Protein AF-A0A8H3C073-F1 (afdb_monomer_lite)

InterPro domains:
  IPR008929 Chondroitin AC/alginate lyase [G3DSA:1.50.10.100] (205-563)
  IPR008929 Chondroitin AC/alginate lyase [SSF48230] (210-529)
  IPR012970 Polysaccharide lyase 8, N-terminal alpha-helical [PF08124] (336-533)
  IPR038970 Polysaccharide lyase 8 [PTHR38481] (210-536)

Sequence (573 aa):
MKPRPQSNSRLSIRKEKAQGLLYRVQLSSLFGLRGGITEDFIIVNDMILELAKRLDTGGVTISCIAHVHRDRKKGMLELNNLFLEAVDVIGPRFRLGMYLILTGAVEKNRIAVLLGIHLVGRALLACDISISTGFSLRSTTTKQRIYTHIVHNEPDIAIHNLTHFLIASLRGCCHLSSFPHAIYVMVWLFKTIITLQLLASIFSGVARASDLDTIYARQIEFIVSTTPVSSTKIKNYVNTLKSDGSWSAIDYSAGCTARRSSWPAGGHWTRLLEMAVAYRGGVARYKHNADLRLAIQKAMGYWFANDYSVIGDGSCMDREFLKSNHCPCGTPGLWGPNWYSNVIQVPSRAGKACVLLRSELTSKELAMCTLMTARAYAPFYRDPQPGYLSGANVMDIAVIGILAGLLENNRVGNVSRIADAYERVHEQALVQSGDRVDGIKPDGSFQQHGGIIYNGNYGKDFSNSFMELELQALGTQFQADKKVQDSFAKFFEGGKWMTYTNVMSKVVHWDLTIIGRFISYPVADGRASANLRMDLSHVLKLGNAWSQKDLIEFGSKLTGSGDNSANSGGLIG

Foldseek 3Di:
DDDDDDDDDDDDDDDDDDDDDDDPDPPDPDDPPPDDPDPVNVVVVVVVVVVVVVVPPDPWDWDWDWDWDQDPVPRKIWIWIWIWTWDPDDDDPKTWTWIWTWIWIDDDFDIWTKTWIWIWIDDPDDDTDTDIDIDTDDDPDGDPVVVCPVVPDDDPPDDDDDDPPPPPPPPPDDDDDDDPDPVVVVVVVVVVVVVVVVVVVVVVPPPDDALLVLLLVLLLVVLLVPQDEDPVLLVVLLVQQDPQQDGPVFDQDADPPADQPPGRNLVLLSSLSNLLSVCCPSPPVNPVNPSSVVSSVSNLNNQLVQAADAPVVRQQQACLVPPVRHDDPVRTGRGHNHNCVQQFRNLLSLLSSCSSCLVPDDPVSLVSNLCSLVSSLCLVVDVVRDPQCAQLSLLRNLSSQSSSQCSPPVNPGHPVSNLVSLVSLLVQLAADCDQQGAHAHPQLFGADDRGQGALLASVLSRLQSSLSSQVSSQPHPSHHDPNSVQSNLSNLNNQLVQWWAPQVVLAIAGHLSRNPPCVPDDLVVVHRGVGSNHQLVSLCVSCVSSVPPSSVLSSPQQRSVPDNGGNTSPDDD

Radius of gyration: 30.13 Å; chains: 1; bounding box: 103×85×66 Å

Structure (mmCIF, N/CA/C/O backbone):
data_AF-A0A8H3C073-F1
#
_entry.id   AF-A0A8H3C073-F1
#
loop_
_atom_site.group_PDB
_atom_site.id
_atom_site.type_symbol
_atom_site.label_atom_id
_atom_site.label_alt_id
_atom_site.label_comp_id
_atom_site.label_asym_id
_atom_site.label_entity_id
_atom_site.label_seq_id
_atom_site.pdbx_PDB_ins_code
_atom_site.Cartn_x
_atom_site.Cartn_y
_atom_site.Cartn_z
_atom_site.occupancy
_atom_site.B_iso_or_equiv
_atom_site.auth_seq_id
_atom_site.auth_comp_id
_atom_site.auth_asym_id
_atom_site.auth_atom_id
_atom_site.pdbx_PDB_model_num
ATOM 1 N N . MET A 1 1 ? 52.432 -29.089 -1.081 1.00 36.75 1 MET A N 1
ATOM 2 C CA . MET A 1 1 ? 51.239 -29.866 -1.495 1.00 36.75 1 MET A CA 1
ATOM 3 C C . MET A 1 1 ? 50.387 -28.989 -2.406 1.00 36.75 1 MET A C 1
ATOM 5 O O . MET A 1 1 ? 50.129 -27.851 -2.044 1.00 36.75 1 MET A O 1
ATOM 9 N N . LYS A 1 2 ? 50.059 -29.464 -3.617 1.00 26.92 2 LYS A N 1
ATOM 10 C CA . LYS A 1 2 ? 49.334 -28.712 -4.665 1.00 26.92 2 LYS A CA 1
ATOM 11 C C . LYS A 1 2 ? 47.854 -28.467 -4.290 1.00 26.92 2 LYS A C 1
ATOM 13 O O . LYS A 1 2 ? 47.253 -29.378 -3.721 1.00 26.92 2 LYS A O 1
ATOM 18 N N . PRO A 1 3 ? 47.244 -27.325 -4.665 1.00 27.97 3 PRO A N 1
ATOM 19 C CA . PRO A 1 3 ? 45.810 -27.086 -4.496 1.00 27.97 3 PRO A CA 1
ATOM 20 C C . PRO A 1 3 ? 44.999 -27.775 -5.612 1.00 27.97 3 PRO A C 1
ATOM 22 O O . PRO A 1 3 ? 45.422 -27.789 -6.769 1.00 27.97 3 PRO A O 1
ATOM 25 N N . ARG A 1 4 ? 43.841 -28.363 -5.275 1.00 25.84 4 ARG A N 1
ATOM 26 C CA . ARG A 1 4 ? 42.867 -28.901 -6.250 1.00 25.84 4 ARG A CA 1
ATOM 27 C C . ARG A 1 4 ? 41.761 -27.873 -6.560 1.00 25.84 4 ARG A C 1
ATOM 29 O O . ARG A 1 4 ? 41.480 -27.036 -5.705 1.00 25.84 4 ARG A O 1
ATOM 36 N N . PRO A 1 5 ? 41.149 -27.920 -7.761 1.00 26.92 5 PRO A N 1
ATOM 37 C CA . PRO A 1 5 ? 40.422 -26.804 -8.365 1.00 26.92 5 PRO A CA 1
ATOM 38 C C . PRO A 1 5 ? 38.906 -26.806 -8.098 1.00 26.92 5 PRO A C 1
ATOM 40 O O . PRO A 1 5 ? 38.300 -27.844 -7.841 1.00 26.92 5 PRO A O 1
ATOM 43 N N . GLN A 1 6 ? 38.308 -25.615 -8.220 1.00 32.12 6 GLN A N 1
ATOM 44 C CA . GLN A 1 6 ? 36.864 -25.360 -8.278 1.00 32.12 6 GLN A CA 1
ATOM 45 C C . GLN A 1 6 ? 36.226 -26.049 -9.497 1.00 32.12 6 GLN A C 1
ATOM 47 O O . GLN A 1 6 ? 36.787 -25.998 -10.592 1.00 32.12 6 GLN A O 1
ATOM 52 N N . SER A 1 7 ? 35.031 -26.629 -9.334 1.00 25.08 7 SER A N 1
ATOM 53 C CA . SER A 1 7 ? 34.208 -27.092 -10.460 1.00 25.08 7 SER A CA 1
ATOM 54 C C . SER A 1 7 ? 32.917 -26.274 -10.565 1.00 25.08 7 SER A C 1
ATOM 56 O O . SER A 1 7 ? 32.071 -26.286 -9.676 1.00 25.08 7 SER A O 1
ATOM 58 N N . ASN A 1 8 ? 32.793 -25.545 -11.676 1.00 2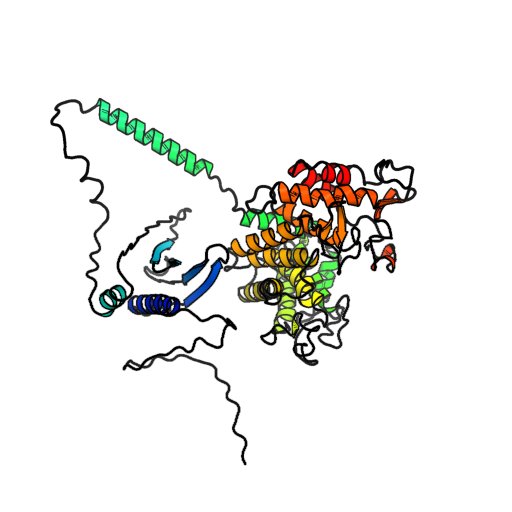9.97 8 ASN A N 1
ATOM 59 C CA . ASN A 1 8 ? 31.524 -25.093 -12.237 1.00 29.97 8 ASN A CA 1
ATOM 60 C C . ASN A 1 8 ? 30.843 -26.302 -12.894 1.00 29.97 8 ASN A C 1
ATOM 62 O O . ASN A 1 8 ? 31.492 -27.007 -13.664 1.00 29.97 8 ASN A O 1
ATOM 66 N N . SER A 1 9 ? 29.542 -26.513 -12.682 1.00 23.44 9 SER A N 1
ATOM 67 C CA . SER A 1 9 ? 28.764 -27.424 -13.534 1.00 23.44 9 SER A CA 1
ATOM 68 C C . SER A 1 9 ? 27.414 -26.814 -13.928 1.00 23.44 9 SER A C 1
ATOM 70 O O . SER A 1 9 ? 26.517 -26.621 -13.115 1.00 23.44 9 SER A O 1
ATOM 72 N N . ARG A 1 10 ? 27.296 -26.490 -15.225 1.00 23.42 10 ARG A N 1
ATOM 73 C CA . ARG A 1 10 ? 26.031 -26.400 -15.971 1.00 23.42 10 ARG A CA 1
ATOM 74 C C . ARG A 1 10 ? 25.632 -27.825 -16.349 1.00 23.42 10 ARG A C 1
ATOM 76 O O . ARG A 1 10 ? 26.468 -28.535 -16.904 1.00 23.42 10 ARG A O 1
ATOM 83 N N . LEU A 1 11 ? 24.379 -28.221 -16.132 1.00 21.56 11 LEU A N 1
ATOM 84 C CA . LEU A 1 11 ? 23.860 -29.482 -16.666 1.00 21.56 11 LEU A CA 1
ATOM 85 C C . LEU A 1 11 ? 23.141 -29.228 -18.001 1.00 21.56 11 LEU A C 1
ATOM 87 O O . LEU A 1 11 ? 22.115 -28.553 -18.039 1.00 21.56 11 LEU A O 1
ATOM 91 N N . SER A 1 12 ? 23.685 -29.774 -19.091 1.00 23.34 12 SER A N 1
ATOM 92 C CA . SER A 1 12 ? 22.969 -30.011 -20.350 1.00 23.34 12 SER A CA 1
ATOM 93 C C . SER A 1 12 ? 22.674 -31.504 -20.461 1.00 23.34 12 SER A C 1
ATOM 95 O O . SER A 1 12 ? 23.591 -32.306 -20.292 1.00 23.34 12 SER A O 1
ATOM 97 N N . ILE A 1 13 ? 21.440 -31.886 -20.778 1.00 25.52 13 ILE A N 1
ATOM 98 C CA . ILE A 1 13 ? 21.055 -33.292 -20.945 1.00 25.52 13 ILE A CA 1
ATOM 99 C C . ILE A 1 13 ? 21.100 -33.635 -22.441 1.00 25.52 13 ILE A C 1
ATOM 101 O O . ILE A 1 13 ? 20.330 -33.087 -23.228 1.00 25.52 13 ILE A O 1
ATOM 105 N N . ARG A 1 14 ? 22.003 -34.541 -22.841 1.00 23.38 14 ARG A N 1
ATOM 106 C CA . ARG A 1 14 ? 21.944 -35.273 -24.120 1.00 23.38 14 ARG A CA 1
ATOM 107 C C . ARG A 1 14 ? 21.526 -36.720 -23.845 1.00 23.38 14 ARG A C 1
ATOM 109 O O . ARG A 1 14 ? 21.972 -37.311 -22.867 1.00 23.38 14 ARG A O 1
ATOM 116 N N . LYS A 1 15 ? 20.665 -37.258 -24.717 1.00 29.38 15 LYS A N 1
ATOM 117 C CA . LYS A 1 15 ? 20.182 -38.648 -24.727 1.00 29.38 15 LYS A CA 1
ATOM 118 C C . LYS A 1 15 ? 21.332 -39.618 -25.003 1.00 29.38 15 LYS A C 1
ATOM 120 O O . LYS A 1 15 ? 21.873 -39.568 -26.102 1.00 29.38 15 LYS A O 1
ATOM 125 N N . GLU A 1 16 ? 21.586 -40.562 -24.103 1.00 24.39 16 GLU A N 1
ATOM 126 C CA . GLU A 1 16 ? 22.209 -41.843 -24.455 1.00 24.39 16 GLU A CA 1
ATOM 127 C C . GLU A 1 16 ? 21.502 -43.020 -23.770 1.00 24.39 16 GLU A C 1
ATOM 129 O O . GLU A 1 16 ? 20.835 -42.873 -22.748 1.00 24.39 16 GLU A O 1
ATOM 134 N N . LYS A 1 17 ? 21.558 -44.158 -24.468 1.00 24.81 17 LYS A N 1
ATOM 135 C CA . LYS A 1 17 ? 20.685 -45.332 -24.381 1.00 24.81 17 LYS A CA 1
ATOM 136 C C . LYS A 1 17 ? 20.830 -46.133 -23.083 1.00 24.81 17 LYS A C 1
ATOM 138 O O . LYS A 1 17 ? 21.886 -46.194 -22.468 1.00 24.81 17 LYS A O 1
ATOM 143 N N . ALA A 1 18 ? 19.731 -46.808 -22.757 1.00 29.05 18 ALA A N 1
ATOM 144 C CA . ALA A 1 18 ? 19.534 -47.722 -21.645 1.00 29.05 18 ALA A CA 1
ATOM 145 C C . ALA A 1 18 ? 20.591 -48.833 -21.518 1.00 29.05 18 ALA A C 1
ATOM 147 O O . ALA A 1 18 ? 20.860 -49.543 -22.482 1.00 29.05 18 ALA A O 1
ATOM 148 N N . GLN A 1 19 ? 21.051 -49.060 -20.286 1.00 23.19 19 GLN A N 1
ATOM 149 C CA . GLN A 1 19 ? 21.132 -50.378 -19.645 1.00 23.19 19 GLN A CA 1
ATOM 150 C C . GLN A 1 19 ? 21.239 -50.171 -18.126 1.00 23.19 19 GLN A C 1
ATOM 152 O O . GLN A 1 19 ? 21.852 -49.214 -17.661 1.00 23.19 19 GLN A O 1
ATOM 157 N N . GLY A 1 20 ? 20.516 -51.000 -17.372 1.00 30.06 20 GLY A N 1
ATOM 158 C CA . GLY A 1 20 ? 20.110 -50.732 -15.996 1.00 30.06 20 GLY A CA 1
ATOM 159 C C . GLY A 1 20 ? 21.243 -50.451 -15.009 1.00 30.06 20 GLY A C 1
ATOM 160 O O . GLY A 1 20 ? 22.189 -51.220 -14.905 1.00 30.06 20 GLY A O 1
ATOM 161 N N . LEU A 1 21 ? 21.072 -49.389 -14.221 1.00 22.09 21 LEU A N 1
ATOM 162 C CA . LEU A 1 21 ? 21.617 -49.253 -12.873 1.00 22.09 21 LEU A CA 1
ATOM 163 C C . LEU A 1 21 ? 20.784 -48.205 -12.109 1.00 22.09 21 LEU A C 1
ATOM 165 O O . LEU A 1 21 ? 20.350 -47.206 -12.678 1.00 22.09 21 LEU A O 1
ATOM 169 N N . LEU A 1 22 ? 20.530 -48.474 -10.828 1.00 24.31 22 LEU A N 1
ATOM 170 C CA . LEU A 1 22 ? 19.722 -47.677 -9.901 1.00 24.31 22 LEU A CA 1
ATOM 171 C C . LEU A 1 22 ? 20.035 -46.166 -9.938 1.00 24.31 22 LEU A C 1
ATOM 173 O O . LEU A 1 22 ? 21.140 -45.751 -9.593 1.00 24.31 22 LEU A O 1
ATOM 177 N N . TYR A 1 23 ? 19.021 -45.333 -10.188 1.00 24.75 23 TYR A N 1
ATOM 178 C CA . TYR A 1 23 ? 19.071 -43.898 -9.893 1.00 24.75 23 TYR A CA 1
ATOM 179 C C . TYR A 1 23 ? 18.565 -43.644 -8.469 1.00 24.75 23 TYR A C 1
ATOM 181 O O . TYR A 1 23 ? 17.380 -43.421 -8.239 1.00 24.75 23 TYR A O 1
ATOM 189 N N . ARG A 1 24 ? 19.473 -43.664 -7.488 1.00 23.00 24 ARG A N 1
ATOM 190 C CA . ARG A 1 24 ? 19.221 -43.080 -6.162 1.00 23.00 24 ARG A CA 1
ATOM 191 C C . ARG A 1 24 ? 19.281 -41.555 -6.308 1.00 23.00 24 ARG A C 1
ATOM 193 O O . ARG A 1 24 ? 20.367 -40.984 -6.358 1.00 23.00 24 ARG A O 1
ATOM 200 N N . VAL A 1 25 ? 18.133 -40.883 -6.398 1.00 27.72 25 VAL A N 1
ATOM 201 C CA . VAL A 1 25 ? 18.083 -39.416 -6.299 1.00 27.72 25 VAL A CA 1
ATOM 202 C C . VAL A 1 25 ? 18.245 -39.035 -4.828 1.00 27.72 25 VAL A C 1
ATOM 204 O O . VAL A 1 25 ? 17.397 -39.326 -3.988 1.00 27.72 25 VAL A O 1
ATOM 207 N N . GLN A 1 26 ? 19.370 -38.402 -4.508 1.00 22.77 26 GLN A N 1
ATOM 208 C CA . GLN A 1 26 ? 19.708 -37.923 -3.172 1.00 22.77 26 GLN A CA 1
ATOM 209 C C . GLN A 1 26 ? 18.938 -36.621 -2.872 1.00 22.77 26 GLN A C 1
ATOM 211 O O . GLN A 1 26 ? 19.456 -35.516 -3.007 1.00 22.77 26 GLN A O 1
ATOM 216 N N . LEU A 1 27 ? 17.667 -36.746 -2.483 1.00 26.20 27 LEU A N 1
ATOM 217 C CA . LEU A 1 27 ? 16.848 -35.653 -1.943 1.00 26.20 27 LEU A CA 1
ATOM 218 C C . LEU A 1 27 ? 17.208 -35.415 -0.470 1.00 26.20 27 LEU A C 1
ATOM 220 O O . LEU A 1 27 ? 16.490 -35.827 0.435 1.00 26.20 27 LEU A O 1
ATOM 224 N N . SER A 1 28 ? 18.346 -34.771 -0.207 1.00 23.55 28 SER A N 1
ATOM 225 C CA . SER A 1 28 ? 18.685 -34.352 1.163 1.00 23.55 28 SER A CA 1
ATOM 226 C C . SER A 1 28 ? 19.349 -32.978 1.275 1.00 23.55 28 SER A C 1
ATOM 228 O O . SER A 1 28 ? 19.872 -32.657 2.338 1.00 23.55 28 SER A O 1
ATOM 230 N N . SER A 1 29 ? 19.338 -32.140 0.232 1.00 24.66 29 SER A N 1
ATOM 231 C CA . SER A 1 29 ? 20.033 -30.840 0.307 1.00 24.66 29 SER A CA 1
ATOM 232 C C . SER A 1 29 ? 19.363 -29.635 -0.360 1.00 24.66 29 SER A C 1
ATOM 234 O O . SER A 1 29 ? 19.940 -28.555 -0.288 1.00 24.66 29 SER A O 1
ATOM 236 N N . LEU A 1 30 ? 18.156 -29.741 -0.938 1.00 25.28 30 LEU A N 1
ATOM 237 C CA . LEU A 1 30 ? 17.519 -28.583 -1.602 1.00 25.28 30 LEU A CA 1
ATOM 238 C C . LEU A 1 30 ? 16.389 -27.886 -0.839 1.00 25.28 30 LEU A C 1
ATOM 240 O O . LEU A 1 30 ? 16.027 -26.769 -1.187 1.00 25.28 30 LEU A O 1
ATOM 244 N N . PHE A 1 31 ? 15.882 -28.474 0.237 1.00 27.02 31 PHE A N 1
ATOM 245 C CA . PHE A 1 31 ? 14.963 -27.803 1.150 1.00 27.02 31 PHE A CA 1
ATOM 246 C C . PHE A 1 31 ? 15.328 -28.277 2.546 1.00 27.02 31 PHE A C 1
ATOM 248 O O . PHE A 1 31 ? 15.317 -29.479 2.792 1.00 27.02 31 PHE A O 1
ATOM 255 N N . GLY A 1 32 ? 15.714 -27.364 3.436 1.00 25.48 32 GLY A N 1
ATOM 256 C CA . GLY A 1 32 ? 16.123 -27.651 4.815 1.00 25.48 32 GLY A CA 1
ATOM 257 C C . GLY A 1 32 ? 14.990 -28.179 5.703 1.00 25.48 32 GLY A C 1
ATOM 258 O O . GLY A 1 32 ? 14.752 -27.651 6.783 1.00 25.48 32 GLY A O 1
ATOM 259 N N . LEU A 1 33 ? 14.283 -29.217 5.262 1.00 27.59 33 LEU A N 1
ATOM 260 C CA . LEU A 1 33 ? 13.286 -29.954 6.016 1.00 27.59 33 LEU A CA 1
ATOM 261 C C . LEU A 1 33 ? 14.022 -30.902 6.971 1.00 27.59 33 LEU A C 1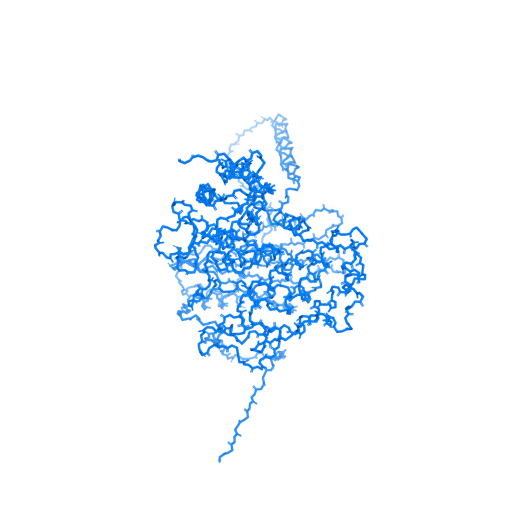
ATOM 263 O O . LEU A 1 33 ? 14.334 -32.042 6.634 1.00 27.59 33 LEU A O 1
ATOM 267 N N . ARG A 1 34 ? 14.314 -30.439 8.191 1.00 26.09 34 ARG A N 1
ATOM 268 C CA . ARG A 1 34 ? 14.602 -31.353 9.306 1.00 26.09 34 ARG A CA 1
ATOM 269 C C . ARG A 1 34 ? 13.287 -31.975 9.769 1.00 26.09 34 ARG A C 1
ATOM 271 O O . ARG A 1 34 ? 12.620 -31.485 10.671 1.00 26.09 34 ARG A O 1
ATOM 278 N N . GLY A 1 35 ? 12.918 -33.053 9.096 1.00 31.22 35 GLY A N 1
ATOM 279 C CA . GLY A 1 35 ? 11.789 -33.917 9.408 1.00 31.22 35 GLY A CA 1
ATOM 280 C C . GLY A 1 35 ? 11.724 -34.961 8.309 1.00 31.22 35 GLY A C 1
ATOM 281 O O . GLY A 1 35 ? 11.461 -34.603 7.166 1.00 31.22 35 GLY A O 1
ATOM 282 N N . GLY A 1 36 ? 12.076 -36.206 8.635 1.00 31.70 36 GLY A N 1
ATOM 283 C CA . GLY A 1 36 ? 12.274 -37.278 7.663 1.00 31.70 36 GLY A CA 1
ATOM 284 C C . GLY A 1 36 ? 11.156 -37.351 6.626 1.00 31.70 36 GLY A C 1
ATOM 285 O O . GLY A 1 36 ? 9.974 -37.368 6.966 1.00 31.70 36 GLY A O 1
ATOM 286 N N . ILE A 1 37 ? 11.555 -37.390 5.358 1.00 36.28 37 ILE A N 1
ATOM 287 C CA . ILE A 1 37 ? 10.683 -37.764 4.251 1.00 36.28 37 ILE A CA 1
ATOM 288 C C . ILE A 1 37 ? 10.272 -39.217 4.524 1.00 36.28 37 ILE A C 1
ATOM 290 O O . ILE A 1 37 ? 11.129 -40.097 4.568 1.00 36.28 37 ILE A O 1
ATOM 294 N N . THR A 1 38 ? 8.996 -39.464 4.812 1.00 45.62 38 THR A N 1
ATOM 295 C CA . THR A 1 38 ? 8.500 -40.816 5.105 1.00 45.62 38 THR A CA 1
ATOM 296 C C . THR A 1 38 ? 8.598 -41.696 3.853 1.00 45.62 38 THR A C 1
ATOM 298 O O . THR A 1 38 ? 8.455 -41.202 2.736 1.00 45.62 38 THR A O 1
ATOM 301 N N . GLU A 1 39 ? 8.826 -43.005 4.016 1.00 39.31 39 GLU A N 1
ATOM 302 C CA . GLU A 1 39 ? 8.940 -43.973 2.902 1.00 39.31 39 GLU A CA 1
ATOM 303 C C . GLU A 1 39 ? 7.744 -43.918 1.930 1.00 39.31 39 GLU A C 1
ATOM 305 O O . GLU A 1 39 ? 7.900 -44.114 0.727 1.00 39.31 39 GLU A O 1
ATOM 310 N N . ASP A 1 40 ? 6.565 -43.543 2.430 1.00 36.66 40 ASP A N 1
ATOM 311 C CA . ASP A 1 40 ? 5.338 -43.380 1.645 1.00 36.66 40 ASP A CA 1
ATOM 312 C C . ASP A 1 40 ? 5.417 -42.243 0.610 1.00 36.66 40 ASP A C 1
ATOM 314 O O . ASP A 1 40 ? 4.803 -42.330 -0.452 1.00 36.66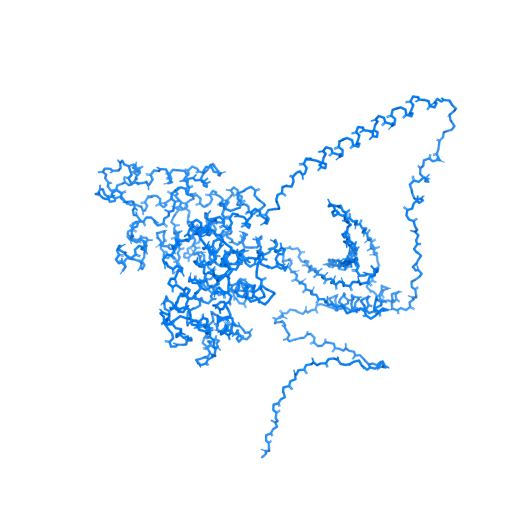 40 ASP A O 1
ATOM 318 N N . PHE A 1 41 ? 6.211 -41.199 0.874 1.00 43.19 41 PHE A N 1
ATOM 319 C CA . PHE A 1 41 ? 6.441 -40.093 -0.062 1.00 43.19 41 PHE A CA 1
ATOM 320 C C . PHE A 1 41 ? 7.330 -40.512 -1.240 1.00 43.19 41 PHE A C 1
ATOM 322 O O . PHE A 1 41 ? 7.080 -40.110 -2.377 1.00 43.19 41 PHE A O 1
ATOM 329 N N . ILE A 1 42 ? 8.341 -41.349 -0.981 1.00 43.78 42 ILE A N 1
ATOM 330 C CA . ILE A 1 42 ? 9.221 -41.900 -2.022 1.00 43.78 42 ILE A CA 1
ATOM 331 C C . ILE A 1 42 ? 8.397 -42.778 -2.972 1.00 43.78 42 ILE A C 1
ATOM 333 O O . ILE A 1 42 ? 8.488 -42.621 -4.185 1.00 43.78 42 ILE A O 1
ATOM 337 N N . ILE A 1 43 ? 7.506 -43.613 -2.423 1.00 41.25 43 ILE A N 1
ATOM 338 C CA . ILE A 1 43 ? 6.650 -44.520 -3.201 1.00 41.25 43 ILE A CA 1
ATOM 339 C C . ILE A 1 43 ? 5.695 -43.753 -4.129 1.00 41.25 43 ILE A C 1
ATOM 341 O O . ILE A 1 43 ? 5.594 -44.089 -5.307 1.00 41.25 43 ILE A O 1
ATOM 345 N N . VAL A 1 44 ? 5.011 -42.711 -3.639 1.00 41.75 44 VAL A N 1
ATOM 346 C CA . VAL A 1 44 ? 4.068 -41.926 -4.464 1.00 41.75 44 VAL A CA 1
ATOM 347 C C . VAL A 1 44 ? 4.796 -41.171 -5.580 1.00 41.75 44 VAL A C 1
ATOM 349 O O . VAL A 1 44 ? 4.323 -41.149 -6.715 1.00 41.75 44 VAL A O 1
ATOM 352 N N . ASN A 1 45 ? 5.960 -40.587 -5.288 1.00 47.06 45 ASN A N 1
ATOM 353 C CA . ASN A 1 45 ? 6.748 -39.874 -6.290 1.00 47.06 45 ASN A CA 1
ATOM 354 C C . ASN A 1 45 ? 7.313 -40.824 -7.365 1.00 47.06 45 ASN A C 1
ATOM 356 O O . ASN A 1 45 ? 7.239 -40.511 -8.552 1.00 47.06 45 ASN A O 1
ATOM 360 N N . ASP A 1 46 ? 7.795 -42.009 -6.975 1.00 47.84 46 ASP A N 1
ATOM 361 C CA . ASP A 1 46 ? 8.274 -43.032 -7.912 1.00 47.84 46 ASP A CA 1
ATOM 362 C C . ASP A 1 46 ? 7.141 -43.575 -8.801 1.00 47.84 46 ASP A C 1
ATOM 364 O O . ASP A 1 46 ? 7.332 -43.730 -10.007 1.00 47.84 46 ASP A O 1
ATOM 368 N N . MET A 1 47 ? 5.936 -43.788 -8.252 1.00 43.53 47 MET A N 1
ATOM 369 C CA . MET A 1 47 ? 4.755 -44.197 -9.030 1.00 43.53 47 MET A CA 1
ATOM 370 C C . MET A 1 47 ? 4.363 -43.157 -10.090 1.00 43.53 47 MET A C 1
ATOM 372 O O . MET A 1 47 ? 4.030 -43.519 -11.218 1.00 43.53 47 MET A O 1
ATOM 376 N N . ILE A 1 48 ? 4.412 -41.868 -9.744 1.00 44.12 48 ILE A N 1
ATOM 377 C CA . ILE A 1 48 ? 4.075 -40.766 -10.657 1.00 44.12 48 ILE A CA 1
ATOM 378 C C . ILE A 1 48 ? 5.132 -40.626 -11.762 1.00 44.12 48 ILE A C 1
ATOM 380 O O . ILE A 1 48 ? 4.781 -40.434 -12.927 1.00 44.12 48 ILE A O 1
ATOM 384 N N . LEU A 1 49 ? 6.417 -40.762 -11.423 1.00 47.12 49 LEU A N 1
ATOM 385 C CA . LEU A 1 49 ? 7.513 -40.731 -12.395 1.00 47.12 49 LEU A CA 1
ATOM 386 C C . LEU A 1 49 ? 7.470 -41.929 -13.353 1.00 47.12 49 LEU A C 1
ATOM 388 O O . LEU A 1 49 ? 7.757 -41.770 -14.538 1.00 47.12 49 LEU A O 1
ATOM 392 N N . GLU A 1 50 ? 7.091 -43.111 -12.872 1.00 45.19 50 GLU A N 1
ATOM 393 C CA . GLU A 1 50 ? 6.952 -44.307 -13.706 1.00 45.19 50 GLU A CA 1
ATOM 394 C C . GLU A 1 50 ? 5.730 -44.225 -14.636 1.00 45.19 50 GLU A C 1
ATOM 396 O O . GLU A 1 50 ? 5.821 -44.586 -15.810 1.00 45.19 50 GLU A O 1
ATOM 401 N N . LEU A 1 51 ? 4.611 -43.662 -14.164 1.00 41.62 51 LEU A N 1
ATOM 402 C CA . LEU A 1 51 ? 3.444 -43.372 -15.001 1.00 41.62 51 LEU A CA 1
ATOM 403 C C . LEU A 1 51 ? 3.783 -42.352 -16.103 1.00 41.62 51 LEU A C 1
ATOM 405 O O . LEU A 1 51 ? 3.428 -42.561 -17.260 1.00 41.62 51 LEU A O 1
ATOM 409 N N . ALA A 1 52 ? 4.532 -41.294 -15.769 1.00 43.16 52 ALA A N 1
ATOM 410 C CA . ALA A 1 52 ? 5.002 -40.299 -16.735 1.00 43.16 52 ALA A CA 1
ATOM 411 C C . ALA A 1 52 ? 5.957 -40.897 -17.785 1.00 43.16 52 ALA A C 1
ATOM 413 O O . ALA A 1 52 ? 5.853 -40.559 -18.960 1.00 43.16 52 ALA A O 1
ATOM 414 N N . LYS A 1 53 ? 6.842 -41.828 -17.396 1.00 45.06 53 LYS A N 1
ATOM 415 C CA . LYS A 1 53 ? 7.705 -42.565 -18.340 1.00 45.06 53 LYS A CA 1
ATOM 416 C C . LYS A 1 53 ? 6.915 -43.469 -19.284 1.00 45.06 53 LYS A C 1
ATOM 418 O O . LYS A 1 53 ? 7.271 -43.570 -20.451 1.00 45.06 53 LYS A O 1
ATOM 423 N N . ARG A 1 54 ? 5.862 -44.134 -18.797 1.00 42.19 54 ARG A N 1
ATOM 424 C CA . ARG A 1 54 ? 5.017 -45.019 -19.621 1.00 42.19 54 ARG A CA 1
ATOM 425 C C . ARG A 1 54 ? 4.114 -44.254 -20.593 1.00 42.19 54 ARG A C 1
ATOM 427 O O . ARG A 1 54 ? 3.748 -44.809 -21.620 1.00 42.19 54 ARG A O 1
ATOM 434 N N . LEU A 1 55 ? 3.789 -42.996 -20.288 1.00 40.19 55 LEU A N 1
ATOM 435 C CA . LEU A 1 55 ? 3.077 -42.085 -21.190 1.00 40.19 55 LEU A CA 1
ATOM 436 C C . LEU A 1 55 ? 3.997 -41.454 -22.262 1.00 40.19 55 LEU A C 1
ATOM 438 O O . LEU A 1 55 ? 3.503 -40.972 -23.277 1.00 40.19 55 LEU A O 1
ATOM 442 N N . ASP A 1 56 ? 5.326 -41.495 -22.091 1.00 38.09 56 ASP A N 1
ATOM 443 C CA . ASP A 1 56 ? 6.319 -40.983 -23.054 1.00 38.09 56 ASP A CA 1
ATOM 444 C C . ASP A 1 56 ? 6.628 -41.988 -24.185 1.00 38.09 56 ASP A C 1
ATOM 446 O O . ASP A 1 56 ? 7.764 -42.412 -24.399 1.00 38.09 56 ASP A O 1
ATOM 450 N N . THR A 1 57 ? 5.606 -42.384 -24.948 1.00 39.22 57 THR A N 1
ATOM 451 C CA . THR A 1 57 ? 5.766 -43.217 -26.159 1.00 39.22 57 THR A CA 1
ATOM 452 C C . THR A 1 57 ? 5.713 -42.405 -27.459 1.00 39.22 57 THR A C 1
ATOM 454 O O . THR A 1 57 ? 5.353 -42.936 -28.507 1.00 39.22 57 THR A O 1
ATOM 457 N N . GLY A 1 58 ? 6.081 -41.118 -27.425 1.00 40.81 58 GLY A N 1
ATOM 458 C CA . GLY A 1 58 ? 5.925 -40.232 -28.590 1.00 40.81 58 GLY A CA 1
ATOM 459 C C . GLY A 1 58 ? 6.865 -39.030 -28.702 1.00 40.81 58 GLY A C 1
ATOM 460 O O . GLY A 1 58 ? 6.738 -38.275 -29.660 1.00 40.81 58 GLY A O 1
ATOM 461 N N . GLY A 1 59 ? 7.821 -38.833 -27.785 1.00 32.75 59 GLY A N 1
ATOM 462 C CA . GLY A 1 59 ? 8.739 -37.687 -27.853 1.00 32.75 59 GLY A CA 1
ATOM 463 C C . GLY A 1 59 ? 8.155 -36.380 -27.304 1.00 32.75 59 GLY A C 1
ATOM 464 O O . GLY A 1 59 ? 8.517 -35.301 -27.775 1.00 32.75 59 GLY A O 1
ATOM 465 N N . VAL A 1 60 ? 7.282 -36.469 -26.297 1.00 34.88 60 VAL A N 1
ATOM 466 C CA . VAL A 1 60 ? 6.694 -35.312 -25.607 1.00 34.88 60 VAL A CA 1
ATOM 467 C C . VAL A 1 60 ? 7.608 -34.900 -24.449 1.00 34.88 60 VAL A C 1
ATOM 469 O O . VAL A 1 60 ? 8.045 -35.725 -23.655 1.00 34.88 60 VAL A O 1
ATOM 472 N N . THR A 1 61 ? 7.923 -33.606 -24.331 1.00 33.97 61 THR A N 1
ATOM 473 C CA . THR A 1 61 ? 8.704 -33.092 -23.191 1.00 33.97 61 THR A CA 1
ATOM 474 C C . THR A 1 61 ? 7.756 -32.735 -22.049 1.00 33.97 61 THR A C 1
ATOM 476 O O . THR A 1 61 ? 6.994 -31.780 -22.166 1.00 33.97 61 THR A O 1
ATOM 479 N N . ILE A 1 62 ? 7.809 -33.477 -20.943 1.00 34.94 62 ILE A N 1
ATOM 480 C CA . ILE A 1 62 ? 6.978 -33.235 -19.756 1.00 34.94 62 ILE A CA 1
ATOM 481 C C . ILE A 1 62 ? 7.748 -32.355 -18.758 1.00 34.94 62 ILE A C 1
ATOM 483 O O . ILE A 1 62 ? 8.840 -32.717 -18.322 1.00 34.94 62 ILE A O 1
ATOM 487 N N . SER A 1 63 ? 7.178 -31.214 -18.352 1.00 32.72 63 SER A N 1
ATOM 488 C CA . SER A 1 63 ? 7.667 -30.415 -17.215 1.00 32.72 63 SER A CA 1
ATOM 489 C C . SER A 1 63 ? 6.718 -30.550 -16.023 1.00 32.72 63 SER A C 1
ATOM 491 O O . SER A 1 63 ? 5.518 -30.332 -16.185 1.00 32.72 63 SER A O 1
ATOM 493 N N . CYS A 1 64 ? 7.244 -30.866 -14.836 1.00 33.06 64 CYS A N 1
ATOM 494 C CA . CYS A 1 64 ? 6.462 -31.007 -13.604 1.00 33.06 64 CYS A CA 1
ATOM 495 C C . CYS A 1 64 ? 6.816 -29.896 -12.603 1.00 33.06 64 CYS A C 1
ATOM 497 O O . CYS A 1 64 ? 7.995 -29.627 -12.363 1.00 33.06 64 CYS A O 1
ATOM 499 N N . ILE A 1 65 ? 5.796 -29.273 -12.006 1.00 31.28 65 ILE A N 1
ATOM 500 C CA . ILE A 1 65 ? 5.918 -28.420 -10.818 1.00 31.28 65 ILE A CA 1
ATOM 501 C C . ILE A 1 65 ? 5.094 -29.086 -9.716 1.00 31.28 65 ILE A C 1
ATOM 503 O O . ILE A 1 65 ? 3.885 -29.266 -9.871 1.00 31.28 65 ILE A O 1
ATOM 507 N N . ALA A 1 66 ? 5.755 -29.453 -8.620 1.00 33.78 66 ALA A N 1
ATOM 508 C CA . ALA A 1 66 ? 5.119 -30.030 -7.442 1.00 33.78 66 ALA A CA 1
ATOM 509 C C . ALA A 1 66 ? 5.030 -28.974 -6.334 1.00 33.78 66 ALA A C 1
ATOM 511 O O . ALA A 1 66 ? 6.052 -28.429 -5.910 1.00 33.78 66 ALA A O 1
ATOM 512 N N . HIS A 1 67 ? 3.821 -28.709 -5.840 1.00 34.44 67 HIS A N 1
ATOM 513 C CA . HIS A 1 67 ? 3.610 -27.948 -4.610 1.00 34.44 67 HIS A CA 1
ATOM 514 C C . HIS A 1 67 ? 3.199 -28.904 -3.488 1.00 34.44 67 HIS A C 1
ATOM 516 O O . HIS A 1 67 ? 2.250 -29.674 -3.635 1.00 34.44 67 HIS A O 1
ATOM 522 N N . VAL A 1 68 ? 3.919 -28.843 -2.364 1.00 35.62 68 VAL A N 1
ATOM 523 C CA . VAL A 1 68 ? 3.628 -29.632 -1.160 1.00 35.62 68 VAL A CA 1
ATOM 524 C C . VAL A 1 68 ? 3.033 -28.708 -0.107 1.00 35.62 68 VAL A C 1
ATOM 526 O O . VAL A 1 68 ? 3.693 -27.762 0.327 1.00 35.62 68 VAL A O 1
ATOM 529 N N . HIS A 1 69 ? 1.806 -28.995 0.324 1.00 35.75 69 HIS A N 1
ATOM 530 C CA . HIS A 1 69 ? 1.175 -28.316 1.451 1.00 35.75 69 HIS A CA 1
ATOM 531 C C . HIS A 1 69 ? 1.007 -29.298 2.615 1.00 35.75 69 HIS A C 1
ATOM 533 O O . HIS A 1 69 ? 0.536 -30.422 2.438 1.00 35.75 69 HIS A O 1
ATOM 539 N N . ARG A 1 70 ? 1.422 -28.891 3.820 1.00 37.47 70 ARG A N 1
ATOM 540 C CA . ARG A 1 70 ? 1.222 -29.672 5.046 1.00 37.47 70 ARG A CA 1
ATOM 541 C C . ARG A 1 70 ? 0.149 -28.998 5.887 1.00 37.47 70 ARG A C 1
ATOM 543 O O . ARG A 1 70 ? 0.435 -28.003 6.551 1.00 37.47 70 ARG A O 1
ATOM 550 N N . ASP A 1 71 ? -1.039 -29.589 5.925 1.00 39.38 71 ASP A N 1
ATOM 551 C CA . ASP A 1 71 ? -2.088 -29.169 6.851 1.00 39.38 71 ASP A CA 1
ATOM 552 C C . ASP A 1 71 ? -1.752 -29.708 8.255 1.00 39.38 71 ASP A C 1
ATOM 554 O O . ASP A 1 71 ? -1.895 -30.899 8.557 1.00 39.38 71 ASP A O 1
ATOM 558 N N . ARG A 1 72 ? -1.264 -28.821 9.133 1.00 34.06 72 ARG A N 1
ATOM 559 C CA . ARG A 1 72 ? -0.905 -29.167 10.520 1.00 34.06 72 ARG A CA 1
ATOM 560 C C . ARG A 1 72 ? -2.120 -29.512 11.390 1.00 34.06 72 ARG A C 1
ATOM 562 O O . ARG A 1 72 ? -1.929 -30.195 12.392 1.00 34.06 72 ARG A O 1
ATOM 569 N N . LYS A 1 73 ? -3.335 -29.078 11.033 1.00 33.97 73 LYS A N 1
ATOM 570 C CA . LYS A 1 73 ? -4.565 -29.366 11.792 1.00 33.97 73 LYS A CA 1
ATOM 571 C C . LYS A 1 73 ? -5.142 -30.739 11.440 1.00 33.97 73 LYS A C 1
ATOM 573 O O . LYS A 1 73 ? -5.723 -31.378 12.312 1.00 33.97 73 LYS A O 1
ATOM 578 N N . LYS A 1 74 ? -4.954 -31.214 10.203 1.00 36.06 74 LYS A N 1
ATOM 579 C CA . LYS A 1 74 ? -5.503 -32.502 9.723 1.00 36.06 74 LYS A CA 1
ATOM 580 C C . LYS A 1 74 ? -4.498 -33.653 9.666 1.00 36.06 74 LYS A C 1
ATOM 582 O O . LYS A 1 74 ? -4.893 -34.794 9.459 1.00 36.06 74 LYS A O 1
ATOM 587 N N . GLY A 1 75 ? -3.200 -33.385 9.833 1.00 30.36 75 GLY A N 1
ATOM 588 C CA . GLY A 1 75 ? -2.164 -34.418 9.711 1.00 30.36 75 GLY A CA 1
ATOM 589 C C . GLY A 1 75 ? -2.013 -34.970 8.286 1.00 30.36 75 GLY A C 1
ATOM 590 O O . GLY A 1 75 ? -1.436 -36.041 8.111 1.00 30.36 75 GLY A O 1
ATOM 591 N N . MET A 1 76 ? -2.517 -34.241 7.286 1.00 30.72 76 MET A N 1
ATOM 592 C CA . MET A 1 76 ? -2.482 -34.594 5.868 1.00 30.72 76 MET A CA 1
ATOM 593 C C . MET A 1 76 ? -1.349 -33.863 5.140 1.00 30.72 76 MET A C 1
ATOM 595 O O . MET A 1 76 ? -1.036 -32.702 5.423 1.00 30.72 76 MET A O 1
ATOM 599 N N . LEU A 1 77 ? -0.756 -34.556 4.169 1.00 33.16 77 LEU A N 1
ATOM 600 C CA . LEU A 1 77 ? 0.112 -33.977 3.148 1.00 33.16 77 LEU A CA 1
ATOM 601 C C . LEU A 1 77 ? -0.682 -33.936 1.842 1.00 33.16 77 LEU A C 1
ATOM 603 O O . LEU A 1 77 ? -1.117 -34.984 1.365 1.00 33.16 77 LEU A O 1
ATOM 607 N N . GLU A 1 78 ? -0.876 -32.742 1.290 1.00 36.34 78 GLU A N 1
ATOM 608 C CA . GLU A 1 78 ? -1.483 -32.552 -0.027 1.00 36.34 78 GLU A CA 1
ATOM 609 C C . GLU A 1 78 ? -0.383 -32.358 -1.071 1.00 36.34 78 GLU A C 1
ATOM 611 O O . GLU A 1 78 ? 0.505 -31.508 -0.926 1.00 36.34 78 GLU A O 1
ATOM 616 N N . LEU A 1 79 ? -0.447 -33.178 -2.121 1.00 36.44 79 LEU A N 1
ATOM 617 C CA . LEU A 1 79 ? 0.418 -33.108 -3.293 1.00 36.44 79 LEU A CA 1
ATOM 618 C C . LEU A 1 79 ? -0.409 -32.586 -4.468 1.00 36.44 79 LEU A C 1
ATOM 620 O O . LEU A 1 79 ? -1.323 -33.269 -4.931 1.00 36.44 79 LEU A O 1
ATOM 624 N N . ASN A 1 80 ? -0.066 -31.391 -4.946 1.00 37.78 80 ASN A N 1
ATOM 625 C CA . ASN A 1 80 ? -0.606 -30.828 -6.178 1.00 37.78 80 ASN A CA 1
ATOM 626 C C . ASN A 1 80 ? 0.490 -30.867 -7.244 1.00 37.78 80 ASN A C 1
ATOM 628 O O . ASN A 1 80 ? 1.425 -30.062 -7.204 1.00 37.78 80 ASN A O 1
ATOM 632 N N . ASN A 1 81 ? 0.369 -31.803 -8.186 1.00 39.88 81 ASN A N 1
ATOM 633 C CA . ASN A 1 81 ? 1.220 -31.856 -9.372 1.00 39.88 81 ASN A CA 1
ATOM 634 C C . ASN A 1 81 ? 0.433 -31.343 -10.578 1.00 39.88 81 ASN A C 1
ATOM 636 O O . ASN A 1 81 ? -0.623 -31.887 -10.908 1.00 39.88 81 ASN A O 1
ATOM 640 N N . LEU A 1 82 ? 0.960 -30.308 -11.237 1.00 34.06 82 LEU A N 1
ATOM 641 C CA . LEU A 1 82 ? 0.432 -29.803 -12.502 1.00 34.06 82 LEU A CA 1
ATOM 642 C C . LEU A 1 82 ? 1.322 -30.322 -13.640 1.00 34.06 82 LEU A C 1
ATOM 644 O O . LEU A 1 82 ? 2.495 -29.951 -13.726 1.00 34.06 82 LEU A O 1
ATOM 648 N N . PHE A 1 83 ? 0.778 -31.180 -14.502 1.00 35.28 83 PHE A N 1
ATOM 649 C CA . PHE A 1 83 ? 1.445 -31.607 -15.734 1.00 35.28 83 PHE A CA 1
ATOM 650 C C . PHE A 1 83 ? 0.974 -30.712 -16.881 1.00 35.28 83 PHE A C 1
ATOM 652 O O . PHE A 1 83 ? -0.200 -30.752 -17.241 1.00 35.28 83 PHE A O 1
ATOM 659 N N . LEU A 1 84 ? 1.871 -29.890 -17.436 1.00 30.75 84 LEU A N 1
ATOM 660 C CA . LEU A 1 84 ? 1.613 -29.121 -18.658 1.00 30.75 84 LEU A CA 1
ATOM 661 C C . LEU A 1 84 ? 1.950 -30.006 -19.867 1.00 30.75 84 LEU A C 1
ATOM 663 O O . LEU A 1 84 ? 3.126 -30.293 -20.087 1.00 30.75 84 LEU A O 1
ATOM 667 N N . GLU A 1 85 ? 0.953 -30.421 -20.650 1.00 33.59 85 GLU A N 1
ATOM 668 C CA . GLU A 1 85 ? 1.181 -31.050 -21.954 1.00 33.59 85 GLU A CA 1
ATOM 669 C C . GLU A 1 85 ? 0.943 -30.027 -23.075 1.00 33.59 85 GLU A C 1
ATOM 671 O O . GLU A 1 85 ? -0.063 -29.315 -23.092 1.00 33.59 85 GLU A O 1
ATOM 676 N N . ALA A 1 86 ? 1.871 -29.946 -24.029 1.00 28.55 86 ALA A N 1
ATOM 677 C CA . ALA A 1 86 ? 1.637 -29.305 -25.317 1.00 28.55 86 ALA A CA 1
ATOM 678 C C . ALA A 1 86 ? 1.565 -30.415 -26.369 1.00 28.55 86 ALA A C 1
ATOM 680 O O . ALA A 1 86 ? 2.588 -31.017 -26.690 1.00 28.55 86 ALA A O 1
ATOM 681 N N . VAL A 1 87 ? 0.366 -30.695 -26.881 1.00 32.94 87 VAL A N 1
ATOM 682 C CA . VAL A 1 87 ? 0.148 -31.698 -27.927 1.00 32.94 87 VAL A CA 1
ATOM 683 C C . VAL A 1 87 ? -0.259 -30.985 -29.218 1.00 32.94 87 VAL A C 1
ATOM 685 O O . VAL A 1 87 ? -1.341 -30.407 -29.306 1.00 32.94 87 VAL A O 1
ATOM 688 N N . ASP A 1 88 ? 0.602 -31.037 -30.238 1.00 29.88 88 ASP A N 1
ATOM 689 C CA . ASP A 1 88 ? 0.234 -30.708 -31.621 1.00 29.88 88 ASP A CA 1
ATOM 690 C C . ASP A 1 88 ? -0.366 -31.962 -32.270 1.00 29.88 88 ASP A C 1
ATOM 692 O O . ASP A 1 88 ? 0.319 -32.753 -32.917 1.00 29.88 88 ASP A O 1
ATOM 696 N N . VAL A 1 89 ? -1.670 -32.162 -32.089 1.00 34.09 89 VAL A N 1
ATOM 697 C CA . VAL A 1 89 ? -2.437 -33.155 -32.846 1.00 34.09 89 VAL A CA 1
ATOM 698 C C . VAL A 1 89 ? -3.537 -32.392 -33.583 1.00 34.09 89 VAL A C 1
ATOM 700 O O . VAL A 1 89 ? -4.440 -31.841 -32.963 1.00 34.09 89 VAL A O 1
ATOM 703 N N . ILE A 1 90 ? -3.433 -32.384 -34.921 1.00 28.31 90 ILE A N 1
ATOM 704 C CA . ILE A 1 90 ? -4.330 -31.780 -35.936 1.00 28.31 90 ILE A CA 1
ATOM 705 C C . ILE A 1 90 ? -3.895 -30.392 -36.465 1.00 28.31 90 ILE A C 1
ATOM 707 O O . ILE A 1 90 ? -4.598 -29.396 -36.326 1.00 28.31 90 ILE A O 1
ATOM 711 N N . GLY A 1 91 ? -2.781 -30.363 -37.207 1.00 31.03 91 GLY A N 1
ATOM 712 C CA . GLY A 1 91 ? -2.486 -29.346 -38.232 1.00 31.03 91 GLY A CA 1
ATOM 713 C C . GLY A 1 91 ? -2.374 -27.878 -37.766 1.00 31.03 91 GLY A C 1
ATOM 714 O O . GLY A 1 91 ? -2.641 -27.532 -36.622 1.00 31.03 91 GLY A O 1
ATOM 715 N N . PRO A 1 92 ? -1.997 -26.945 -38.658 1.00 30.77 92 PRO A N 1
ATOM 716 C CA . PRO A 1 92 ? -1.586 -25.585 -38.277 1.00 30.77 92 PRO A CA 1
ATOM 717 C C . PRO A 1 92 ? -2.720 -24.657 -37.783 1.00 30.77 92 PRO A C 1
ATOM 719 O O . PRO A 1 92 ? -2.515 -23.449 -37.683 1.00 30.77 92 PRO A O 1
ATOM 722 N N . ARG A 1 93 ? -3.926 -25.175 -37.496 1.00 31.86 93 ARG A N 1
ATOM 723 C CA . ARG A 1 93 ? -5.103 -24.373 -37.104 1.00 31.86 93 ARG A CA 1
ATOM 724 C C . ARG A 1 93 ? -5.801 -24.807 -35.808 1.00 31.86 93 ARG A C 1
ATOM 726 O O . ARG A 1 93 ? -6.745 -24.128 -35.414 1.00 31.86 93 ARG A O 1
ATOM 733 N N . PHE A 1 94 ? -5.326 -25.837 -35.106 1.00 31.28 94 PHE A N 1
ATOM 734 C CA . PHE A 1 94 ? -5.876 -26.253 -33.810 1.00 31.28 94 PHE A CA 1
ATOM 735 C C . PHE A 1 94 ? -4.747 -26.480 -32.797 1.00 31.28 94 PHE A C 1
ATOM 737 O O . PHE A 1 94 ? -3.733 -27.081 -33.126 1.00 31.28 94 PHE A O 1
ATOM 744 N N . ARG A 1 95 ? -4.910 -25.986 -31.563 1.00 32.53 95 ARG A N 1
ATOM 745 C CA . ARG A 1 95 ? -4.074 -26.367 -30.413 1.00 32.53 95 ARG A CA 1
ATOM 746 C C . ARG A 1 95 ? -4.976 -27.025 -29.383 1.00 32.53 95 ARG A C 1
ATOM 748 O O . ARG A 1 95 ? -5.952 -26.401 -28.965 1.00 32.53 95 ARG A O 1
ATOM 755 N N . LEU A 1 96 ? -4.648 -28.254 -29.000 1.00 31.41 96 LEU A N 1
ATOM 756 C CA . LEU A 1 96 ? -5.330 -28.996 -27.948 1.00 31.41 96 LEU A CA 1
ATOM 757 C C . LEU A 1 96 ? -4.411 -28.997 -26.720 1.00 31.41 96 LEU A C 1
ATOM 759 O O . LEU A 1 96 ? -3.299 -29.517 -26.772 1.00 31.41 96 LEU A O 1
ATOM 763 N N . GLY A 1 97 ? -4.838 -28.354 -25.636 1.00 32.78 97 GLY A N 1
ATOM 764 C CA . GLY A 1 97 ? -4.140 -28.449 -24.353 1.00 32.78 97 GLY A CA 1
ATOM 765 C C . GLY A 1 97 ? -4.723 -29.603 -23.552 1.00 32.78 97 GLY A C 1
ATOM 766 O O . GLY A 1 97 ? -5.934 -29.601 -23.321 1.00 32.78 97 GLY A O 1
ATOM 767 N N . MET A 1 98 ? -3.883 -30.557 -23.143 1.00 31.47 98 MET A N 1
ATOM 768 C CA . MET A 1 98 ? -4.254 -31.602 -22.193 1.00 31.47 98 MET A CA 1
ATOM 769 C C . MET A 1 98 ? -3.524 -31.337 -20.872 1.00 31.47 98 MET A C 1
ATOM 771 O O . MET A 1 98 ? -2.315 -31.111 -20.854 1.00 31.47 98 MET A O 1
ATOM 775 N N . TYR A 1 99 ? -4.258 -31.299 -19.761 1.00 36.00 99 TYR A N 1
ATOM 776 C CA . TYR A 1 99 ? -3.662 -31.183 -18.427 1.00 36.00 99 TYR A CA 1
ATOM 777 C C . TYR A 1 99 ? -4.076 -32.383 -17.589 1.00 36.00 99 TYR A C 1
ATOM 779 O O . TYR A 1 99 ? -5.268 -32.688 -17.485 1.00 36.00 99 TYR A O 1
ATOM 787 N N . LEU A 1 100 ? -3.081 -33.040 -16.991 1.00 32.97 100 LEU A N 1
ATOM 788 C CA . LEU A 1 100 ? -3.279 -34.110 -16.023 1.00 32.97 100 LEU A CA 1
ATOM 789 C C . LEU A 1 100 ? -3.171 -33.513 -14.619 1.00 32.97 100 LEU A C 1
ATOM 791 O O . LEU A 1 100 ? -2.112 -33.013 -14.230 1.00 32.97 100 LEU A O 1
ATOM 795 N N . ILE A 1 101 ? -4.265 -33.563 -13.863 1.00 35.66 101 ILE A N 1
ATOM 796 C CA . ILE A 1 101 ? -4.259 -33.214 -12.440 1.00 35.66 101 ILE A CA 1
ATOM 797 C C . ILE A 1 101 ? -4.182 -34.519 -11.657 1.00 35.66 101 ILE A C 1
ATOM 799 O O . ILE A 1 101 ? -5.080 -35.357 -11.750 1.00 35.66 101 ILE A O 1
ATOM 803 N N . LEU A 1 102 ? -3.099 -34.674 -10.897 1.00 35.41 102 LEU A N 1
ATOM 804 C CA . LEU A 1 102 ? -2.915 -35.751 -9.933 1.00 35.41 102 LEU A CA 1
ATOM 805 C C . LEU A 1 102 ? -3.030 -35.150 -8.533 1.00 35.41 102 LEU A C 1
ATOM 807 O O . LEU A 1 102 ? -2.117 -34.453 -8.089 1.00 35.41 102 LEU A O 1
ATOM 811 N N . THR A 1 103 ? -4.143 -35.412 -7.849 1.00 36.31 103 THR A N 1
ATOM 812 C CA . THR A 1 103 ? -4.296 -35.087 -6.425 1.00 36.31 103 THR A CA 1
ATOM 813 C C . THR A 1 103 ? -4.127 -36.350 -5.594 1.00 36.31 103 THR A C 1
ATOM 815 O O . THR A 1 103 ? -4.780 -37.368 -5.837 1.00 36.31 103 THR A O 1
ATOM 818 N N . GLY A 1 104 ? -3.205 -36.288 -4.633 1.00 37.16 104 GLY A N 1
ATOM 819 C CA . GLY A 1 104 ? -2.924 -37.362 -3.686 1.00 37.16 104 GLY A CA 1
ATOM 820 C C . GLY A 1 104 ? -3.235 -36.928 -2.258 1.00 37.16 104 GLY A C 1
ATOM 821 O O . GLY A 1 104 ? -2.732 -35.896 -1.820 1.00 37.16 104 GLY A O 1
ATOM 822 N N . ALA A 1 105 ? -4.016 -37.724 -1.525 1.00 33.78 105 ALA A N 1
ATOM 823 C CA . ALA A 1 105 ? -4.174 -37.586 -0.075 1.00 33.78 105 ALA A CA 1
ATOM 824 C C . ALA A 1 105 ? -3.631 -38.841 0.622 1.00 33.78 105 ALA A C 1
ATOM 826 O O . ALA A 1 105 ? -3.983 -39.964 0.246 1.00 33.78 105 ALA A O 1
ATOM 827 N N . VAL A 1 106 ? -2.771 -38.644 1.628 1.00 34.44 106 VAL A N 1
ATOM 828 C CA . VAL A 1 106 ? -2.210 -39.722 2.454 1.00 34.44 106 VAL A CA 1
ATOM 829 C C . VAL A 1 106 ? -2.737 -39.590 3.879 1.00 34.44 106 VAL A C 1
ATOM 831 O O . VAL A 1 106 ? -2.440 -38.617 4.569 1.00 34.44 106 VAL A O 1
ATOM 834 N N . GLU A 1 107 ? -3.480 -40.599 4.333 1.00 34.75 107 GLU A N 1
ATOM 835 C CA . GLU A 1 107 ? -3.937 -40.719 5.720 1.00 34.75 107 GLU A CA 1
ATOM 836 C C . GLU A 1 107 ? -3.701 -42.153 6.213 1.00 34.75 107 GLU A C 1
ATOM 838 O O . GLU A 1 107 ? -4.225 -43.099 5.628 1.00 34.75 107 GLU A O 1
ATOM 843 N N . LYS A 1 108 ? -2.881 -42.321 7.266 1.00 33.75 108 LYS A N 1
ATOM 844 C CA . LYS A 1 108 ? -2.694 -43.558 8.064 1.00 33.75 108 LYS A CA 1
ATOM 845 C C . LYS A 1 108 ? -2.950 -44.883 7.298 1.00 33.75 108 LYS A C 1
ATOM 847 O O . LYS A 1 108 ? -3.812 -45.666 7.691 1.00 33.75 108 LYS A O 1
ATOM 852 N N . ASN A 1 109 ? -2.168 -45.148 6.242 1.00 32.88 109 ASN A N 1
ATOM 853 C CA . ASN A 1 109 ? -2.208 -46.337 5.356 1.00 32.88 109 ASN A CA 1
ATOM 854 C C . ASN A 1 109 ? -3.231 -46.353 4.199 1.00 32.88 109 ASN A C 1
ATOM 856 O O . ASN A 1 109 ? -3.476 -47.417 3.629 1.00 32.88 109 ASN A O 1
ATOM 860 N N . ARG A 1 110 ? -3.797 -45.212 3.796 1.00 32.81 110 ARG A N 1
ATOM 861 C CA . ARG A 1 110 ? -4.632 -45.088 2.589 1.00 32.81 110 ARG A CA 1
ATOM 862 C C . ARG A 1 110 ? -4.054 -44.045 1.637 1.00 32.81 110 ARG A C 1
ATOM 864 O O . ARG A 1 110 ? -3.678 -42.959 2.071 1.00 32.81 110 ARG A O 1
ATOM 871 N N . ILE A 1 111 ? -4.001 -44.396 0.352 1.00 34.88 111 ILE A N 1
ATOM 872 C CA . ILE A 1 111 ? -3.605 -43.513 -0.749 1.00 34.88 111 ILE A CA 1
ATOM 873 C C . ILE A 1 111 ? -4.821 -43.380 -1.664 1.00 34.88 111 ILE A C 1
ATOM 875 O O . ILE A 1 111 ? -5.318 -44.383 -2.177 1.00 34.88 111 ILE A O 1
ATOM 879 N N . ALA A 1 112 ? -5.303 -42.157 -1.858 1.00 33.25 112 ALA A N 1
ATOM 880 C CA . ALA A 1 112 ? -6.277 -41.837 -2.896 1.00 33.25 112 ALA A CA 1
ATOM 881 C C . ALA A 1 112 ? -5.572 -41.014 -3.974 1.00 33.25 112 ALA A C 1
ATOM 883 O O . ALA A 1 112 ? -4.965 -39.999 -3.645 1.00 33.25 112 ALA A O 1
ATOM 884 N N . VAL A 1 113 ? -5.646 -41.458 -5.231 1.00 33.91 113 VAL A N 1
ATOM 885 C CA . VAL A 1 113 ? -5.141 -40.722 -6.398 1.00 33.91 113 VAL A CA 1
ATOM 886 C C . VAL A 1 113 ? -6.331 -40.408 -7.292 1.00 33.91 113 VAL A C 1
ATOM 888 O O . VAL A 1 113 ? -7.003 -41.329 -7.762 1.00 33.91 113 VAL A O 1
ATOM 891 N N . LEU A 1 114 ? -6.616 -39.124 -7.501 1.00 32.94 114 LEU A N 1
ATOM 892 C CA . LEU A 1 114 ? -7.598 -38.689 -8.491 1.00 32.94 114 LEU A CA 1
ATOM 893 C C . LEU A 1 114 ? -6.871 -38.391 -9.804 1.00 32.94 114 LEU A C 1
ATOM 895 O O . LEU A 1 114 ? -5.887 -37.653 -9.801 1.00 32.94 114 LEU A O 1
ATOM 899 N N . LEU A 1 115 ? -7.361 -38.957 -10.909 1.00 33.59 115 LEU A N 1
ATOM 900 C CA . LEU A 1 115 ? -6.875 -38.667 -12.256 1.00 33.59 115 LEU A CA 1
ATOM 901 C C . LEU A 1 115 ? -7.954 -37.870 -12.999 1.00 33.59 115 LEU A C 1
ATOM 903 O O . LEU A 1 115 ? -9.053 -38.385 -13.222 1.00 33.59 115 LEU A O 1
ATOM 907 N N . GLY A 1 116 ? -7.654 -36.623 -13.359 1.00 32.88 116 GLY A N 1
ATOM 908 C CA . GLY A 1 116 ? -8.512 -35.793 -14.208 1.00 32.88 116 GLY A CA 1
ATOM 909 C C . GLY A 1 116 ? -7.811 -35.442 -15.517 1.00 32.88 116 GLY A C 1
ATOM 910 O O . GLY A 1 116 ? -6.668 -34.990 -15.485 1.00 32.88 116 GLY A O 1
ATOM 911 N N . ILE A 1 117 ? -8.496 -35.642 -16.647 1.00 32.59 117 ILE A N 1
ATOM 912 C CA . ILE A 1 117 ? -8.057 -35.203 -17.980 1.00 32.59 117 ILE A CA 1
ATOM 913 C C . ILE A 1 117 ? -8.924 -34.007 -18.381 1.00 32.59 117 ILE A C 1
ATOM 915 O O . ILE A 1 117 ? -10.145 -34.141 -18.470 1.00 32.59 117 ILE A O 1
ATOM 919 N N . HIS A 1 118 ? -8.304 -32.852 -18.628 1.00 33.94 118 HIS A N 1
ATOM 920 C CA . HIS A 1 118 ? -8.982 -31.674 -19.179 1.00 33.94 118 HIS A CA 1
ATOM 921 C C . HIS A 1 118 ? -8.555 -31.428 -20.625 1.00 33.94 118 HIS A C 1
ATOM 923 O O . HIS A 1 118 ? -7.365 -31.292 -20.894 1.00 33.94 118 HIS A O 1
ATOM 929 N N . LEU A 1 119 ? -9.533 -31.328 -21.529 1.00 31.16 119 LEU A N 1
ATOM 930 C CA . LEU A 1 119 ? -9.356 -30.972 -22.940 1.00 31.16 119 LEU A CA 1
ATOM 931 C C . LEU A 1 119 ? -9.844 -29.538 -23.171 1.00 31.16 119 LEU A C 1
ATOM 933 O O . LEU A 1 119 ? -10.998 -29.235 -22.876 1.00 31.16 119 LEU A O 1
ATOM 937 N N . VAL A 1 120 ? -8.992 -28.669 -23.722 1.00 34.69 120 VAL A N 1
ATOM 938 C CA . VAL A 1 120 ? -9.378 -27.308 -24.143 1.00 34.69 120 VAL A CA 1
ATOM 939 C C . VAL A 1 120 ? -9.132 -27.149 -25.642 1.00 34.69 120 VAL A C 1
ATOM 941 O O . VAL A 1 120 ? -8.007 -27.346 -26.105 1.00 34.69 120 VAL A O 1
ATOM 944 N N . GLY A 1 121 ? -10.168 -26.770 -26.397 1.00 32.09 121 GLY A N 1
ATOM 945 C CA . GLY A 1 121 ? -10.086 -26.483 -27.832 1.00 32.09 121 GLY A CA 1
ATOM 946 C C . GLY A 1 121 ? -10.841 -25.205 -28.211 1.00 32.09 121 GLY A C 1
ATOM 947 O O . GLY A 1 121 ? -11.941 -24.965 -27.724 1.00 32.09 121 GLY A O 1
ATOM 948 N N . ARG A 1 122 ? -10.261 -24.387 -29.102 1.00 29.62 122 ARG A N 1
ATOM 949 C CA . ARG A 1 122 ? -10.932 -23.227 -29.719 1.00 29.62 122 ARG A CA 1
ATOM 950 C C . ARG A 1 122 ? -11.641 -23.653 -31.005 1.00 29.62 122 ARG A C 1
ATOM 952 O O . ARG A 1 122 ? -10.972 -24.027 -31.965 1.00 29.62 122 ARG A O 1
ATOM 959 N N . ALA A 1 123 ? -12.963 -23.515 -31.058 1.00 29.30 123 ALA A N 1
ATOM 960 C CA . ALA A 1 123 ? -13.724 -23.528 -32.307 1.00 29.30 123 ALA A CA 1
ATOM 961 C C . ALA A 1 123 ? -14.128 -22.095 -32.701 1.00 29.30 123 ALA A C 1
ATOM 963 O O . ALA A 1 123 ? -14.293 -21.225 -31.847 1.00 29.30 123 ALA A O 1
ATOM 964 N N . LEU A 1 124 ? -14.268 -21.845 -34.006 1.00 27.73 124 LEU A N 1
ATOM 965 C CA . LEU A 1 124 ? -14.800 -20.610 -34.596 1.00 27.73 124 LEU A CA 1
ATOM 966 C C . LEU A 1 124 ? -16.294 -20.464 -34.257 1.00 27.73 124 LEU A C 1
ATOM 968 O O . LEU A 1 124 ? -17.147 -20.747 -35.084 1.00 27.73 124 LEU A O 1
ATOM 972 N N . LEU A 1 125 ? -16.580 -20.105 -33.007 1.00 25.08 125 LEU A N 1
ATOM 973 C CA . LEU A 1 125 ? -17.797 -19.520 -32.430 1.00 25.08 125 LEU A CA 1
ATOM 974 C C . LEU A 1 125 ? -17.544 -19.516 -30.915 1.00 25.08 125 LEU A C 1
ATOM 976 O O . LEU A 1 125 ? -17.193 -20.541 -30.341 1.00 25.08 125 LEU A O 1
ATOM 980 N N . ALA A 1 126 ? -17.611 -18.345 -30.288 1.00 28.53 126 ALA A N 1
ATOM 981 C CA . ALA A 1 126 ? -17.132 -18.116 -28.928 1.00 28.53 126 ALA A CA 1
ATOM 982 C C . ALA A 1 126 ? -17.916 -18.916 -27.866 1.00 28.53 126 ALA A C 1
ATOM 984 O O . ALA A 1 126 ? -18.896 -18.410 -27.334 1.00 28.53 126 ALA A O 1
ATOM 985 N N . CYS A 1 127 ? -17.471 -20.134 -27.545 1.00 23.77 127 CYS A N 1
ATOM 986 C CA . CYS A 1 127 ? -17.779 -20.880 -26.319 1.00 23.77 127 CYS A CA 1
ATOM 987 C C . CYS A 1 127 ? -16.619 -21.839 -26.001 1.00 23.77 127 CYS A C 1
ATOM 989 O O . CYS A 1 127 ? -16.244 -22.653 -26.844 1.00 23.77 127 CYS A O 1
ATOM 991 N N . ASP A 1 128 ? -16.075 -21.762 -24.783 1.00 26.30 128 ASP A N 1
ATOM 992 C CA . ASP A 1 128 ? -15.189 -22.793 -24.236 1.00 26.30 128 ASP A CA 1
ATOM 993 C C . ASP A 1 128 ? -16.046 -23.993 -23.801 1.00 26.30 128 ASP A C 1
ATOM 995 O O . ASP A 1 128 ? -16.965 -23.852 -22.993 1.00 26.30 128 ASP A O 1
ATOM 999 N N . ILE A 1 129 ? -15.762 -25.183 -24.336 1.00 26.73 129 ILE A N 1
ATOM 1000 C CA . ILE A 1 129 ? -16.388 -26.439 -23.902 1.00 26.73 129 ILE A CA 1
ATOM 1001 C C . ILE A 1 129 ? -15.407 -27.142 -22.961 1.00 26.73 129 ILE A C 1
ATOM 1003 O O . ILE A 1 129 ? -14.310 -27.507 -23.376 1.00 26.73 129 ILE A O 1
ATOM 1007 N N . SER A 1 130 ? -15.806 -27.345 -21.703 1.00 26.83 130 SER A N 1
ATOM 1008 C CA . SER A 1 130 ? -15.069 -28.151 -20.723 1.00 26.83 130 SER A CA 1
ATOM 1009 C C . SER A 1 130 ? -15.770 -29.496 -20.545 1.00 26.83 130 SER A C 1
ATOM 1011 O O . SER A 1 130 ? -16.943 -29.542 -20.176 1.00 26.83 130 SER A O 1
ATOM 1013 N N . ILE A 1 131 ? -15.058 -30.592 -20.809 1.00 26.31 131 ILE A N 1
ATOM 1014 C CA . ILE A 1 131 ? -15.497 -31.955 -20.488 1.00 26.31 131 ILE A CA 1
ATOM 1015 C C . ILE A 1 131 ? -14.570 -32.471 -19.387 1.00 26.31 131 ILE A C 1
ATOM 1017 O O . ILE A 1 131 ? -13.351 -32.460 -19.545 1.00 26.31 131 ILE A O 1
ATOM 1021 N N . SER A 1 132 ? -15.154 -32.896 -18.267 1.00 26.50 132 SER A N 1
ATOM 1022 C CA . SER A 1 132 ? -14.464 -33.543 -17.149 1.00 26.50 132 SER A CA 1
ATOM 1023 C C . SER A 1 132 ? -14.930 -34.994 -17.064 1.00 26.50 132 SER A C 1
ATOM 1025 O O . SER A 1 132 ? -16.126 -35.260 -16.946 1.00 26.50 132 SER A O 1
ATOM 1027 N N . THR A 1 133 ? -13.989 -35.934 -17.113 1.00 27.55 133 THR A N 1
ATOM 1028 C CA . THR A 1 133 ? -14.214 -37.339 -16.750 1.00 27.55 133 THR A CA 1
ATOM 1029 C C . THR A 1 133 ? -13.249 -37.700 -15.630 1.00 27.55 133 THR A C 1
ATOM 1031 O O . THR A 1 133 ? -12.036 -37.632 -15.822 1.00 27.55 133 THR A O 1
ATOM 1034 N N . GLY A 1 134 ? -13.777 -38.064 -14.460 1.00 25.89 134 GLY A N 1
ATOM 1035 C CA . GLY A 1 134 ? -12.986 -38.527 -13.320 1.00 25.89 134 GLY A CA 1
ATOM 1036 C C . GLY A 1 134 ? -13.063 -40.044 -13.165 1.00 25.89 134 GLY A C 1
ATOM 1037 O O . GLY A 1 134 ? -14.153 -40.613 -13.211 1.00 25.89 134 GLY A O 1
ATOM 1038 N N . PHE A 1 135 ? -11.922 -40.691 -12.926 1.00 27.94 135 PHE A N 1
ATOM 1039 C CA . PHE A 1 135 ? -11.863 -42.078 -12.459 1.00 27.94 135 PHE A CA 1
ATOM 1040 C C . PHE A 1 135 ? -11.450 -42.110 -10.982 1.00 27.94 135 PHE A C 1
ATOM 1042 O O . PHE A 1 135 ? -10.523 -41.413 -10.572 1.00 27.94 135 PHE A O 1
ATOM 1049 N N . SER A 1 136 ? -12.131 -42.933 -10.178 1.00 27.39 136 SER A N 1
ATOM 1050 C CA . SER A 1 136 ? -11.767 -43.209 -8.784 1.00 27.39 136 SER A CA 1
ATOM 1051 C C . SER A 1 136 ? -11.277 -44.649 -8.668 1.00 27.39 136 SER A C 1
ATOM 1053 O O . SER A 1 136 ? -12.058 -45.588 -8.805 1.00 27.39 136 SER A O 1
ATOM 1055 N N . LEU A 1 137 ? -9.984 -44.833 -8.399 1.00 28.38 137 LEU A N 1
ATOM 1056 C CA . LEU A 1 137 ? -9.436 -46.123 -7.983 1.00 28.38 137 LEU A CA 1
ATOM 1057 C C . LEU A 1 137 ? -9.484 -46.195 -6.451 1.00 28.38 137 LEU A C 1
ATOM 1059 O O . LEU A 1 137 ? -8.639 -45.627 -5.762 1.00 28.38 137 LEU A O 1
ATOM 1063 N N . ARG A 1 138 ? -10.482 -46.895 -5.900 1.00 26.72 138 ARG A N 1
ATOM 1064 C CA . ARG A 1 138 ? -10.464 -47.345 -4.498 1.00 26.72 138 ARG A CA 1
ATOM 1065 C C . ARG A 1 138 ? -9.824 -48.730 -4.440 1.00 26.72 138 ARG A C 1
ATOM 1067 O O . ARG A 1 138 ? -10.398 -49.679 -4.958 1.00 26.72 138 ARG A O 1
ATOM 1074 N N . SER A 1 139 ? -8.680 -48.860 -3.770 1.00 31.47 139 SER A N 1
ATOM 1075 C CA . SER A 1 139 ? -8.105 -50.165 -3.412 1.00 31.47 139 SER A CA 1
ATOM 1076 C C . SER A 1 139 ? -8.122 -50.351 -1.896 1.00 31.47 139 SER A C 1
ATOM 1078 O O . SER A 1 139 ? -7.714 -49.465 -1.148 1.00 31.47 139 SER A O 1
ATOM 1080 N N . THR A 1 140 ? -8.607 -51.505 -1.435 1.00 26.70 140 THR A N 1
ATOM 1081 C CA . THR A 1 140 ? -8.711 -51.897 -0.018 1.00 26.70 140 THR A CA 1
ATOM 1082 C C . THR A 1 140 ? -7.606 -52.870 0.422 1.00 26.70 140 THR A C 1
ATOM 1084 O O . THR A 1 140 ? -7.796 -53.611 1.382 1.00 26.70 140 THR A O 1
ATOM 1087 N N . THR A 1 141 ? -6.430 -52.884 -0.226 1.00 32.50 141 THR A N 1
ATOM 1088 C CA . THR A 1 141 ? -5.359 -53.861 0.093 1.00 32.50 141 THR A CA 1
ATOM 1089 C C . THR A 1 141 ? -3.972 -53.261 0.361 1.00 32.50 141 THR A C 1
ATOM 1091 O O . THR A 1 141 ? -3.607 -52.220 -0.174 1.00 32.50 141 THR A O 1
ATOM 1094 N N . THR A 1 142 ? -3.216 -53.944 1.231 1.00 36.31 142 THR A N 1
ATOM 1095 C CA . THR A 1 142 ? -1.967 -53.534 1.904 1.00 36.31 142 THR A CA 1
ATOM 1096 C C . THR A 1 142 ? -0.788 -53.235 0.956 1.00 36.31 142 THR A C 1
ATOM 1098 O O . THR A 1 142 ? -0.643 -53.885 -0.082 1.00 36.31 142 THR A O 1
ATOM 1101 N N . LYS A 1 143 ? 0.090 -52.297 1.375 1.00 31.39 143 LYS A N 1
ATOM 1102 C CA . LYS A 1 143 ? 1.217 -51.639 0.657 1.00 31.39 143 LYS A CA 1
ATOM 1103 C C . LYS A 1 143 ? 2.016 -52.483 -0.355 1.00 31.39 143 LYS A C 1
ATOM 1105 O O . LYS A 1 143 ? 2.499 -51.940 -1.341 1.00 31.39 143 LYS A O 1
ATOM 1110 N N . GLN A 1 144 ? 2.160 -53.788 -0.143 1.00 29.06 144 GLN A N 1
ATOM 1111 C CA . GLN A 1 144 ? 3.079 -54.638 -0.906 1.00 29.06 144 GLN A CA 1
ATOM 1112 C C . GLN A 1 144 ? 2.479 -55.227 -2.199 1.00 29.06 144 GLN A C 1
ATOM 1114 O O . GLN A 1 144 ? 3.234 -55.548 -3.108 1.00 29.06 144 GLN A O 1
ATOM 1119 N N . ARG A 1 145 ? 1.142 -55.328 -2.331 1.00 29.91 145 ARG A N 1
ATOM 1120 C CA . ARG A 1 145 ? 0.485 -55.920 -3.523 1.00 29.91 145 ARG A CA 1
ATOM 1121 C C . ARG A 1 145 ? 0.271 -54.945 -4.689 1.00 29.91 145 ARG A C 1
ATOM 1123 O O . ARG A 1 145 ? 0.243 -55.380 -5.834 1.00 29.91 145 ARG A O 1
ATOM 1130 N N . ILE A 1 146 ? 0.148 -53.641 -4.423 1.00 35.16 146 ILE A N 1
ATOM 1131 C CA . ILE A 1 146 ? -0.051 -52.617 -5.472 1.00 35.16 146 ILE A CA 1
ATOM 1132 C C . ILE A 1 146 ? 1.225 -52.447 -6.312 1.00 35.16 146 ILE A C 1
ATOM 1134 O O . ILE A 1 146 ? 1.150 -52.330 -7.533 1.00 35.16 146 ILE A O 1
ATOM 1138 N N . TYR A 1 147 ? 2.395 -52.515 -5.668 1.00 30.50 147 TYR A N 1
ATOM 1139 C CA . TYR A 1 147 ? 3.691 -52.393 -6.337 1.00 30.50 147 TYR A CA 1
ATOM 1140 C C . TYR A 1 147 ? 3.931 -53.547 -7.324 1.00 30.50 147 TYR A C 1
ATOM 1142 O O . TYR A 1 147 ? 4.348 -53.320 -8.453 1.00 30.50 147 TYR A O 1
ATOM 1150 N N . THR A 1 148 ? 3.585 -54.785 -6.958 1.00 29.23 148 THR A N 1
ATOM 1151 C CA . THR A 1 148 ? 3.799 -55.954 -7.828 1.00 29.23 148 THR A CA 1
ATOM 1152 C C . THR A 1 148 ? 2.852 -55.981 -9.031 1.00 29.23 148 THR A C 1
ATOM 1154 O O . THR A 1 148 ? 3.258 -56.407 -10.108 1.00 29.23 148 THR A O 1
ATOM 1157 N N . HIS A 1 149 ? 1.612 -55.497 -8.887 1.00 32.81 149 HIS A N 1
ATOM 1158 C CA . HIS A 1 149 ? 0.609 -55.611 -9.952 1.00 32.81 149 HIS A CA 1
ATOM 1159 C C . HIS A 1 149 ? 0.828 -54.633 -11.118 1.00 32.81 149 HIS A C 1
ATOM 1161 O O . HIS A 1 149 ? 0.494 -54.972 -12.248 1.00 32.81 149 HIS A O 1
ATOM 1167 N N . ILE A 1 150 ? 1.410 -53.455 -10.858 1.00 35.03 150 ILE A N 1
ATOM 1168 C CA . ILE A 1 150 ? 1.685 -52.415 -11.871 1.00 35.03 150 ILE A CA 1
ATOM 1169 C C . ILE A 1 150 ? 3.088 -52.584 -12.488 1.00 35.03 150 ILE A C 1
ATOM 1171 O O . ILE A 1 150 ? 3.307 -52.274 -13.663 1.00 35.03 150 ILE A O 1
ATOM 1175 N N . VAL A 1 151 ? 4.049 -53.091 -11.705 1.00 32.84 151 VAL A N 1
ATOM 1176 C CA . VAL A 1 151 ? 5.445 -53.255 -12.143 1.00 32.84 151 VAL A CA 1
ATOM 1177 C C . VAL A 1 151 ? 5.649 -54.525 -12.980 1.00 32.84 151 VAL A C 1
ATOM 1179 O O . VAL A 1 151 ? 6.501 -54.502 -13.863 1.00 32.84 151 VAL A O 1
ATOM 1182 N N . HIS A 1 152 ? 4.865 -55.595 -12.773 1.00 32.66 152 HIS A N 1
ATOM 1183 C CA . HIS A 1 152 ? 5.130 -56.897 -13.411 1.00 32.66 152 HIS A CA 1
ATOM 1184 C C . HIS A 1 152 ? 4.061 -57.454 -14.365 1.00 32.66 152 HIS A C 1
ATOM 1186 O O . HIS A 1 152 ? 4.398 -58.373 -15.104 1.00 32.66 152 HIS A O 1
ATOM 1192 N N . ASN A 1 153 ? 2.837 -56.912 -14.424 1.00 29.30 153 ASN A N 1
ATOM 1193 C CA . ASN A 1 153 ? 1.803 -57.402 -15.350 1.00 29.30 153 ASN A CA 1
ATOM 1194 C C . ASN A 1 153 ? 1.329 -56.298 -16.309 1.00 29.30 153 ASN A C 1
ATOM 1196 O O . ASN A 1 153 ? 1.130 -55.154 -15.896 1.00 29.30 153 ASN A O 1
ATOM 1200 N N . GLU A 1 154 ? 1.140 -56.653 -17.584 1.00 24.73 154 GLU A N 1
ATOM 1201 C CA . GLU A 1 154 ? 0.495 -55.801 -18.589 1.00 24.73 154 GLU A CA 1
ATOM 1202 C C . GLU A 1 154 ? -0.946 -55.472 -18.157 1.00 24.73 154 GLU A C 1
ATOM 1204 O O . GLU A 1 154 ? -1.696 -56.382 -17.792 1.00 24.73 154 GLU A O 1
ATOM 1209 N N . PRO A 1 155 ? -1.368 -54.196 -18.163 1.00 30.33 155 PRO A N 1
ATOM 1210 C CA . PRO A 1 155 ? -2.772 -53.862 -18.017 1.00 30.33 155 PRO A CA 1
ATOM 1211 C C . PRO A 1 155 ? -3.462 -53.966 -19.384 1.00 30.33 155 PRO A C 1
ATOM 1213 O O . PRO A 1 155 ? -3.205 -53.154 -20.272 1.00 30.33 155 PRO A O 1
ATOM 1216 N N . ASP A 1 156 ? -4.381 -54.920 -19.531 1.00 23.69 156 ASP A N 1
ATOM 1217 C CA . ASP A 1 156 ? -5.405 -54.890 -20.579 1.00 23.69 156 ASP A CA 1
ATOM 1218 C C . ASP A 1 156 ? -6.285 -53.643 -20.379 1.00 23.69 156 ASP A C 1
ATOM 1220 O O . ASP A 1 156 ? -7.248 -53.636 -19.608 1.00 23.69 156 ASP A O 1
ATOM 1224 N N . ILE A 1 157 ? -5.937 -52.545 -21.049 1.00 28.14 157 ILE A N 1
ATOM 1225 C CA . ILE A 1 157 ? -6.751 -51.328 -21.085 1.00 28.14 157 ILE A CA 1
ATOM 1226 C C . ILE A 1 157 ? -7.764 -51.482 -22.224 1.00 28.14 157 ILE A C 1
ATOM 1228 O O . ILE A 1 157 ? -7.528 -51.076 -23.360 1.00 28.14 157 ILE A O 1
ATOM 1232 N N . ALA A 1 158 ? -8.916 -52.077 -21.918 1.00 22.27 158 ALA A N 1
ATOM 1233 C CA . ALA A 1 158 ? -10.068 -52.065 -22.812 1.00 22.27 158 ALA A CA 1
ATOM 1234 C C . ALA A 1 158 ? -10.747 -50.681 -22.776 1.00 22.27 158 ALA A C 1
ATOM 1236 O O . ALA A 1 158 ? -11.394 -50.308 -21.795 1.00 22.27 158 ALA A O 1
ATOM 1237 N N . ILE A 1 159 ? -10.616 -49.909 -23.858 1.00 24.91 159 ILE A N 1
ATOM 1238 C CA . ILE A 1 159 ? -11.369 -48.666 -24.076 1.00 24.91 159 ILE A CA 1
ATOM 1239 C C . ILE A 1 159 ? -12.789 -49.048 -24.519 1.00 24.91 159 ILE A C 1
ATOM 1241 O O . ILE A 1 159 ? -13.019 -49.363 -25.685 1.00 24.91 159 ILE A O 1
ATOM 1245 N N . HIS A 1 160 ? -13.757 -49.029 -23.600 1.00 23.14 160 HIS A N 1
ATOM 1246 C CA . HIS A 1 160 ? -15.171 -49.209 -23.942 1.00 23.14 160 HIS A CA 1
ATOM 1247 C C . HIS A 1 160 ? -15.894 -47.861 -24.090 1.00 23.14 160 HIS A C 1
ATOM 1249 O O . HIS A 1 160 ? -15.969 -47.064 -23.157 1.00 23.14 160 HIS A O 1
ATOM 1255 N N . ASN A 1 161 ? -16.457 -47.634 -25.284 1.00 25.30 161 ASN A N 1
ATOM 1256 C CA . ASN A 1 161 ? -17.272 -46.471 -25.640 1.00 25.30 161 ASN A CA 1
ATOM 1257 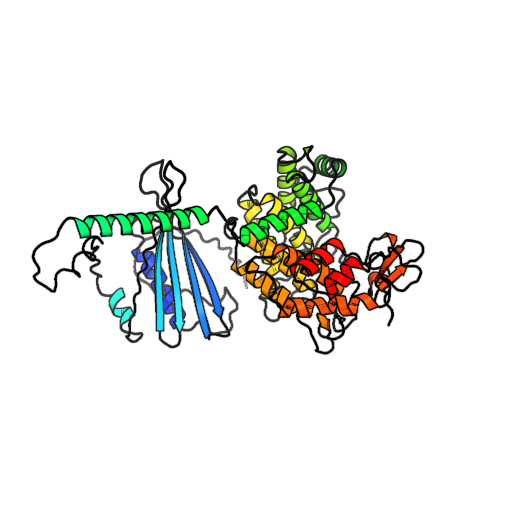C C . ASN A 1 161 ? -18.524 -46.333 -24.753 1.00 25.30 161 ASN A C 1
ATOM 1259 O O . ASN A 1 161 ? -19.332 -47.253 -24.607 1.00 25.30 161 ASN A O 1
ATOM 1263 N N . LEU A 1 162 ? -18.712 -45.131 -24.209 1.00 24.64 162 LEU A N 1
ATOM 1264 C CA . LEU A 1 162 ? -19.676 -44.785 -23.163 1.00 24.64 162 LEU A CA 1
ATOM 1265 C C . LEU A 1 162 ? -21.058 -44.389 -23.724 1.00 24.64 162 LEU A C 1
ATOM 1267 O O . LEU A 1 162 ? -21.595 -43.333 -23.403 1.00 24.64 162 LEU A O 1
ATOM 1271 N N . THR A 1 163 ? -21.648 -45.230 -24.579 1.00 23.97 163 THR A N 1
ATOM 1272 C CA . THR A 1 163 ? -23.004 -44.999 -25.136 1.00 23.97 163 THR A CA 1
ATOM 1273 C C . THR A 1 163 ? -24.012 -46.091 -24.758 1.00 23.97 163 THR A C 1
ATOM 1275 O O . THR A 1 163 ? -25.213 -45.900 -24.912 1.00 23.97 163 THR A O 1
ATOM 1278 N N . HIS A 1 164 ? -23.565 -47.216 -24.189 1.00 26.41 164 HIS A N 1
ATOM 1279 C CA . HIS A 1 164 ? -24.433 -48.376 -23.934 1.00 26.41 164 HIS A CA 1
ATOM 1280 C C . HIS A 1 164 ? -24.904 -48.561 -22.481 1.00 26.41 164 HIS A C 1
ATOM 1282 O O . HIS A 1 164 ? -25.758 -49.408 -22.229 1.00 26.41 164 HIS A O 1
ATOM 1288 N N . PHE A 1 165 ? -24.435 -47.755 -21.522 1.00 24.27 165 PHE A N 1
ATOM 1289 C CA . PHE A 1 165 ? -24.748 -47.979 -20.101 1.00 24.27 165 PHE A CA 1
ATOM 1290 C C . PHE A 1 165 ? -26.049 -47.318 -19.602 1.00 24.27 165 PHE A C 1
ATOM 1292 O O . PHE A 1 165 ? -26.474 -47.580 -18.482 1.00 24.27 165 PHE A O 1
ATOM 1299 N N . LEU A 1 166 ? -26.727 -46.508 -20.427 1.00 23.95 166 LEU A N 1
ATOM 1300 C CA . LEU A 1 166 ? -27.976 -45.826 -20.043 1.00 23.95 166 LEU A CA 1
ATOM 1301 C C . LEU A 1 166 ? -29.263 -46.449 -20.616 1.00 23.95 166 LEU A C 1
ATOM 1303 O O . LEU A 1 166 ? -30.349 -45.939 -20.357 1.00 23.95 166 LEU A O 1
ATOM 1307 N N . ILE A 1 167 ? -29.174 -47.560 -21.358 1.00 26.17 167 ILE A N 1
ATOM 1308 C CA . ILE A 1 167 ? -30.348 -48.231 -21.960 1.00 26.17 167 ILE A CA 1
ATOM 1309 C C . ILE A 1 167 ? -30.658 -49.594 -21.299 1.00 26.17 167 ILE A C 1
ATOM 1311 O O . ILE A 1 167 ? -31.729 -50.159 -21.514 1.00 26.17 167 ILE A O 1
ATOM 1315 N N . ALA A 1 168 ? -29.794 -50.107 -20.418 1.00 26.19 168 ALA A N 1
ATOM 1316 C CA . ALA A 1 168 ? -29.944 -51.456 -19.859 1.00 26.19 168 ALA A CA 1
ATOM 1317 C C . ALA A 1 168 ? -30.715 -51.554 -18.522 1.00 26.19 168 ALA A C 1
ATOM 1319 O O . ALA A 1 168 ? -30.985 -52.663 -18.072 1.00 26.19 168 ALA A O 1
ATOM 1320 N N . SER A 1 169 ? -31.142 -50.445 -17.909 1.00 27.14 169 SER A N 1
ATOM 1321 C CA . SER A 1 169 ? -31.746 -50.468 -16.557 1.00 27.14 169 SER A CA 1
ATOM 1322 C C . SER A 1 169 ? -33.265 -50.234 -16.516 1.00 27.14 169 SER A C 1
ATOM 1324 O O . SER A 1 169 ? -33.823 -50.036 -15.443 1.00 27.14 169 SER A O 1
ATOM 1326 N N . LEU A 1 170 ? -33.954 -50.254 -17.665 1.00 27.16 170 LEU A N 1
ATOM 1327 C CA . LEU A 1 170 ? -35.405 -49.995 -17.771 1.00 27.16 170 LEU A CA 1
ATOM 1328 C C . LEU A 1 170 ? -36.173 -51.055 -18.590 1.00 27.16 170 LEU A C 1
ATOM 1330 O O . LEU A 1 170 ? -37.232 -50.776 -19.145 1.00 27.16 170 LEU A O 1
ATOM 1334 N N . ARG A 1 171 ? -35.663 -52.291 -18.674 1.00 28.52 171 ARG A N 1
ATOM 1335 C CA . ARG A 1 171 ? -36.365 -53.428 -19.312 1.00 28.52 171 ARG A CA 1
ATOM 1336 C C . ARG A 1 171 ? -36.422 -54.664 -18.418 1.00 28.52 171 ARG A C 1
ATOM 1338 O O . ARG A 1 171 ? -36.121 -55.774 -18.840 1.00 28.52 171 ARG A O 1
ATOM 1345 N N . GLY A 1 172 ? -36.831 -54.464 -17.175 1.00 28.34 172 GLY A N 1
ATOM 1346 C CA . GLY A 1 172 ? -37.055 -55.551 -16.233 1.00 28.34 172 GLY A CA 1
ATOM 1347 C C . GLY A 1 172 ? -38.160 -55.187 -15.264 1.00 28.34 172 GLY A C 1
ATOM 1348 O O . GLY A 1 172 ? -37.857 -54.884 -14.122 1.00 28.34 172 GLY A O 1
ATOM 1349 N N . CYS A 1 173 ? -39.396 -55.105 -15.765 1.00 24.86 173 CYS A N 1
ATOM 1350 C CA . CYS A 1 173 ? -40.644 -55.447 -15.070 1.00 24.86 173 CYS A CA 1
ATOM 1351 C C . CYS A 1 173 ? -41.853 -54.863 -15.818 1.00 24.86 173 CYS A C 1
ATOM 1353 O O . CYS A 1 173 ? -41.836 -53.714 -16.247 1.00 24.86 173 CYS A O 1
ATOM 1355 N N . CYS A 1 174 ? -42.909 -55.673 -15.888 1.00 26.75 174 CYS A N 1
ATOM 1356 C CA . CYS A 1 174 ? -44.285 -55.344 -16.275 1.00 26.75 174 CYS A CA 1
ATOM 1357 C C . CYS A 1 174 ? -44.613 -55.297 -17.781 1.00 26.75 174 CYS A C 1
ATOM 1359 O O . CYS A 1 174 ? -44.435 -54.303 -18.480 1.00 26.75 174 CYS A O 1
ATOM 1361 N N . HIS A 1 175 ? -45.230 -56.394 -18.232 1.00 34.06 175 HIS A N 1
ATOM 1362 C CA . HIS A 1 175 ? -46.272 -56.393 -19.257 1.00 34.06 175 HIS A CA 1
ATOM 1363 C C . HIS A 1 175 ? -47.315 -55.309 -18.954 1.00 34.06 175 HIS A C 1
ATOM 1365 O O . HIS A 1 175 ? -48.000 -55.414 -17.943 1.00 34.06 175 HIS A O 1
ATOM 1371 N N . LEU A 1 176 ? -47.494 -54.330 -19.840 1.00 29.73 176 LEU A N 1
ATOM 1372 C CA . LEU A 1 176 ? -48.772 -53.634 -19.995 1.00 29.73 176 LEU A CA 1
ATOM 1373 C C . LEU A 1 176 ? -48.861 -53.005 -21.387 1.00 29.73 176 LEU A C 1
ATOM 1375 O O . LEU A 1 176 ? -48.057 -52.171 -21.796 1.00 29.73 176 LEU A O 1
ATOM 1379 N N . SER A 1 177 ? -49.849 -53.486 -22.127 1.00 31.66 177 SER A N 1
ATOM 1380 C CA . SER A 1 177 ? -50.313 -52.996 -23.413 1.00 31.66 177 SER A CA 1
ATOM 1381 C C . SER A 1 177 ? -50.991 -51.626 -23.288 1.00 31.66 177 SER A C 1
ATOM 1383 O O . SER A 1 177 ? -51.640 -51.340 -22.284 1.00 31.66 177 SER A O 1
ATOM 1385 N N . SER A 1 178 ? -50.919 -50.855 -24.383 1.00 41.84 178 SER A N 1
ATOM 1386 C CA . SER A 1 178 ? -51.731 -49.673 -24.751 1.00 41.84 178 SER A CA 1
ATOM 1387 C C . SER A 1 178 ? -51.575 -48.385 -23.923 1.00 41.84 178 SER A C 1
ATOM 1389 O O . SER A 1 178 ? -52.096 -48.311 -22.827 1.00 41.84 178 SER A O 1
ATOM 1391 N N . PHE A 1 179 ? -50.912 -47.362 -24.502 1.00 42.38 179 PHE A N 1
ATOM 1392 C CA . PHE A 1 179 ? -51.312 -45.929 -24.589 1.00 42.38 179 PHE A CA 1
ATOM 1393 C C . PHE A 1 179 ? -50.112 -45.058 -25.066 1.00 42.38 179 PHE A C 1
ATOM 1395 O O . PHE A 1 179 ? -49.353 -44.565 -24.232 1.00 42.38 179 PHE A O 1
ATOM 1402 N N . PRO A 1 180 ? -49.887 -44.832 -26.384 1.00 49.50 180 PRO A N 1
ATOM 1403 C CA . PRO A 1 180 ? -48.635 -44.209 -26.838 1.00 49.50 180 PRO A CA 1
ATOM 1404 C C . PRO A 1 180 ? -48.630 -42.672 -26.904 1.00 49.50 180 PRO A C 1
ATOM 1406 O O . PRO A 1 180 ? -47.557 -42.093 -26.923 1.00 49.50 180 PRO A O 1
ATOM 1409 N N . HIS A 1 181 ? -49.764 -41.965 -26.946 1.00 48.81 181 HIS A N 1
ATOM 1410 C CA . HIS A 1 181 ? -49.728 -40.531 -27.304 1.00 48.81 181 HIS A CA 1
ATOM 1411 C C . HIS A 1 181 ? -49.616 -39.570 -26.106 1.00 48.81 181 HIS A C 1
ATOM 1413 O O . HIS A 1 181 ? -48.841 -38.617 -26.156 1.00 48.81 181 HIS A O 1
ATOM 1419 N N . ALA A 1 182 ? -50.313 -39.830 -24.996 1.00 43.00 182 ALA A N 1
ATOM 1420 C CA . ALA A 1 182 ? -50.315 -38.923 -23.840 1.00 43.00 182 ALA A CA 1
ATOM 1421 C C . ALA A 1 182 ? -48.968 -38.897 -23.086 1.00 43.00 182 ALA A C 1
ATOM 1423 O O . ALA A 1 182 ? -48.525 -37.846 -22.625 1.00 43.00 182 ALA A O 1
ATOM 1424 N N . ILE A 1 183 ? -48.275 -40.039 -23.020 1.00 51.16 183 ILE A N 1
ATOM 1425 C CA . ILE A 1 183 ? -46.965 -40.160 -22.362 1.00 51.16 183 ILE A CA 1
ATOM 1426 C C . ILE A 1 183 ? -45.892 -39.402 -23.152 1.00 51.16 183 ILE A C 1
ATOM 1428 O O . ILE A 1 183 ? -45.060 -38.720 -22.559 1.00 51.16 183 ILE A O 1
ATOM 1432 N N . TYR A 1 184 ? -45.937 -39.448 -24.487 1.00 49.12 184 TYR A N 1
ATOM 1433 C CA . TYR A 1 184 ? -44.979 -38.731 -25.332 1.00 49.12 184 TYR A CA 1
ATOM 1434 C C . TYR A 1 184 ? -45.105 -37.211 -25.201 1.00 49.12 184 TYR A C 1
ATOM 1436 O O . TYR A 1 184 ? -44.086 -36.530 -25.109 1.00 49.12 184 TYR A O 1
ATOM 1444 N N . VAL A 1 185 ? -46.330 -36.681 -25.123 1.00 52.69 185 VAL A N 1
ATOM 1445 C CA . VAL A 1 185 ? -46.565 -35.241 -24.924 1.00 52.69 185 VAL A CA 1
ATOM 1446 C C . VAL A 1 185 ? -46.096 -34.794 -23.538 1.00 52.69 185 VAL A C 1
ATOM 1448 O O . VAL A 1 185 ? -45.427 -33.769 -23.426 1.00 52.69 185 VAL A O 1
ATOM 1451 N N . MET A 1 186 ? -46.355 -35.587 -22.494 1.00 48.56 186 MET A N 1
ATOM 1452 C CA . MET A 1 186 ? -45.890 -35.285 -21.135 1.00 48.56 186 MET A CA 1
ATOM 1453 C C . MET A 1 186 ? -44.362 -35.328 -21.025 1.00 48.56 186 MET A C 1
ATOM 1455 O O . MET A 1 186 ? -43.773 -34.409 -20.467 1.00 48.56 186 MET A O 1
ATOM 1459 N N . VAL A 1 187 ? -43.699 -36.331 -21.614 1.00 54.19 187 VAL A N 1
ATOM 1460 C CA . VAL A 1 187 ? -42.227 -36.423 -21.647 1.00 54.19 187 VAL A CA 1
ATOM 1461 C C . VAL A 1 187 ? -41.614 -35.285 -22.466 1.00 54.19 187 VAL A C 1
ATOM 1463 O O . VAL A 1 187 ? -40.571 -34.751 -22.086 1.00 54.19 187 VAL A O 1
ATOM 1466 N N . TRP A 1 188 ? -42.253 -34.886 -23.568 1.00 60.06 188 TRP A N 1
ATOM 1467 C CA . TRP A 1 188 ? -41.810 -33.755 -24.381 1.00 60.06 188 TRP A CA 1
ATOM 1468 C C . TRP A 1 188 ? -41.941 -32.431 -23.619 1.00 60.06 188 TRP A C 1
ATOM 1470 O O . TRP A 1 188 ? -40.962 -31.698 -23.529 1.00 60.06 188 TRP A O 1
ATOM 1480 N N . LEU A 1 189 ? -43.080 -32.162 -22.972 1.00 56.16 189 LEU A N 1
ATOM 1481 C CA . LEU A 1 189 ? -43.274 -30.969 -22.138 1.00 56.16 189 LEU A CA 1
ATOM 1482 C C . LEU A 1 189 ? -42.291 -30.927 -20.961 1.00 56.16 189 LEU A C 1
ATOM 1484 O O . LEU A 1 189 ? -41.690 -29.884 -20.710 1.00 56.16 189 LEU A O 1
ATOM 1488 N N . PHE A 1 190 ? -42.054 -32.060 -20.291 1.00 62.06 190 PHE A N 1
ATOM 1489 C CA . PHE A 1 190 ? -41.090 -32.147 -19.190 1.00 62.06 190 PHE A CA 1
ATOM 1490 C C . PHE A 1 190 ? -39.658 -31.867 -19.659 1.00 62.06 190 PHE A C 1
ATOM 1492 O O . PHE A 1 190 ? -38.934 -31.106 -19.019 1.00 62.06 190 PHE A O 1
ATOM 1499 N N . LYS A 1 191 ? -39.254 -32.421 -20.812 1.00 58.47 191 LYS A N 1
ATOM 1500 C CA . LYS A 1 191 ? -37.951 -32.127 -21.424 1.00 58.47 191 LYS A CA 1
ATOM 1501 C C . LYS A 1 191 ? -37.833 -30.658 -21.795 1.00 58.47 191 LYS A C 1
ATOM 1503 O O . LYS A 1 191 ? -36.809 -30.058 -21.494 1.00 58.47 191 LYS A O 1
ATOM 1508 N N . THR A 1 192 ? -38.856 -30.060 -22.396 1.00 65.50 192 THR A N 1
ATOM 1509 C CA . THR A 1 192 ? -38.820 -28.652 -22.814 1.00 65.50 192 THR A CA 1
ATOM 1510 C C . THR A 1 192 ? -38.755 -27.711 -21.612 1.00 65.50 192 THR A C 1
ATOM 1512 O O . THR A 1 192 ? -37.961 -26.776 -21.627 1.00 65.50 192 THR A O 1
ATOM 1515 N N . ILE A 1 193 ? -39.496 -27.994 -20.534 1.00 71.31 193 ILE A N 1
ATOM 1516 C CA . ILE A 1 193 ? -39.456 -27.215 -19.284 1.00 71.31 193 ILE A CA 1
ATOM 1517 C C . ILE A 1 193 ? -38.089 -27.338 -18.603 1.00 71.31 193 ILE A C 1
ATOM 1519 O O . ILE A 1 193 ? -37.505 -26.319 -18.247 1.00 71.31 193 ILE A O 1
ATOM 1523 N N . ILE A 1 194 ? -37.535 -28.550 -18.484 1.00 69.12 194 ILE A N 1
ATOM 1524 C CA . ILE A 1 194 ? -36.189 -28.760 -17.926 1.00 69.12 194 ILE A CA 1
ATOM 1525 C C . ILE A 1 194 ? -35.127 -28.073 -18.793 1.00 69.12 194 ILE A C 1
ATOM 1527 O O . ILE A 1 194 ? -34.215 -27.444 -18.266 1.00 69.12 194 ILE A O 1
ATOM 1531 N N . THR A 1 195 ? -35.258 -28.136 -20.119 1.00 69.00 195 THR A N 1
ATOM 1532 C CA . THR A 1 195 ? -34.319 -27.487 -21.048 1.00 69.00 195 THR A CA 1
ATOM 1533 C C . THR A 1 195 ? -34.410 -25.964 -20.947 1.00 69.00 195 THR A C 1
ATOM 1535 O O . THR A 1 195 ? -33.379 -25.303 -20.934 1.00 69.00 195 THR A O 1
ATOM 1538 N N . LEU A 1 196 ? -35.614 -25.399 -20.801 1.00 65.62 196 LEU A N 1
ATOM 1539 C CA . LEU A 1 196 ? -35.824 -23.965 -20.577 1.00 65.62 196 LEU A CA 1
ATOM 1540 C C . LEU A 1 196 ? -35.317 -23.512 -19.201 1.00 65.62 196 LEU A C 1
ATOM 1542 O O . LEU A 1 196 ? -34.729 -22.441 -19.107 1.00 65.62 196 LEU A O 1
ATOM 1546 N N . GLN A 1 197 ? -35.473 -24.325 -18.152 1.00 64.50 197 GLN A N 1
ATOM 1547 C CA . GLN A 1 197 ? -34.908 -24.050 -16.826 1.00 64.50 197 GLN A CA 1
ATOM 1548 C C . GLN A 1 197 ? -33.375 -24.133 -16.825 1.00 64.50 197 GLN A C 1
ATOM 1550 O O . GLN A 1 197 ? -32.715 -23.276 -16.237 1.00 64.50 197 GLN A O 1
ATOM 1555 N N . LEU A 1 198 ? -32.790 -25.106 -17.530 1.00 60.78 198 LEU A N 1
ATOM 1556 C CA . LEU A 1 198 ? -31.341 -25.210 -17.728 1.00 60.78 198 LEU A CA 1
ATOM 1557 C C . LEU A 1 198 ? -30.811 -24.033 -18.551 1.00 60.78 198 LEU A C 1
ATOM 1559 O O . LEU A 1 198 ? -29.834 -23.412 -18.147 1.00 60.78 198 LEU A O 1
ATOM 1563 N N . LEU A 1 199 ? -31.483 -23.654 -19.641 1.00 57.72 199 LEU A N 1
ATOM 1564 C CA . LEU A 1 199 ? -31.135 -22.474 -20.437 1.00 57.72 199 LEU A CA 1
ATOM 1565 C C . LEU A 1 199 ? -31.257 -21.180 -19.623 1.00 57.72 199 LEU A C 1
ATOM 1567 O O . LEU A 1 199 ? -30.357 -20.351 -19.688 1.00 57.72 199 LEU A O 1
ATOM 1571 N N . ALA A 1 200 ? -32.296 -21.021 -18.800 1.00 55.72 200 ALA A N 1
ATOM 1572 C CA . ALA A 1 200 ? -32.438 -19.877 -17.897 1.00 55.72 200 ALA A CA 1
ATOM 1573 C C . ALA A 1 200 ? -31.356 -19.854 -16.799 1.00 55.72 200 ALA A C 1
ATOM 1575 O O . ALA A 1 200 ? -30.908 -18.778 -16.409 1.00 55.72 200 ALA A O 1
ATOM 1576 N N . SER A 1 201 ? -30.881 -21.018 -16.344 1.00 54.59 201 SER A N 1
ATOM 1577 C CA . SER A 1 201 ? -29.759 -21.144 -15.396 1.00 54.59 201 SER A CA 1
ATOM 1578 C C . SER A 1 201 ? -28.413 -20.809 -16.048 1.00 54.59 201 SER A C 1
ATOM 1580 O O . SER A 1 201 ? -27.565 -20.177 -15.424 1.00 54.59 201 SER A O 1
ATOM 1582 N N . ILE A 1 202 ? -28.241 -21.165 -17.325 1.00 50.31 202 ILE A N 1
ATOM 1583 C CA . ILE A 1 202 ? -27.069 -20.815 -18.139 1.00 50.31 202 ILE A CA 1
ATOM 1584 C C . ILE A 1 202 ? -27.072 -19.310 -18.472 1.00 50.31 202 ILE A C 1
ATOM 1586 O O . ILE A 1 202 ? -26.026 -18.670 -18.405 1.00 50.31 202 ILE A O 1
ATOM 1590 N N . PHE A 1 203 ? -28.239 -18.710 -18.744 1.00 44.94 203 PHE A N 1
ATOM 1591 C CA . PHE A 1 203 ? -28.379 -17.268 -19.004 1.00 44.94 203 PHE A CA 1
ATOM 1592 C C . PHE A 1 203 ? -28.371 -16.398 -17.738 1.00 44.94 203 PHE A C 1
ATOM 1594 O O . PHE A 1 203 ? -27.990 -15.237 -17.821 1.00 44.94 203 PHE A O 1
ATOM 1601 N N . SER A 1 204 ? -28.715 -16.931 -16.560 1.00 41.28 204 SER A N 1
ATOM 1602 C CA . SER A 1 204 ? -28.552 -16.224 -15.272 1.00 41.28 204 SER A CA 1
ATOM 1603 C C . SER A 1 204 ? -27.082 -16.087 -14.853 1.00 41.28 204 SER A C 1
ATOM 1605 O O . SER A 1 204 ? -26.755 -15.292 -13.974 1.00 41.28 204 SER A O 1
ATOM 1607 N N . GLY A 1 205 ? -26.187 -16.827 -15.511 1.00 39.06 205 GLY A N 1
ATOM 1608 C CA . GLY A 1 205 ? -24.738 -16.698 -15.412 1.00 39.06 205 GLY A CA 1
ATOM 1609 C C . GLY A 1 205 ? -24.148 -15.606 -16.305 1.00 39.06 205 GLY A C 1
ATOM 1610 O O . GLY A 1 205 ? -23.009 -15.766 -16.740 1.00 39.06 205 GLY A O 1
ATOM 1611 N N . VAL A 1 206 ? -24.878 -14.515 -16.601 1.00 39.75 206 VAL A N 1
ATOM 1612 C CA . VAL A 1 206 ? -24.267 -13.309 -17.194 1.00 39.75 206 VAL A CA 1
ATOM 1613 C C . VAL A 1 206 ? -23.058 -12.949 -16.332 1.00 39.75 206 VAL A C 1
ATOM 1615 O O . VAL A 1 206 ? -23.213 -12.618 -15.159 1.00 39.75 206 VAL A O 1
ATOM 1618 N N . ALA A 1 207 ? -21.873 -13.130 -16.918 1.00 41.53 207 ALA A N 1
ATOM 1619 C CA . ALA A 1 207 ? -20.564 -13.204 -16.280 1.00 41.53 207 ALA A CA 1
ATOM 1620 C C . ALA A 1 207 ? -20.446 -12.386 -14.983 1.00 41.53 207 ALA A C 1
ATOM 1622 O O . ALA A 1 207 ? -20.134 -11.193 -15.010 1.00 41.53 207 ALA A O 1
ATOM 1623 N N . ARG A 1 208 ? -20.639 -13.033 -13.826 1.00 49.16 208 ARG A N 1
ATOM 1624 C CA . ARG A 1 208 ? -20.056 -12.500 -12.596 1.00 49.16 208 ARG A CA 1
ATOM 1625 C C . ARG A 1 208 ? -18.550 -12.663 -12.727 1.00 49.16 208 ARG A C 1
ATOM 1627 O O . ARG A 1 208 ? -18.064 -13.777 -12.908 1.00 49.16 208 ARG A O 1
ATOM 1634 N N . ALA A 1 209 ? -17.838 -11.540 -12.688 1.00 61.00 209 ALA A N 1
ATOM 1635 C CA . ALA A 1 209 ? -16.390 -11.536 -12.569 1.00 61.00 209 ALA A CA 1
ATOM 1636 C C . ALA A 1 209 ? -15.999 -12.417 -11.374 1.00 61.00 209 ALA A C 1
ATOM 1638 O O . ALA A 1 209 ? -16.693 -12.402 -10.352 1.00 61.00 209 ALA A O 1
ATOM 1639 N N . SER A 1 210 ? -14.925 -13.198 -11.500 1.00 87.62 210 SER A N 1
ATOM 1640 C CA . SER A 1 210 ? -14.443 -13.977 -10.361 1.00 87.62 210 SER A CA 1
ATOM 1641 C C . SER A 1 210 ? -14.095 -13.036 -9.198 1.00 87.62 210 SER A C 1
ATOM 1643 O O . SER A 1 210 ? -13.807 -11.853 -9.408 1.00 87.62 210 SER A O 1
ATOM 1645 N N . ASP A 1 211 ? -14.080 -13.537 -7.962 1.00 92.88 211 ASP A N 1
ATOM 1646 C CA . ASP A 1 211 ? -13.617 -12.735 -6.820 1.00 92.88 211 ASP A CA 1
ATOM 1647 C C . ASP A 1 211 ? -12.217 -12.162 -7.077 1.00 92.88 211 ASP A C 1
ATOM 1649 O O . ASP A 1 211 ? -11.942 -11.015 -6.739 1.00 92.88 211 ASP A O 1
ATOM 1653 N N . LEU A 1 212 ? -11.356 -12.916 -7.769 1.00 92.94 212 LEU A N 1
ATOM 1654 C CA . LEU A 1 212 ? -10.028 -12.463 -8.172 1.00 92.94 212 LEU A CA 1
ATOM 1655 C C . LEU A 1 212 ? -10.080 -11.278 -9.145 1.00 92.94 212 LEU A C 1
ATOM 1657 O O . LEU A 1 212 ? -9.314 -10.327 -8.989 1.00 92.94 212 LEU A O 1
ATOM 1661 N N . ASP A 1 213 ? -10.980 -11.307 -10.127 1.00 93.62 213 ASP A N 1
ATOM 1662 C CA . ASP A 1 213 ? -11.177 -10.187 -11.053 1.00 93.62 213 ASP A CA 1
ATOM 1663 C C . ASP A 1 213 ? -11.734 -8.957 -10.332 1.00 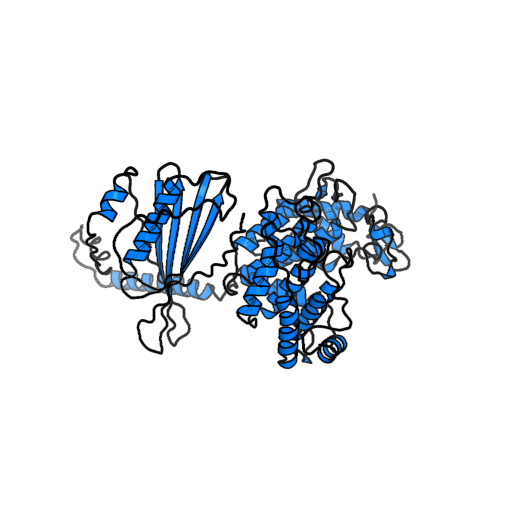93.62 213 ASP A C 1
ATOM 1665 O O . ASP A 1 213 ? -11.335 -7.831 -10.633 1.00 93.62 213 ASP A O 1
ATOM 1669 N N . THR A 1 214 ? -12.602 -9.169 -9.340 1.00 96.19 214 THR A N 1
ATOM 1670 C CA . THR A 1 214 ? -13.131 -8.103 -8.481 1.00 96.19 214 THR A CA 1
ATOM 1671 C C . THR A 1 214 ? -12.018 -7.461 -7.650 1.00 96.19 214 THR A C 1
ATOM 1673 O O . THR A 1 214 ? -11.884 -6.234 -7.664 1.00 96.19 214 THR A O 1
ATOM 1676 N N . ILE A 1 215 ? -11.170 -8.267 -6.993 1.00 97.00 215 ILE A N 1
ATOM 1677 C CA . ILE A 1 215 ? -9.981 -7.783 -6.273 1.00 97.00 215 ILE A CA 1
ATOM 1678 C C . ILE A 1 215 ? -9.053 -7.026 -7.226 1.00 97.00 215 ILE A C 1
ATOM 1680 O O . ILE A 1 215 ? -8.630 -5.914 -6.915 1.00 97.00 215 ILE A O 1
ATOM 1684 N N . TYR A 1 216 ? -8.768 -7.583 -8.407 1.00 96.94 216 TYR A N 1
ATOM 1685 C CA . TYR A 1 216 ? -7.917 -6.939 -9.406 1.00 96.94 216 TYR A CA 1
ATOM 1686 C C . TYR A 1 216 ? -8.464 -5.569 -9.818 1.00 96.94 216 TYR A C 1
ATOM 1688 O O . TYR A 1 216 ? -7.739 -4.578 -9.759 1.00 96.94 216 TYR A O 1
ATOM 1696 N N . ALA A 1 217 ? -9.738 -5.493 -10.209 1.00 96.81 217 ALA A N 1
ATOM 1697 C CA . ALA A 1 217 ? -10.361 -4.255 -10.665 1.00 96.81 217 ALA A CA 1
ATOM 1698 C C . ALA A 1 217 ? -10.337 -3.169 -9.580 1.00 96.81 217 ALA A C 1
ATOM 1700 O O . ALA A 1 217 ? -9.936 -2.035 -9.855 1.00 96.81 217 ALA A O 1
ATOM 1701 N N . ARG A 1 218 ? -10.689 -3.527 -8.340 1.00 97.12 218 ARG A N 1
ATOM 1702 C CA . ARG A 1 218 ? -10.688 -2.593 -7.206 1.00 97.12 218 ARG A CA 1
ATOM 1703 C C . ARG A 1 218 ? -9.278 -2.164 -6.808 1.00 97.12 218 ARG A C 1
ATOM 1705 O O . ARG A 1 218 ? -9.089 -1.001 -6.463 1.00 97.12 218 ARG A O 1
ATOM 1712 N N . GLN A 1 219 ? -8.278 -3.043 -6.920 1.00 96.19 219 GLN A N 1
ATOM 1713 C CA . GLN A 1 219 ? -6.880 -2.643 -6.738 1.00 96.19 219 GLN A CA 1
ATOM 1714 C C . GLN A 1 219 ? -6.440 -1.621 -7.791 1.00 96.19 219 GLN A C 1
ATOM 1716 O O . GLN A 1 219 ? -5.826 -0.611 -7.459 1.00 96.19 219 GLN A O 1
ATOM 1721 N N . ILE A 1 220 ? -6.785 -1.829 -9.065 1.00 96.75 220 ILE A N 1
ATOM 1722 C CA . ILE A 1 220 ? -6.468 -0.863 -10.129 1.00 96.75 220 ILE A CA 1
ATOM 1723 C C . ILE A 1 220 ? -7.097 0.503 -9.830 1.00 96.75 220 ILE A C 1
ATOM 1725 O O . ILE A 1 220 ? -6.403 1.517 -9.893 1.00 96.75 220 ILE A O 1
ATOM 1729 N N . GLU A 1 221 ? -8.385 0.533 -9.488 1.00 95.88 221 GLU A N 1
ATOM 1730 C CA . GLU A 1 221 ? -9.104 1.763 -9.139 1.00 95.88 221 GLU A CA 1
ATOM 1731 C C . GLU A 1 221 ? -8.465 2.474 -7.938 1.00 95.88 221 GLU A C 1
ATOM 1733 O O . GLU A 1 221 ? -8.207 3.682 -7.982 1.00 95.88 221 GLU A O 1
ATOM 1738 N N . PHE A 1 222 ? -8.139 1.720 -6.888 1.00 95.06 222 PHE A N 1
ATOM 1739 C CA . PHE A 1 222 ? -7.509 2.260 -5.693 1.00 95.06 222 PHE A CA 1
ATOM 1740 C C . PHE A 1 222 ? -6.121 2.842 -5.988 1.00 95.06 222 PHE A C 1
ATOM 1742 O O . PHE A 1 222 ? -5.829 3.978 -5.615 1.00 95.06 222 PHE A O 1
ATOM 1749 N N . ILE A 1 223 ? -5.257 2.114 -6.702 1.00 96.88 223 ILE A N 1
ATOM 1750 C CA . ILE A 1 223 ? -3.908 2.594 -7.029 1.00 96.88 223 ILE A CA 1
ATOM 1751 C C . ILE A 1 223 ? -3.979 3.865 -7.887 1.00 96.88 223 ILE A C 1
ATOM 1753 O O . ILE A 1 223 ? -3.224 4.808 -7.642 1.00 96.88 223 ILE A O 1
ATOM 1757 N N . VAL A 1 224 ? -4.878 3.910 -8.877 1.00 96.62 224 VAL A N 1
ATOM 1758 C CA . VAL A 1 224 ? -5.037 5.075 -9.762 1.00 96.62 224 VAL A CA 1
ATOM 1759 C C . VAL A 1 224 ? -5.569 6.291 -9.000 1.00 96.62 224 VAL A C 1
ATOM 1761 O O . VAL A 1 224 ? -5.059 7.389 -9.205 1.00 96.62 224 VAL A O 1
ATOM 1764 N N . SER A 1 225 ? -6.549 6.113 -8.111 1.00 93.69 225 SER A N 1
ATOM 1765 C CA . SER A 1 225 ? -7.142 7.217 -7.337 1.00 93.69 225 SER A CA 1
ATOM 1766 C C . SER A 1 225 ? -6.214 7.772 -6.253 1.00 93.69 225 SER A C 1
ATOM 1768 O O . SER A 1 225 ? -6.248 8.968 -5.969 1.00 93.69 225 SER A O 1
ATOM 1770 N N . THR A 1 226 ? -5.350 6.936 -5.673 1.00 92.62 226 THR A N 1
ATOM 1771 C CA . THR A 1 226 ? -4.481 7.326 -4.547 1.00 92.62 226 THR A CA 1
ATOM 1772 C C . THR A 1 226 ? -3.065 7.734 -4.949 1.00 92.62 226 THR A C 1
ATOM 1774 O O . THR A 1 226 ? -2.315 8.247 -4.116 1.00 92.62 226 THR A O 1
ATOM 1777 N N . THR A 1 227 ? -2.676 7.551 -6.215 1.00 95.94 227 THR A N 1
ATOM 1778 C CA . THR A 1 227 ? -1.344 7.931 -6.709 1.00 95.94 227 THR A CA 1
ATOM 1779 C C . THR A 1 227 ? -1.405 9.264 -7.465 1.00 95.94 227 THR A C 1
ATOM 1781 O O . THR A 1 227 ? -1.852 9.300 -8.613 1.00 95.94 227 THR A O 1
ATOM 1784 N N . PRO A 1 228 ? -0.916 10.374 -6.882 1.00 94.06 228 PRO A N 1
ATOM 1785 C CA . PRO A 1 228 ? -0.998 11.686 -7.513 1.00 94.06 228 PRO A CA 1
ATOM 1786 C C . PRO A 1 228 ? -0.024 11.812 -8.690 1.00 94.06 228 PRO A C 1
ATOM 1788 O O . PRO A 1 228 ? 1.198 11.878 -8.517 1.00 94.06 228 PRO A O 1
ATOM 1791 N N . VAL A 1 229 ? -0.575 11.940 -9.895 1.00 96.12 229 VAL A N 1
ATOM 1792 C CA . VAL A 1 229 ? 0.180 12.080 -11.146 1.00 96.12 229 VAL A CA 1
ATOM 1793 C C . VAL A 1 229 ? -0.159 13.384 -11.861 1.00 96.12 229 VAL A C 1
ATOM 1795 O O . VAL A 1 229 ? -1.270 13.897 -11.768 1.00 96.12 229 VAL A O 1
ATOM 1798 N N . SER A 1 230 ? 0.803 13.945 -12.598 1.00 96.69 230 SER A N 1
ATOM 1799 C CA . SER A 1 230 ? 0.566 15.122 -13.438 1.00 96.69 230 SER A CA 1
ATOM 1800 C C . SER A 1 230 ? 1.310 15.022 -14.761 1.00 96.69 230 SER A C 1
ATOM 1802 O O . SER A 1 230 ? 2.387 14.428 -14.850 1.00 96.69 230 SER A O 1
ATOM 1804 N N . SER A 1 231 ? 0.764 15.657 -15.801 1.00 96.94 231 SER A N 1
ATOM 1805 C CA . SER A 1 231 ? 1.394 15.680 -17.126 1.00 96.94 231 SER A CA 1
ATOM 1806 C C . SER A 1 231 ? 2.835 16.210 -17.077 1.00 96.94 231 SER A C 1
ATOM 1808 O O . SER A 1 231 ? 3.713 15.679 -17.760 1.00 96.94 231 SER A O 1
ATOM 1810 N N . THR A 1 232 ? 3.084 17.235 -16.256 1.00 97.69 232 THR A N 1
ATOM 1811 C CA . THR A 1 232 ? 4.402 17.862 -16.085 1.00 97.69 232 THR A CA 1
ATOM 1812 C C . THR A 1 232 ? 5.411 16.901 -15.466 1.00 97.69 232 THR A C 1
ATOM 1814 O O . THR A 1 232 ? 6.518 16.773 -15.990 1.00 97.69 232 THR A O 1
ATOM 1817 N N . LYS A 1 233 ? 5.027 16.174 -14.405 1.00 97.19 233 LYS A N 1
ATOM 1818 C CA . LYS A 1 233 ? 5.898 15.174 -13.772 1.00 97.19 233 LYS A CA 1
ATOM 1819 C C . LYS A 1 233 ? 6.295 14.073 -14.754 1.00 97.19 233 LYS A C 1
ATOM 1821 O O . LYS A 1 233 ? 7.482 13.811 -14.919 1.00 97.19 233 LYS A O 1
ATOM 1826 N N . ILE A 1 234 ? 5.321 13.486 -15.456 1.00 98.56 234 ILE A N 1
ATOM 1827 C CA . ILE A 1 234 ? 5.580 12.391 -16.403 1.00 98.56 234 ILE A CA 1
ATOM 1828 C C . ILE A 1 234 ? 6.453 12.858 -17.568 1.00 98.56 234 ILE A C 1
ATOM 1830 O O . ILE A 1 234 ? 7.412 12.174 -17.919 1.00 98.56 234 ILE A O 1
ATOM 1834 N N . LYS A 1 235 ? 6.195 14.059 -18.112 1.00 98.25 235 LYS A N 1
ATOM 1835 C CA . LYS A 1 235 ? 7.052 14.657 -19.148 1.00 98.25 235 LYS A CA 1
ATOM 1836 C C . LYS A 1 235 ? 8.496 14.789 -18.654 1.00 98.25 235 LYS A C 1
ATOM 1838 O O . LYS A 1 235 ? 9.421 14.429 -19.372 1.00 98.25 235 LYS A O 1
ATOM 1843 N N . ASN A 1 236 ? 8.691 15.265 -17.424 1.00 98.31 236 ASN A N 1
ATOM 1844 C CA . ASN A 1 236 ? 10.019 15.377 -16.829 1.00 98.31 236 ASN A CA 1
ATOM 1845 C C . ASN A 1 236 ? 10.695 14.007 -16.648 1.00 98.31 236 ASN A C 1
ATOM 1847 O O . ASN A 1 236 ? 11.875 13.867 -16.956 1.00 98.31 236 ASN A O 1
ATOM 1851 N N . TYR A 1 237 ? 9.969 12.982 -16.189 1.00 98.56 237 TYR A N 1
ATOM 1852 C CA . TYR A 1 237 ? 10.527 11.632 -16.045 1.00 98.56 237 TYR A CA 1
ATOM 1853 C C . TYR A 1 237 ? 10.971 11.045 -17.379 1.00 98.56 237 TYR A C 1
ATOM 1855 O O . TYR A 1 237 ? 12.079 10.524 -17.446 1.00 98.56 237 TYR A O 1
ATOM 1863 N N . VAL A 1 238 ? 10.162 11.179 -18.432 1.00 98.50 238 VAL A N 1
ATOM 1864 C CA . VAL A 1 238 ? 10.517 10.709 -19.778 1.00 98.50 238 VAL A CA 1
ATOM 1865 C C . VAL A 1 238 ? 11.725 11.476 -20.324 1.00 98.50 238 VAL A C 1
ATOM 1867 O O . VAL A 1 238 ? 12.687 10.855 -20.763 1.00 98.50 238 VAL A O 1
ATOM 1870 N N . ASN A 1 239 ? 11.731 12.809 -20.223 1.00 98.31 239 ASN A N 1
ATOM 1871 C CA . ASN A 1 239 ? 12.814 13.647 -20.753 1.00 98.31 239 ASN A CA 1
ATOM 1872 C C . ASN A 1 239 ? 14.158 13.450 -20.037 1.00 98.31 239 ASN A C 1
ATOM 1874 O O . ASN A 1 239 ? 15.207 13.686 -20.628 1.00 98.31 239 ASN A O 1
ATOM 1878 N N . THR A 1 240 ? 14.134 13.069 -18.758 1.00 98.56 240 THR A N 1
ATOM 1879 C CA . THR A 1 240 ? 15.347 12.896 -17.937 1.00 98.56 240 THR A CA 1
ATOM 1880 C C . THR A 1 240 ? 15.761 11.434 -17.771 1.00 98.56 240 THR A C 1
ATOM 1882 O O . THR A 1 240 ? 16.724 11.156 -17.051 1.00 98.56 240 THR A O 1
ATOM 1885 N N . LEU A 1 241 ? 15.040 10.497 -18.400 1.00 98.75 241 LEU A N 1
ATOM 1886 C CA . LEU A 1 241 ? 15.383 9.079 -18.401 1.00 98.75 241 LEU A CA 1
ATOM 1887 C C . LEU A 1 241 ? 16.647 8.864 -19.236 1.00 98.75 241 LEU A C 1
ATOM 1889 O O . LEU A 1 241 ? 16.690 9.197 -20.421 1.00 98.75 241 LEU A O 1
ATOM 1893 N N . LYS A 1 242 ? 17.679 8.288 -18.624 1.00 98.69 242 LYS A N 1
ATOM 1894 C CA . LYS A 1 242 ? 18.931 7.974 -19.316 1.00 98.69 242 LYS A CA 1
ATOM 1895 C C . LYS A 1 242 ? 18.766 6.788 -20.268 1.00 98.69 242 LYS A C 1
ATOM 1897 O O . LYS A 1 242 ? 17.800 6.027 -20.204 1.00 98.69 242 LYS A O 1
ATOM 1902 N N . SER A 1 243 ? 19.753 6.599 -21.142 1.00 97.75 243 SER A N 1
ATOM 1903 C CA . SER A 1 243 ? 19.801 5.472 -22.080 1.00 97.75 243 SER A CA 1
ATOM 1904 C C . SER A 1 243 ? 19.796 4.105 -21.387 1.00 97.75 243 SER A C 1
ATOM 1906 O O . SER A 1 243 ? 19.214 3.172 -21.937 1.00 97.75 243 SER A O 1
ATOM 1908 N N . ASP A 1 244 ? 20.371 4.008 -20.185 1.00 97.88 244 ASP A N 1
ATOM 1909 C CA . ASP A 1 244 ? 20.419 2.794 -19.361 1.00 97.88 244 ASP A CA 1
ATOM 1910 C C . ASP A 1 244 ? 19.128 2.519 -18.570 1.00 97.88 244 ASP A C 1
ATOM 1912 O O . ASP A 1 244 ? 18.980 1.428 -18.032 1.00 97.88 244 ASP A O 1
ATOM 1916 N N . GLY A 1 245 ? 18.194 3.477 -18.512 1.00 98.50 245 GLY A N 1
ATOM 1917 C CA . GLY A 1 245 ? 16.949 3.386 -17.744 1.00 98.50 245 GLY A CA 1
ATOM 1918 C C . GLY A 1 245 ? 17.001 3.971 -16.329 1.00 98.50 245 GLY A C 1
ATOM 1919 O O . GLY A 1 245 ? 16.017 3.877 -15.598 1.00 98.50 245 GLY A O 1
ATOM 1920 N N . SER A 1 246 ? 18.104 4.604 -15.932 1.00 98.62 246 SER A N 1
ATOM 1921 C CA . SER A 1 246 ? 18.219 5.315 -14.656 1.00 98.62 246 SER A CA 1
ATOM 1922 C C . SER A 1 246 ? 17.881 6.810 -14.778 1.00 98.62 246 SER A C 1
ATOM 1924 O O . SER A 1 246 ? 17.618 7.343 -15.858 1.00 98.62 246 SER A O 1
ATOM 1926 N N . TRP A 1 247 ? 17.909 7.523 -13.648 1.00 98.69 247 TRP A N 1
ATOM 1927 C CA . TRP A 1 247 ? 17.701 8.975 -13.579 1.00 98.69 247 TRP A CA 1
ATOM 1928 C C . TRP A 1 247 ? 18.785 9.625 -12.721 1.00 98.69 247 TRP A C 1
ATOM 1930 O O . TRP A 1 247 ? 18.967 9.217 -11.581 1.00 98.69 247 TRP A O 1
ATOM 1940 N N . SER A 1 248 ? 19.444 10.685 -13.204 1.00 98.06 248 SER A N 1
ATOM 1941 C CA . SER A 1 248 ? 20.494 11.389 -12.430 1.00 98.06 248 SER A CA 1
ATOM 1942 C C . SER A 1 248 ? 19.995 11.987 -11.116 1.00 98.06 248 SER A C 1
ATOM 1944 O O . SER A 1 248 ? 20.764 12.156 -10.183 1.00 98.06 248 SER A O 1
ATOM 1946 N N . ALA A 1 249 ? 18.707 12.321 -11.049 1.00 97.56 249 ALA A N 1
ATOM 1947 C CA . ALA A 1 249 ? 18.086 12.912 -9.869 1.00 97.56 249 ALA A CA 1
ATOM 1948 C C . ALA A 1 249 ? 17.815 11.899 -8.737 1.00 97.56 249 ALA A C 1
ATOM 1950 O O . ALA A 1 249 ? 17.257 12.281 -7.712 1.00 97.56 249 ALA A O 1
ATOM 1951 N N . ILE A 1 250 ? 18.134 10.615 -8.930 1.00 98.31 250 ILE A N 1
ATOM 1952 C CA . ILE A 1 250 ? 18.009 9.577 -7.906 1.00 98.31 250 ILE A CA 1
ATOM 1953 C C . ILE A 1 250 ? 19.413 9.153 -7.486 1.00 98.31 250 ILE A C 1
ATOM 1955 O O . ILE A 1 250 ? 20.227 8.771 -8.323 1.00 98.31 250 ILE A O 1
ATOM 1959 N N . ASP A 1 251 ? 19.665 9.189 -6.181 1.00 97.69 251 ASP A N 1
ATOM 1960 C CA . ASP A 1 251 ? 20.835 8.553 -5.586 1.00 97.69 251 ASP A CA 1
ATOM 1961 C C . ASP A 1 251 ? 20.610 7.031 -5.527 1.00 97.69 251 ASP A C 1
ATOM 1963 O O . ASP A 1 251 ? 19.717 6.548 -4.828 1.00 97.69 251 ASP A O 1
ATOM 1967 N N . TYR A 1 252 ? 21.404 6.289 -6.300 1.00 97.06 252 TYR A N 1
ATOM 1968 C CA . TYR A 1 252 ? 21.383 4.824 -6.358 1.00 97.06 252 TYR A CA 1
ATOM 1969 C C . TYR A 1 252 ? 22.428 4.174 -5.442 1.00 97.06 252 TYR A C 1
ATOM 1971 O O . TYR A 1 252 ? 22.711 2.989 -5.613 1.00 97.06 252 TYR A O 1
ATOM 1979 N N . SER A 1 253 ? 23.009 4.912 -4.485 1.00 95.88 253 SER A N 1
ATOM 1980 C CA . SER A 1 253 ? 23.848 4.313 -3.444 1.00 95.88 253 SER A CA 1
ATOM 1981 C C . SER A 1 253 ? 23.124 3.110 -2.833 1.00 95.88 253 SER A C 1
ATOM 1983 O O . SER A 1 253 ? 21.963 3.207 -2.437 1.00 95.88 253 SER A O 1
ATOM 1985 N N . ALA A 1 254 ? 23.781 1.950 -2.815 1.00 94.00 254 ALA A N 1
ATOM 1986 C CA . ALA A 1 254 ? 23.204 0.673 -2.400 1.00 94.00 254 ALA A CA 1
ATOM 1987 C C . ALA A 1 254 ? 24.138 -0.054 -1.424 1.00 94.00 254 ALA A C 1
ATOM 1989 O O . ALA A 1 254 ? 25.311 0.290 -1.270 1.00 94.00 254 ALA A O 1
ATOM 1990 N N . GLY A 1 255 ? 23.601 -1.059 -0.746 1.00 91.00 255 GLY A N 1
ATOM 1991 C CA . GLY A 1 255 ? 24.308 -1.841 0.250 1.00 91.00 255 GLY A CA 1
ATOM 1992 C C . GLY A 1 255 ? 24.675 -1.058 1.506 1.00 91.00 255 GLY A C 1
ATOM 1993 O O . GLY A 1 255 ? 23.977 -0.130 1.913 1.00 91.00 255 GLY A O 1
ATOM 1994 N N . CYS A 1 256 ? 25.772 -1.452 2.152 1.00 89.44 256 CYS A N 1
ATOM 1995 C CA . CYS A 1 256 ? 26.155 -0.949 3.475 1.00 89.44 256 CYS A CA 1
ATOM 1996 C C . CYS A 1 256 ? 26.365 0.570 3.555 1.00 89.44 256 CYS A C 1
ATOM 1998 O O . CYS A 1 256 ? 26.180 1.148 4.621 1.00 89.44 256 CYS A O 1
ATOM 2000 N N . THR A 1 257 ? 26.777 1.211 2.459 1.00 89.56 257 THR A N 1
ATOM 2001 C CA . THR A 1 257 ? 27.062 2.654 2.423 1.00 89.56 257 THR A CA 1
ATOM 2002 C C . THR A 1 257 ? 25.831 3.495 2.107 1.00 89.56 257 THR A C 1
ATOM 2004 O O . THR A 1 257 ? 25.883 4.720 2.204 1.00 89.56 257 THR A O 1
ATOM 2007 N N . ALA A 1 258 ? 24.718 2.864 1.732 1.00 93.31 258 ALA A N 1
ATOM 2008 C CA . ALA A 1 258 ? 23.506 3.580 1.396 1.00 93.31 258 ALA A CA 1
ATOM 2009 C C . ALA A 1 258 ? 22.802 4.138 2.633 1.00 93.31 258 ALA A C 1
ATOM 2011 O O . ALA A 1 258 ? 22.920 3.642 3.757 1.00 93.31 258 ALA A O 1
ATOM 2012 N N . ARG A 1 259 ? 21.971 5.154 2.408 1.00 92.56 259 ARG A N 1
ATOM 2013 C CA . ARG A 1 259 ? 21.149 5.733 3.470 1.00 92.56 259 ARG A CA 1
ATOM 2014 C C . ARG A 1 259 ? 20.168 4.692 4.031 1.00 92.56 259 ARG A C 1
ATOM 2016 O O . ARG A 1 259 ? 19.241 4.272 3.340 1.00 92.56 259 ARG A O 1
ATOM 2023 N N . ARG A 1 260 ? 20.336 4.332 5.312 1.00 90.25 260 ARG A N 1
ATOM 2024 C CA . ARG A 1 260 ? 19.543 3.297 6.013 1.00 90.25 260 ARG A CA 1
ATOM 2025 C C . ARG A 1 260 ? 18.054 3.617 6.131 1.00 90.25 260 ARG A C 1
ATOM 2027 O O . ARG A 1 260 ? 17.216 2.725 6.013 1.00 90.25 260 ARG A O 1
ATOM 2034 N N . SER A 1 261 ? 17.716 4.877 6.367 1.00 86.50 261 SER A N 1
ATOM 2035 C CA . SER A 1 261 ? 16.327 5.330 6.480 1.00 86.50 261 SER A CA 1
ATOM 2036 C C . SER A 1 261 ? 15.920 6.088 5.227 1.00 86.50 261 SER A C 1
ATOM 2038 O O . SER A 1 261 ? 16.677 6.916 4.723 1.00 86.50 261 SER A O 1
ATOM 2040 N N . SER A 1 262 ? 14.710 5.834 4.728 1.00 86.00 262 SER A N 1
ATOM 2041 C CA . SER A 1 262 ? 14.206 6.473 3.506 1.00 86.00 262 SER A CA 1
ATOM 2042 C C . SER A 1 262 ? 15.150 6.262 2.316 1.00 86.00 262 SER A C 1
ATOM 2044 O O . SER A 1 262 ? 15.565 7.227 1.686 1.00 86.00 262 SER A O 1
ATOM 2046 N N . TRP A 1 263 ? 15.546 5.024 2.026 1.00 94.88 263 TRP A N 1
ATOM 2047 C CA . TRP A 1 263 ? 16.543 4.723 0.995 1.00 94.88 263 TRP A CA 1
ATOM 2048 C C . TRP A 1 263 ? 16.210 5.383 -0.373 1.00 94.88 263 TRP A C 1
ATOM 2050 O O . TRP A 1 263 ? 15.154 5.088 -0.943 1.00 94.88 263 TRP A O 1
ATOM 2060 N N . PRO A 1 264 ? 17.047 6.313 -0.892 1.00 96.69 264 PRO A N 1
ATOM 2061 C CA . PRO A 1 264 ? 16.701 7.136 -2.055 1.00 96.69 264 PRO A CA 1
ATOM 2062 C C . PRO A 1 264 ? 16.456 6.348 -3.343 1.00 96.69 264 PRO A C 1
ATOM 2064 O O . PRO A 1 264 ? 15.580 6.732 -4.121 1.00 96.69 264 PRO A O 1
ATOM 2067 N N . ALA A 1 265 ? 17.167 5.235 -3.545 1.00 97.44 265 ALA A N 1
ATOM 2068 C CA . ALA A 1 265 ? 17.052 4.419 -4.753 1.00 97.44 265 ALA A CA 1
ATOM 2069 C C . ALA A 1 265 ? 15.613 3.932 -4.989 1.00 97.44 265 ALA A C 1
ATOM 2071 O O . ALA A 1 265 ? 15.160 3.862 -6.131 1.00 97.44 265 ALA A O 1
ATOM 2072 N N . GLY A 1 266 ? 14.837 3.702 -3.919 1.00 96.75 266 GLY A N 1
ATOM 2073 C CA . GLY A 1 266 ? 13.417 3.355 -4.013 1.00 96.75 266 GLY A CA 1
ATOM 2074 C C . GLY A 1 266 ? 12.559 4.404 -4.740 1.00 96.75 266 GLY A C 1
ATOM 2075 O O . GLY A 1 266 ? 11.450 4.090 -5.181 1.00 96.75 266 GLY A O 1
ATOM 2076 N N . GLY A 1 267 ? 13.055 5.635 -4.909 1.00 97.75 267 GLY A N 1
ATOM 2077 C CA . GLY A 1 267 ? 12.448 6.669 -5.750 1.00 97.75 267 GLY A CA 1
ATOM 2078 C C . GLY A 1 267 ? 12.336 6.274 -7.227 1.00 97.75 267 GLY A C 1
ATOM 2079 O O . GLY A 1 267 ? 11.470 6.796 -7.925 1.00 97.75 267 GLY A O 1
ATOM 2080 N N . HIS A 1 268 ? 13.134 5.309 -7.693 1.00 98.69 268 HIS A N 1
ATOM 2081 C CA . HIS A 1 268 ? 13.025 4.741 -9.038 1.00 98.69 268 HIS A CA 1
ATOM 2082 C C . HIS A 1 268 ? 11.653 4.090 -9.246 1.00 98.69 268 HIS A C 1
ATOM 2084 O O . HIS A 1 268 ? 10.927 4.430 -10.181 1.00 98.69 268 HIS A O 1
ATOM 2090 N N . TRP A 1 269 ? 11.246 3.225 -8.314 1.00 98.50 269 TRP A N 1
ATOM 2091 C CA . TRP A 1 269 ? 9.934 2.582 -8.361 1.00 98.50 269 TRP A CA 1
ATOM 2092 C C . TRP A 1 269 ? 8.779 3.537 -8.051 1.00 98.50 269 TRP A C 1
ATOM 2094 O O . TRP A 1 269 ? 7.672 3.308 -8.527 1.00 98.50 269 TRP A O 1
ATOM 2104 N N . THR A 1 270 ? 9.022 4.640 -7.332 1.00 98.38 270 THR A N 1
ATOM 2105 C CA . THR A 1 270 ? 8.030 5.725 -7.221 1.00 98.38 270 THR A CA 1
ATOM 2106 C C . THR A 1 270 ? 7.730 6.330 -8.592 1.00 98.38 270 THR A C 1
ATOM 2108 O O . THR A 1 270 ? 6.564 6.452 -8.956 1.00 98.38 270 THR A O 1
ATOM 2111 N N . ARG A 1 271 ? 8.764 6.657 -9.383 1.00 98.69 271 ARG A N 1
ATOM 2112 C CA . ARG A 1 271 ? 8.577 7.187 -10.745 1.00 98.69 271 ARG A CA 1
ATOM 2113 C C . ARG A 1 271 ? 7.885 6.175 -11.651 1.00 98.69 271 ARG A C 1
ATOM 2115 O O . ARG A 1 271 ? 6.956 6.550 -12.355 1.00 98.69 271 ARG A O 1
ATOM 2122 N N . LEU A 1 272 ? 8.291 4.902 -11.603 1.00 98.81 272 LEU A N 1
ATOM 2123 C CA . LEU A 1 272 ? 7.647 3.831 -12.373 1.00 98.81 272 LEU A CA 1
ATOM 2124 C C . LEU A 1 272 ? 6.167 3.662 -12.023 1.00 98.81 272 LEU A C 1
ATOM 2126 O O . LEU A 1 272 ? 5.358 3.507 -12.931 1.00 98.81 272 LEU A O 1
ATOM 2130 N N . LEU A 1 273 ? 5.800 3.728 -10.740 1.00 98.88 273 LEU A N 1
ATOM 2131 C CA . LEU A 1 273 ? 4.401 3.667 -10.317 1.00 98.88 273 LEU A CA 1
ATOM 2132 C C . LEU A 1 273 ? 3.598 4.854 -10.865 1.00 98.88 273 LEU A C 1
ATOM 2134 O O . LEU A 1 273 ? 2.549 4.647 -11.468 1.00 98.88 273 LEU A O 1
ATOM 2138 N N . GLU A 1 274 ? 4.107 6.082 -10.734 1.00 98.75 274 GLU A N 1
ATOM 2139 C CA . GLU A 1 274 ? 3.457 7.270 -11.307 1.00 98.75 274 GLU A CA 1
ATOM 2140 C C . GLU A 1 274 ? 3.328 7.167 -12.843 1.00 98.75 274 GLU A C 1
ATOM 2142 O O . GLU A 1 274 ? 2.281 7.486 -13.410 1.00 98.75 274 GLU A O 1
ATOM 2147 N N . MET A 1 275 ? 4.358 6.666 -13.533 1.00 98.88 275 MET A N 1
ATOM 2148 C CA . MET A 1 275 ? 4.322 6.421 -14.980 1.00 98.88 275 MET A CA 1
ATOM 2149 C C . MET A 1 275 ? 3.302 5.342 -15.357 1.00 98.88 275 MET A C 1
ATOM 2151 O O . MET A 1 275 ? 2.559 5.533 -16.317 1.00 98.88 275 MET A O 1
ATOM 2155 N N . ALA A 1 276 ? 3.208 4.247 -14.600 1.00 98.75 276 ALA A N 1
ATOM 2156 C CA . ALA A 1 276 ? 2.224 3.189 -14.821 1.00 98.75 276 ALA A CA 1
ATOM 2157 C C . ALA A 1 276 ? 0.785 3.685 -14.593 1.00 98.75 276 ALA A C 1
ATOM 2159 O O . ALA A 1 276 ? -0.110 3.350 -15.367 1.00 98.75 276 ALA A O 1
ATOM 2160 N N . VAL A 1 277 ? 0.557 4.537 -13.588 1.00 98.75 277 VAL A N 1
ATOM 2161 C CA . VAL A 1 277 ? -0.751 5.173 -13.347 1.00 98.75 277 VAL A CA 1
ATOM 2162 C C . VAL A 1 277 ? -1.118 6.117 -14.490 1.00 98.75 277 VAL A C 1
ATOM 2164 O O . VAL A 1 277 ? -2.235 6.054 -15.006 1.00 98.75 277 VAL A O 1
ATOM 2167 N N . ALA A 1 278 ? -0.178 6.949 -14.949 1.00 98.62 278 ALA A N 1
ATOM 2168 C CA . ALA A 1 278 ? -0.395 7.802 -16.115 1.00 98.62 278 ALA A CA 1
ATOM 2169 C C . ALA A 1 278 ? -0.708 6.977 -17.374 1.00 98.62 278 ALA A C 1
ATOM 2171 O O . ALA A 1 278 ? -1.656 7.296 -18.091 1.00 98.62 278 ALA A O 1
ATOM 2172 N N . TYR A 1 279 ? 0.025 5.880 -17.587 1.00 98.50 279 TYR A N 1
ATOM 2173 C CA . TYR A 1 279 ? -0.189 4.938 -18.683 1.00 98.50 279 TYR A CA 1
ATOM 2174 C C . TYR A 1 279 ? -1.569 4.267 -18.636 1.00 98.50 279 TYR A C 1
ATOM 2176 O O . TYR A 1 279 ? -2.218 4.098 -19.667 1.00 98.50 279 TYR A O 1
ATOM 2184 N N . ARG A 1 280 ? -2.059 3.936 -17.435 1.00 96.94 280 ARG A N 1
ATOM 2185 C CA . ARG A 1 280 ? -3.383 3.331 -17.226 1.00 96.94 280 ARG A CA 1
ATOM 2186 C C . ARG A 1 280 ? -4.543 4.316 -17.417 1.00 96.94 280 ARG A C 1
ATOM 2188 O O . ARG A 1 280 ? -5.693 3.894 -17.503 1.00 96.94 280 ARG A O 1
ATOM 2195 N N . GLY A 1 281 ? -4.254 5.612 -17.529 1.00 95.81 281 GLY A N 1
ATOM 2196 C CA . GLY A 1 281 ? -5.249 6.653 -17.777 1.00 95.81 281 GLY A CA 1
ATOM 2197 C C . GLY A 1 281 ? -5.399 7.681 -16.660 1.00 95.81 281 GLY A C 1
ATOM 2198 O O . GLY A 1 281 ? -6.244 8.559 -16.790 1.00 95.81 281 GLY A O 1
ATOM 2199 N N . GLY A 1 282 ? -4.555 7.649 -15.622 1.00 95.88 282 GLY A N 1
ATOM 2200 C CA . GLY A 1 282 ? -4.490 8.721 -14.618 1.00 95.88 282 GLY A CA 1
ATOM 2201 C C . GLY A 1 282 ? -4.113 10.085 -15.214 1.00 95.88 282 GLY A C 1
ATOM 2202 O O . GLY A 1 282 ? -4.326 11.121 -14.594 1.00 95.88 282 GLY A O 1
ATOM 2203 N N . VAL A 1 283 ? -3.586 10.106 -16.446 1.00 96.12 283 VAL A N 1
ATOM 2204 C CA . VAL A 1 283 ? -3.419 11.316 -17.256 1.00 96.12 283 VAL A CA 1
ATOM 2205 C C . VAL A 1 283 ? -3.849 11.016 -18.695 1.00 96.12 283 VAL A C 1
ATOM 2207 O O . VAL A 1 283 ? -3.201 10.228 -19.380 1.00 96.12 283 VAL A O 1
ATOM 2210 N N . ALA A 1 284 ? -4.902 11.682 -19.184 1.00 95.62 284 ALA A N 1
ATOM 2211 C CA . ALA A 1 284 ? -5.557 11.358 -20.460 1.00 95.62 284 ALA A CA 1
ATOM 2212 C C . ALA A 1 284 ? -4.595 11.221 -21.660 1.00 95.62 284 ALA A C 1
ATOM 2214 O O . ALA A 1 284 ? -4.644 10.225 -22.374 1.00 95.62 284 ALA A O 1
ATOM 2215 N N . ARG A 1 285 ? -3.658 12.166 -21.839 1.00 96.19 285 ARG A N 1
ATOM 2216 C CA . ARG A 1 285 ? -2.666 12.155 -22.942 1.00 96.19 285 ARG A CA 1
ATOM 2217 C C . ARG A 1 285 ? -1.687 10.973 -22.930 1.00 96.19 285 ARG A C 1
ATOM 2219 O O . ARG A 1 285 ? -0.989 10.762 -23.914 1.00 96.19 285 ARG A O 1
ATOM 2226 N N . TYR A 1 286 ? -1.558 10.278 -21.802 1.00 98.00 286 TYR A N 1
ATOM 2227 C CA . TYR A 1 286 ? -0.608 9.181 -21.621 1.00 98.00 286 TYR A CA 1
ATOM 2228 C C . TYR A 1 286 ? -1.283 7.810 -21.593 1.00 98.00 286 TYR A C 1
ATOM 2230 O O . TYR A 1 286 ? -0.581 6.798 -21.578 1.00 98.00 286 TYR A O 1
ATOM 2238 N N . LYS A 1 287 ? -2.620 7.767 -21.631 1.00 97.69 287 LYS A N 1
ATOM 2239 C CA . LYS A 1 287 ? -3.385 6.524 -21.645 1.00 97.69 287 LYS A CA 1
ATOM 2240 C C . LYS A 1 287 ? -2.960 5.660 -22.840 1.00 97.69 287 LYS A C 1
ATOM 2242 O O . LYS A 1 287 ? -3.112 6.088 -23.980 1.00 97.69 287 LYS A O 1
ATOM 2247 N N . HIS A 1 288 ? -2.421 4.470 -22.571 1.00 97.25 288 HIS A N 1
ATOM 2248 C CA . HIS A 1 288 ? -1.894 3.534 -23.578 1.00 97.25 288 HIS A CA 1
ATOM 2249 C C . HIS A 1 288 ? -0.851 4.136 -24.545 1.00 97.25 288 HIS A C 1
ATOM 2251 O O . HIS A 1 288 ? -0.707 3.694 -25.683 1.00 97.25 288 HIS A O 1
ATOM 2257 N N . ASN A 1 289 ? -0.110 5.164 -24.116 1.00 98.31 289 ASN A N 1
ATOM 2258 C CA . ASN A 1 289 ? 0.900 5.808 -24.953 1.00 98.31 289 ASN A CA 1
ATOM 2259 C C . ASN A 1 289 ? 2.155 4.922 -25.115 1.00 98.31 289 ASN A C 1
ATOM 2261 O O . ASN A 1 289 ? 2.820 4.590 -24.131 1.00 98.31 289 ASN A O 1
ATOM 2265 N N . ALA A 1 290 ? 2.504 4.581 -26.360 1.00 98.00 290 ALA A N 1
ATOM 2266 C CA . ALA A 1 290 ? 3.606 3.670 -26.676 1.00 98.00 290 ALA A CA 1
ATOM 2267 C C . ALA A 1 290 ? 4.982 4.177 -26.201 1.00 98.00 290 ALA A C 1
ATOM 2269 O O . ALA A 1 290 ? 5.756 3.400 -25.640 1.00 98.00 290 ALA A O 1
ATOM 2270 N N . ASP A 1 291 ? 5.269 5.475 -26.344 1.00 97.81 291 ASP A N 1
ATOM 2271 C CA . ASP A 1 291 ? 6.544 6.060 -25.901 1.00 97.81 291 ASP A CA 1
ATOM 2272 C C . ASP A 1 291 ? 6.704 5.966 -24.382 1.00 97.81 291 ASP A C 1
ATOM 2274 O O . ASP A 1 291 ? 7.767 5.602 -23.872 1.00 97.81 291 ASP A O 1
ATOM 2278 N N . LEU A 1 292 ? 5.624 6.231 -23.640 1.00 98.69 292 LEU A N 1
ATOM 2279 C CA . LEU A 1 292 ? 5.604 6.057 -22.195 1.00 98.69 292 LEU A CA 1
ATOM 2280 C C . LEU A 1 292 ? 5.799 4.586 -21.815 1.00 98.69 292 LEU A C 1
ATOM 2282 O O . LEU A 1 292 ? 6.569 4.303 -20.898 1.00 98.69 292 LEU A O 1
ATOM 2286 N N . ARG A 1 293 ? 5.167 3.641 -22.524 1.00 98.44 293 ARG A N 1
ATOM 2287 C CA . ARG A 1 293 ? 5.361 2.202 -22.281 1.00 98.44 293 ARG A CA 1
ATOM 2288 C C . ARG A 1 293 ? 6.809 1.764 -22.507 1.00 98.44 293 ARG A C 1
ATOM 2290 O O . ARG A 1 293 ? 7.330 0.997 -21.694 1.00 98.44 293 ARG A O 1
ATOM 2297 N N . LEU A 1 294 ? 7.465 2.267 -23.555 1.00 98.38 294 LEU A N 1
ATOM 2298 C CA . LEU A 1 294 ? 8.885 2.018 -23.832 1.00 98.38 294 LEU A CA 1
ATOM 2299 C C . LEU A 1 294 ? 9.792 2.626 -22.754 1.00 98.38 294 LEU A C 1
ATOM 2301 O O . LEU A 1 294 ? 10.754 1.989 -22.320 1.00 98.38 294 LEU A O 1
ATOM 2305 N N . ALA A 1 295 ? 9.476 3.831 -22.276 1.00 98.75 295 ALA A N 1
ATOM 2306 C CA . ALA A 1 295 ? 10.195 4.459 -21.170 1.00 98.75 295 ALA A CA 1
ATOM 2307 C C . ALA A 1 295 ? 10.054 3.648 -19.866 1.00 98.75 295 ALA A C 1
ATOM 2309 O O . ALA A 1 295 ? 11.054 3.396 -19.191 1.00 98.75 295 ALA A O 1
ATOM 2310 N N . ILE A 1 296 ? 8.841 3.176 -19.551 1.00 98.88 296 ILE A N 1
ATOM 2311 C CA . ILE A 1 296 ? 8.569 2.265 -18.427 1.00 98.88 296 ILE A CA 1
ATOM 2312 C C . ILE A 1 296 ? 9.392 0.981 -18.571 1.00 98.88 296 ILE A C 1
ATOM 2314 O O . ILE A 1 296 ? 10.090 0.603 -17.635 1.00 98.88 296 ILE A O 1
ATOM 2318 N N . GLN A 1 297 ? 9.367 0.344 -19.747 1.00 98.69 297 GLN A N 1
ATOM 2319 C CA . GLN A 1 297 ? 10.114 -0.889 -20.015 1.00 98.69 297 GLN A CA 1
ATOM 2320 C C . GLN A 1 297 ? 11.614 -0.708 -19.772 1.00 98.69 297 GLN A C 1
ATOM 2322 O O . GLN A 1 297 ? 12.254 -1.552 -19.144 1.00 98.69 297 GLN A O 1
ATOM 2327 N N . LYS A 1 298 ? 12.182 0.402 -20.258 1.00 98.75 298 LYS A N 1
ATOM 2328 C CA . LYS A 1 298 ? 13.602 0.722 -20.091 1.00 98.75 298 LYS A CA 1
ATOM 2329 C C . LYS A 1 298 ? 13.962 0.924 -18.616 1.00 98.75 298 LYS A C 1
ATOM 2331 O O . LYS A 1 298 ? 14.944 0.351 -18.153 1.00 98.75 298 LYS A O 1
ATOM 2336 N N . ALA A 1 299 ? 13.153 1.679 -17.875 1.00 98.88 299 ALA A N 1
ATOM 2337 C CA . ALA A 1 299 ? 13.370 1.901 -16.448 1.00 98.88 299 ALA A CA 1
ATOM 2338 C C . ALA A 1 299 ? 13.231 0.604 -15.627 1.00 98.88 299 ALA A C 1
ATOM 2340 O O . ALA A 1 299 ? 14.129 0.272 -14.857 1.00 98.88 299 ALA A O 1
ATOM 2341 N N . MET A 1 300 ? 12.189 -0.202 -15.869 1.00 98.81 300 MET A N 1
ATOM 2342 C CA . MET A 1 300 ? 12.064 -1.539 -15.267 1.00 98.81 300 MET A CA 1
ATOM 2343 C C . MET A 1 300 ? 13.291 -2.405 -15.584 1.00 98.81 300 MET A C 1
ATOM 2345 O O . MET A 1 300 ? 13.835 -3.062 -14.699 1.00 98.81 300 MET A O 1
ATOM 2349 N N . GLY A 1 301 ? 13.768 -2.357 -16.832 1.00 98.50 301 GLY A N 1
ATOM 2350 C CA . GLY A 1 301 ? 14.975 -3.046 -17.280 1.00 98.50 301 GLY A CA 1
ATOM 2351 C C . GLY A 1 301 ? 16.223 -2.679 -16.476 1.00 98.50 301 GLY A C 1
ATOM 2352 O O . GLY A 1 301 ? 16.964 -3.586 -16.096 1.00 98.50 301 GLY A O 1
ATOM 2353 N N . TYR A 1 302 ? 16.425 -1.394 -16.161 1.00 98.69 302 TYR A N 1
ATOM 2354 C CA . TYR A 1 302 ? 17.524 -0.944 -15.300 1.00 98.69 302 TYR A CA 1
ATOM 2355 C C . TYR A 1 302 ? 17.459 -1.593 -13.919 1.00 98.69 302 TYR A C 1
ATOM 2357 O O . TYR A 1 302 ? 18.449 -2.169 -13.464 1.00 98.69 302 TYR A O 1
ATOM 2365 N N . TRP A 1 303 ? 16.297 -1.527 -13.256 1.00 98.38 303 TRP A N 1
ATOM 2366 C CA . TRP A 1 303 ? 16.157 -2.117 -11.926 1.00 98.38 303 TRP A CA 1
ATOM 2367 C C . TRP A 1 303 ? 16.374 -3.625 -11.976 1.00 98.38 303 TRP A C 1
ATOM 2369 O O . TRP A 1 303 ? 17.142 -4.149 -11.185 1.00 98.38 303 TRP A O 1
ATOM 2379 N N . PHE A 1 304 ? 15.757 -4.326 -12.928 1.00 97.12 304 PHE A N 1
ATOM 2380 C CA . PHE A 1 304 ? 15.877 -5.779 -13.051 1.00 97.12 304 PHE A CA 1
ATOM 2381 C C . PHE A 1 304 ? 17.301 -6.247 -13.350 1.00 97.12 304 PHE A C 1
ATOM 2383 O O . PHE A 1 304 ? 17.706 -7.291 -12.851 1.00 97.12 304 PHE A O 1
ATOM 2390 N N . ALA A 1 305 ? 18.065 -5.489 -14.140 1.00 96.56 305 ALA A N 1
ATOM 2391 C CA . ALA A 1 305 ? 19.467 -5.794 -14.416 1.00 96.56 305 ALA A CA 1
ATOM 2392 C C . ALA A 1 305 ? 20.370 -5.622 -13.185 1.00 96.56 305 ALA A C 1
ATOM 2394 O O . ALA A 1 305 ? 21.441 -6.220 -13.129 1.00 96.56 305 ALA A O 1
ATOM 2395 N N . ASN A 1 306 ? 19.932 -4.824 -12.211 1.00 96.12 306 ASN A N 1
ATOM 2396 C CA . ASN A 1 306 ? 20.664 -4.531 -10.986 1.00 96.12 306 ASN A CA 1
ATOM 2397 C C . ASN A 1 306 ? 19.939 -5.047 -9.733 1.00 96.12 306 ASN A C 1
ATOM 2399 O O . ASN A 1 306 ? 20.318 -4.676 -8.627 1.00 96.12 306 ASN A O 1
ATOM 2403 N N . ASP A 1 307 ? 18.893 -5.866 -9.866 1.00 93.06 307 ASP A N 1
ATOM 2404 C CA . ASP A 1 307 ? 18.179 -6.408 -8.712 1.00 93.06 307 ASP A CA 1
ATOM 2405 C C . ASP A 1 307 ? 19.105 -7.374 -7.971 1.00 93.06 307 ASP A C 1
ATOM 2407 O O . ASP A 1 307 ? 19.885 -8.114 -8.573 1.00 93.06 307 ASP A O 1
ATOM 2411 N N . TYR A 1 308 ? 19.054 -7.344 -6.647 1.00 88.25 308 TYR A N 1
ATOM 2412 C CA . TYR A 1 308 ? 19.937 -8.168 -5.837 1.00 88.25 308 TYR A CA 1
ATOM 2413 C C . TYR A 1 308 ? 19.449 -9.621 -5.825 1.00 88.25 308 TYR A C 1
ATOM 2415 O O . TYR A 1 308 ? 18.264 -9.913 -5.636 1.00 88.25 308 TYR A O 1
ATOM 2423 N N . SER A 1 309 ? 20.381 -10.562 -5.967 1.00 73.25 309 SER A N 1
ATOM 2424 C CA . SER A 1 309 ? 20.123 -11.950 -5.598 1.00 73.25 309 SER A CA 1
ATOM 2425 C C . SER A 1 309 ? 20.201 -12.084 -4.084 1.00 73.25 309 SER A C 1
ATOM 2427 O O . SER A 1 309 ? 21.124 -11.561 -3.456 1.00 73.25 309 SER A O 1
ATOM 2429 N N . VAL A 1 310 ? 19.286 -12.840 -3.486 1.00 69.81 310 VAL A N 1
ATOM 2430 C CA . VAL A 1 310 ? 19.504 -13.292 -2.113 1.00 69.81 310 VAL A CA 1
ATOM 2431 C C . VAL A 1 310 ? 20.685 -14.265 -2.113 1.00 69.81 310 VAL A C 1
ATOM 2433 O O . VAL A 1 310 ? 20.713 -15.212 -2.897 1.00 69.81 310 VAL A O 1
ATOM 2436 N N . ILE A 1 311 ? 21.657 -14.062 -1.223 1.00 61.56 311 ILE A N 1
ATOM 2437 C CA . ILE A 1 311 ? 22.468 -15.191 -0.745 1.00 61.56 311 ILE A CA 1
ATOM 2438 C C . ILE A 1 311 ? 21.445 -16.145 -0.130 1.00 61.56 311 ILE A C 1
ATOM 2440 O O . ILE A 1 311 ? 20.596 -15.655 0.607 1.00 61.56 311 ILE A O 1
ATOM 2444 N N . GLY A 1 312 ? 21.436 -17.428 -0.514 1.00 61.31 312 GLY A N 1
ATOM 2445 C CA . GLY A 1 312 ? 20.278 -18.347 -0.447 1.00 61.31 312 GLY A CA 1
ATOM 2446 C C . GLY A 1 312 ? 19.524 -18.489 0.886 1.00 61.31 312 GLY A C 1
ATOM 2447 O O . GLY A 1 312 ? 18.507 -19.170 0.942 1.00 61.31 312 GLY A O 1
ATOM 2448 N N . ASP A 1 313 ? 19.983 -17.836 1.946 1.00 69.12 313 ASP A N 1
ATOM 2449 C CA . ASP A 1 313 ? 19.323 -17.727 3.233 1.00 69.12 313 ASP A CA 1
ATOM 2450 C C . ASP A 1 313 ? 18.475 -16.437 3.400 1.00 69.12 313 ASP A C 1
ATOM 2452 O O . ASP A 1 313 ? 17.631 -16.384 4.282 1.00 69.12 313 ASP A O 1
ATOM 2456 N N . GLY A 1 314 ? 18.626 -15.408 2.560 1.00 76.75 314 GLY A N 1
ATOM 2457 C CA . GLY A 1 314 ? 17.925 -14.119 2.677 1.00 76.75 314 GLY A CA 1
ATOM 2458 C C . GLY A 1 314 ? 18.764 -12.979 3.269 1.00 76.75 314 GLY A C 1
ATOM 2459 O O . GLY A 1 314 ? 18.211 -11.923 3.570 1.00 76.75 314 GLY A O 1
ATOM 2460 N N . SER A 1 315 ? 20.084 -13.148 3.405 1.00 81.19 315 SER A N 1
ATOM 2461 C CA . SER A 1 315 ? 20.995 -12.156 4.010 1.00 81.19 315 SER A CA 1
ATOM 2462 C C . SER A 1 315 ? 20.829 -10.719 3.490 1.00 81.19 315 SER A C 1
ATOM 2464 O O . SER A 1 315 ? 20.781 -9.772 4.271 1.00 81.19 315 SER A O 1
ATOM 2466 N N . CYS A 1 316 ? 20.691 -10.549 2.173 1.00 85.19 316 CYS A N 1
ATOM 2467 C CA . CYS A 1 316 ? 20.557 -9.240 1.507 1.00 85.19 316 CYS A CA 1
ATOM 2468 C C . CYS A 1 316 ? 19.135 -8.699 1.436 1.00 85.19 316 CYS A C 1
ATOM 2470 O O . CYS A 1 316 ? 18.908 -7.615 0.909 1.00 85.19 316 CYS A O 1
ATOM 2472 N N . MET A 1 317 ? 18.184 -9.449 1.982 1.00 89.06 317 MET A N 1
ATOM 2473 C CA . MET A 1 317 ? 16.805 -9.021 2.087 1.00 89.06 317 MET A CA 1
ATOM 2474 C C . MET A 1 317 ? 16.559 -8.366 3.448 1.00 89.06 317 MET A C 1
ATOM 2476 O O . MET A 1 317 ? 16.164 -7.203 3.490 1.00 89.06 317 MET A O 1
ATOM 2480 N N . ASP A 1 318 ? 16.785 -9.092 4.544 1.00 87.38 318 ASP A N 1
ATOM 2481 C CA . ASP A 1 318 ? 16.248 -8.696 5.853 1.00 87.38 318 ASP A CA 1
ATOM 2482 C C . ASP A 1 318 ? 16.917 -9.348 7.073 1.00 87.38 318 ASP A C 1
ATOM 2484 O O . ASP A 1 318 ? 16.330 -9.377 8.153 1.00 87.38 318 ASP A O 1
ATOM 2488 N N . ARG A 1 319 ? 18.108 -9.937 6.922 1.00 77.38 319 ARG A N 1
ATOM 2489 C CA . ARG A 1 319 ? 18.812 -10.616 8.029 1.00 77.38 319 ARG A CA 1
ATOM 2490 C C . ARG A 1 319 ? 19.983 -9.818 8.579 1.00 77.38 319 ARG A C 1
ATOM 2492 O O . ARG A 1 319 ? 20.805 -10.351 9.322 1.00 77.38 319 ARG A O 1
ATOM 2499 N N . GLU A 1 320 ? 20.022 -8.519 8.312 1.00 71.06 320 GLU A N 1
ATOM 2500 C CA . GLU A 1 320 ? 21.038 -7.614 8.845 1.00 71.06 320 GLU A CA 1
ATOM 2501 C C . GLU A 1 320 ? 20.994 -7.463 10.374 1.00 71.06 320 GLU A C 1
ATOM 2503 O O . GLU A 1 320 ? 21.802 -6.744 10.936 1.00 71.06 320 GLU A O 1
ATOM 2508 N N . PHE A 1 321 ? 20.044 -8.083 11.074 1.00 66.69 321 PHE A N 1
ATOM 2509 C CA . PHE A 1 321 ? 20.042 -8.139 12.538 1.00 66.69 321 PHE A CA 1
ATOM 2510 C C . PHE A 1 321 ? 20.750 -9.391 13.091 1.00 66.69 321 PHE A C 1
ATOM 2512 O O . PHE A 1 321 ? 21.069 -9.451 14.277 1.00 66.69 321 PHE A O 1
ATOM 2519 N N . LEU A 1 322 ? 21.030 -10.396 12.252 1.00 70.56 322 LEU A N 1
ATOM 2520 C CA . LEU A 1 322 ? 21.691 -11.643 12.645 1.00 70.56 322 LEU A CA 1
ATOM 2521 C C . LEU A 1 322 ? 23.184 -11.560 12.335 1.00 70.56 322 LEU A C 1
ATOM 2523 O O . LEU A 1 322 ? 23.560 -11.620 11.169 1.00 70.56 322 LEU A O 1
ATOM 2527 N N . LYS A 1 323 ? 24.052 -11.465 13.354 1.00 71.00 323 LYS A N 1
ATOM 2528 C CA . LYS A 1 323 ? 25.515 -11.275 13.188 1.00 71.00 323 LYS A CA 1
ATOM 2529 C C . LYS A 1 323 ? 26.167 -12.168 12.116 1.00 71.00 323 LYS A C 1
ATOM 2531 O O . LYS A 1 323 ? 27.030 -11.684 11.397 1.00 71.00 323 LYS A O 1
ATOM 2536 N N . SER A 1 324 ? 25.754 -13.430 11.981 1.00 71.25 324 SER A N 1
ATOM 2537 C CA . SER A 1 324 ? 26.311 -14.372 10.995 1.00 71.25 324 SER A CA 1
ATOM 2538 C C . SER A 1 324 ? 25.699 -14.289 9.589 1.00 71.25 324 SER A C 1
ATOM 2540 O O . SER A 1 324 ? 26.275 -14.850 8.666 1.00 71.25 324 SER A O 1
ATOM 2542 N N . ASN A 1 325 ? 24.554 -13.616 9.421 1.00 71.56 325 ASN A N 1
ATOM 2543 C CA . ASN A 1 325 ? 23.744 -13.615 8.192 1.00 71.56 325 ASN A CA 1
ATOM 2544 C C . ASN A 1 325 ? 23.490 -12.186 7.676 1.00 71.56 325 ASN A C 1
ATOM 2546 O O . ASN A 1 325 ? 22.452 -11.894 7.084 1.00 71.56 325 ASN A O 1
ATOM 2550 N N . HIS A 1 326 ? 24.418 -11.262 7.940 1.00 76.94 326 HIS A N 1
ATOM 2551 C CA . HIS A 1 326 ? 24.375 -9.952 7.299 1.00 76.94 326 HIS A CA 1
ATOM 2552 C C . HIS A 1 326 ? 24.730 -10.102 5.823 1.00 76.94 326 HIS A C 1
ATOM 2554 O O . HIS A 1 326 ? 25.626 -10.867 5.469 1.00 76.94 326 HIS A O 1
ATOM 2560 N N . CYS A 1 327 ? 24.085 -9.313 4.967 1.00 86.06 327 CYS A N 1
ATOM 2561 C CA . CYS A 1 327 ? 24.565 -9.145 3.603 1.00 86.06 327 CYS A CA 1
ATOM 2562 C C . CYS A 1 327 ? 25.987 -8.565 3.621 1.00 86.06 327 CYS A C 1
ATOM 2564 O O . CYS A 1 327 ? 26.174 -7.460 4.145 1.00 86.06 327 CYS A O 1
ATOM 2566 N N . PRO A 1 328 ? 26.993 -9.265 3.068 1.00 86.25 328 PRO A N 1
ATOM 2567 C CA . PRO A 1 328 ? 28.356 -8.759 3.043 1.00 86.25 328 PRO A CA 1
ATOM 2568 C C . PRO A 1 328 ? 28.434 -7.427 2.295 1.00 86.25 328 PRO A C 1
ATOM 2570 O O . PRO A 1 328 ? 27.881 -7.278 1.200 1.00 86.25 328 PRO A O 1
ATOM 2573 N N . CYS A 1 329 ? 29.144 -6.452 2.860 1.00 87.00 329 CYS A N 1
ATOM 2574 C CA . CYS A 1 329 ? 29.404 -5.199 2.159 1.00 87.00 329 CYS A CA 1
ATOM 2575 C C . CYS A 1 329 ? 30.174 -5.475 0.859 1.00 87.00 329 CYS A C 1
ATOM 2577 O O . CYS A 1 329 ? 31.075 -6.309 0.829 1.00 87.00 329 CYS A O 1
ATOM 2579 N N . GLY A 1 330 ? 29.790 -4.792 -0.221 1.00 86.38 330 GLY A N 1
ATOM 2580 C CA . GLY A 1 330 ? 30.290 -5.076 -1.569 1.00 86.38 330 GLY A CA 1
ATOM 2581 C C . GLY A 1 330 ? 29.476 -6.120 -2.340 1.00 86.38 330 GLY A C 1
ATOM 2582 O O . GLY A 1 330 ? 29.742 -6.307 -3.524 1.00 86.38 330 GLY A O 1
ATOM 2583 N N . THR A 1 331 ? 28.462 -6.754 -1.729 1.00 89.75 331 THR A N 1
ATOM 2584 C CA . THR A 1 331 ? 27.509 -7.594 -2.474 1.00 89.75 331 THR A CA 1
ATOM 2585 C C . THR A 1 331 ? 26.818 -6.754 -3.556 1.00 89.75 331 THR A C 1
ATOM 2587 O O . THR A 1 331 ? 26.164 -5.764 -3.205 1.00 89.75 331 THR A O 1
ATOM 2590 N N . PRO A 1 332 ? 26.944 -7.115 -4.848 1.00 90.12 332 PRO A N 1
ATOM 2591 C CA . PRO A 1 332 ? 26.350 -6.345 -5.935 1.00 90.12 332 PRO A CA 1
ATOM 2592 C C . PRO A 1 332 ? 24.819 -6.300 -5.876 1.00 90.12 332 PRO A C 1
ATOM 2594 O O . PRO A 1 332 ? 24.169 -7.210 -5.359 1.00 90.12 332 PRO A O 1
ATOM 2597 N N . GLY A 1 333 ? 24.251 -5.260 -6.483 1.00 93.19 333 GLY A N 1
ATOM 2598 C CA . GLY A 1 333 ? 22.811 -5.100 -6.675 1.00 93.19 333 GLY A CA 1
ATOM 2599 C C . GLY A 1 333 ? 22.179 -4.000 -5.821 1.00 93.19 333 GLY A C 1
ATOM 2600 O O . GLY A 1 333 ? 22.782 -3.444 -4.904 1.00 93.19 333 GLY A O 1
ATOM 2601 N N . LEU A 1 334 ? 20.932 -3.679 -6.150 1.00 94.69 334 LEU A N 1
ATOM 2602 C CA . LEU A 1 334 ? 20.128 -2.627 -5.542 1.00 94.69 334 LEU A CA 1
ATOM 2603 C C . LEU A 1 334 ? 19.393 -3.158 -4.312 1.00 94.69 334 LEU A C 1
ATOM 2605 O O . LEU A 1 334 ? 18.196 -3.434 -4.360 1.00 94.69 334 LEU A O 1
ATOM 2609 N N . TRP A 1 335 ? 20.103 -3.232 -3.193 1.00 93.06 335 TRP A N 1
ATOM 2610 C CA . TRP A 1 335 ? 19.526 -3.498 -1.876 1.00 93.06 335 TRP A CA 1
ATOM 2611 C C . TRP A 1 335 ? 19.829 -2.352 -0.906 1.00 93.06 335 TRP A C 1
ATOM 2613 O O . TRP A 1 335 ? 20.885 -1.721 -0.973 1.00 93.06 335 TRP A O 1
ATOM 2623 N N . GLY A 1 336 ? 18.894 -2.068 -0.001 1.00 91.94 336 GLY A N 1
ATOM 2624 C CA . GLY A 1 336 ? 19.083 -1.112 1.088 1.00 91.94 336 GLY A CA 1
ATOM 2625 C C . GLY A 1 336 ? 19.582 -1.810 2.361 1.00 91.94 336 GLY A C 1
ATOM 2626 O O . GLY A 1 336 ? 19.225 -2.962 2.598 1.00 91.94 336 GLY A O 1
ATOM 2627 N N . PRO A 1 337 ? 20.335 -1.134 3.247 1.00 89.06 337 PRO A N 1
ATOM 2628 C CA . PRO A 1 337 ? 20.863 -1.740 4.474 1.00 89.06 337 PRO A CA 1
ATOM 2629 C C . PRO A 1 337 ? 19.809 -1.874 5.588 1.00 89.06 337 PRO A C 1
ATOM 2631 O O . PRO A 1 337 ? 20.141 -2.202 6.724 1.00 89.06 337 PRO A O 1
ATOM 2634 N N . ASN A 1 338 ? 18.548 -1.569 5.282 1.00 90.62 338 ASN A N 1
ATOM 2635 C CA . ASN A 1 338 ? 17.393 -1.723 6.153 1.00 90.62 338 ASN A CA 1
ATOM 2636 C C . ASN A 1 338 ? 16.375 -2.608 5.442 1.00 90.62 338 ASN A C 1
ATOM 2638 O O . ASN A 1 338 ? 15.908 -2.233 4.358 1.00 90.62 338 ASN A O 1
ATOM 2642 N N . TRP A 1 339 ? 16.002 -3.715 6.085 1.00 91.88 339 TRP A N 1
ATOM 2643 C CA . TRP A 1 339 ? 15.034 -4.684 5.584 1.00 91.88 339 TRP A CA 1
ATOM 2644 C C . TRP A 1 339 ? 13.769 -4.035 5.017 1.00 91.88 339 TRP A C 1
ATOM 2646 O O . TRP A 1 339 ? 13.295 -4.441 3.960 1.00 91.88 339 TRP A O 1
ATOM 2656 N N . TYR A 1 340 ? 13.260 -2.968 5.647 1.00 93.50 340 TYR A N 1
ATOM 2657 C CA . TYR A 1 340 ? 12.023 -2.306 5.227 1.00 93.50 340 TYR A CA 1
ATOM 2658 C C . TYR A 1 340 ? 12.063 -1.894 3.751 1.00 93.50 340 TYR A C 1
ATOM 2660 O O . TYR A 1 340 ? 11.071 -2.009 3.032 1.00 93.50 340 TYR A O 1
ATOM 2668 N N . SER A 1 341 ? 13.227 -1.451 3.269 1.00 94.25 341 SER A N 1
ATOM 2669 C CA . SER A 1 341 ? 13.389 -1.045 1.871 1.00 94.25 341 SER A CA 1
ATOM 2670 C C . SER A 1 341 ? 13.202 -2.222 0.912 1.00 94.25 341 SER A C 1
ATOM 2672 O O . SER A 1 341 ? 12.563 -2.089 -0.132 1.00 94.25 341 SER A O 1
ATOM 2674 N N . ASN A 1 342 ? 13.740 -3.373 1.306 1.00 93.94 342 ASN A N 1
ATOM 2675 C CA . ASN A 1 342 ? 13.850 -4.588 0.511 1.00 93.94 342 ASN A CA 1
ATOM 2676 C C . ASN A 1 342 ? 12.586 -5.451 0.567 1.00 93.94 342 ASN A C 1
ATOM 2678 O O . ASN A 1 342 ? 12.294 -6.148 -0.402 1.00 93.94 342 ASN A O 1
ATOM 2682 N N . VAL A 1 343 ? 11.865 -5.411 1.691 1.00 95.00 343 VAL A N 1
ATOM 2683 C CA . VAL A 1 343 ? 10.685 -6.243 1.965 1.00 95.00 343 VAL A CA 1
ATOM 2684 C C . VAL A 1 343 ? 9.384 -5.479 1.744 1.00 95.00 343 VAL A C 1
ATOM 2686 O O . VAL A 1 343 ? 8.434 -6.062 1.241 1.00 95.00 343 VAL A O 1
ATOM 2689 N N . ILE A 1 344 ? 9.327 -4.181 2.058 1.00 95.81 344 ILE A N 1
ATOM 2690 C CA . ILE A 1 344 ? 8.081 -3.401 1.995 1.00 95.81 344 ILE A CA 1
ATOM 2691 C C . ILE A 1 344 ? 8.154 -2.312 0.923 1.00 95.81 344 ILE A C 1
ATOM 2693 O O . ILE A 1 344 ? 7.381 -2.321 -0.035 1.00 95.81 344 ILE A O 1
ATOM 2697 N N . GLN A 1 345 ? 9.094 -1.372 1.044 1.00 95.50 345 GLN A N 1
ATOM 2698 C CA . GLN A 1 345 ? 9.074 -0.136 0.257 1.00 95.50 345 GLN A CA 1
ATOM 2699 C C . GLN A 1 345 ? 9.148 -0.381 -1.256 1.00 95.50 345 GLN A C 1
ATOM 2701 O O . GLN A 1 345 ? 8.293 0.094 -2.007 1.00 95.50 345 GLN A O 1
ATOM 2706 N N . VAL A 1 346 ? 10.202 -1.063 -1.714 1.00 97.31 346 VAL A N 1
ATOM 2707 C CA . VAL A 1 346 ? 10.417 -1.328 -3.139 1.00 97.31 346 VAL A CA 1
ATOM 2708 C C . VAL A 1 346 ? 9.379 -2.319 -3.673 1.00 97.31 346 VAL A C 1
ATOM 2710 O O . VAL A 1 346 ? 8.739 -1.988 -4.674 1.00 97.31 346 VAL A O 1
ATOM 2713 N N . PRO A 1 347 ? 9.135 -3.480 -3.030 1.00 97.69 347 PRO A N 1
ATOM 2714 C CA . PRO A 1 347 ? 8.187 -4.459 -3.556 1.00 97.69 347 PRO A CA 1
ATOM 2715 C C . PRO A 1 347 ? 6.741 -3.960 -3.615 1.00 97.69 347 PRO A C 1
ATOM 2717 O O . PRO A 1 347 ? 6.041 -4.306 -4.560 1.00 97.69 347 PRO A O 1
ATOM 2720 N N . SER A 1 348 ? 6.300 -3.107 -2.682 1.00 97.62 348 SER A N 1
ATOM 2721 C CA . SER A 1 348 ? 4.963 -2.492 -2.736 1.00 97.62 348 SER A CA 1
ATOM 2722 C C . SER A 1 348 ? 4.790 -1.641 -3.995 1.00 97.62 348 SER A C 1
ATOM 2724 O O . SER A 1 348 ? 3.839 -1.819 -4.757 1.00 97.62 348 SER A O 1
ATOM 2726 N N . ARG A 1 349 ? 5.759 -0.764 -4.286 1.00 98.38 349 ARG A N 1
ATOM 2727 C CA . ARG A 1 349 ? 5.727 0.091 -5.485 1.00 98.38 349 ARG A CA 1
ATOM 2728 C C . ARG A 1 349 ? 5.862 -0.726 -6.767 1.00 98.38 349 ARG A C 1
ATOM 2730 O O . ARG A 1 349 ? 5.135 -0.470 -7.725 1.00 98.38 349 ARG A O 1
ATOM 2737 N N . ALA A 1 350 ? 6.753 -1.719 -6.766 1.00 98.56 350 ALA A N 1
ATOM 2738 C CA . ALA A 1 350 ? 6.943 -2.621 -7.892 1.00 98.56 350 ALA A CA 1
ATOM 2739 C C . ALA A 1 350 ? 5.676 -3.428 -8.188 1.00 98.56 350 ALA A C 1
ATOM 2741 O O . ALA A 1 350 ? 5.191 -3.399 -9.314 1.00 98.56 350 ALA A O 1
ATOM 2742 N N . GLY A 1 351 ? 5.081 -4.063 -7.176 1.00 98.44 351 GLY A N 1
ATOM 2743 C CA . GLY A 1 351 ? 3.839 -4.819 -7.312 1.00 98.44 351 GLY A CA 1
ATOM 2744 C C . GLY A 1 351 ? 2.700 -3.967 -7.868 1.00 98.44 351 GLY A C 1
ATOM 2745 O O . GLY A 1 351 ? 2.076 -4.367 -8.848 1.00 98.44 351 GLY A O 1
ATOM 2746 N N . LYS A 1 352 ? 2.484 -2.760 -7.324 1.00 98.69 352 LYS A N 1
ATOM 2747 C CA . LYS A 1 352 ? 1.442 -1.833 -7.804 1.00 98.69 352 LYS A CA 1
ATOM 2748 C C . LYS A 1 352 ? 1.658 -1.447 -9.273 1.00 98.69 352 LYS A C 1
ATOM 2750 O O . LYS A 1 352 ? 0.733 -1.549 -10.076 1.00 98.69 352 LYS A O 1
ATOM 2755 N N . ALA A 1 353 ? 2.885 -1.078 -9.650 1.00 98.75 353 ALA A N 1
ATOM 2756 C CA . ALA A 1 353 ? 3.223 -0.750 -11.036 1.00 98.75 353 ALA A CA 1
ATOM 2757 C C . ALA A 1 353 ? 3.028 -1.954 -11.979 1.00 98.75 353 ALA A C 1
ATOM 2759 O O . ALA A 1 353 ? 2.430 -1.823 -13.045 1.00 98.75 353 ALA A O 1
ATOM 2760 N N . CYS A 1 354 ? 3.477 -3.143 -11.572 1.00 98.69 354 CYS A N 1
ATOM 2761 C CA . CYS A 1 354 ? 3.348 -4.367 -12.358 1.00 98.69 354 CYS A CA 1
ATOM 2762 C C . CYS A 1 354 ? 1.882 -4.799 -12.536 1.00 98.69 354 CYS A C 1
ATOM 2764 O O . CYS A 1 354 ? 1.500 -5.207 -13.628 1.00 98.69 354 CYS A O 1
ATOM 2766 N N . VAL A 1 355 ? 1.039 -4.678 -11.505 1.00 98.44 355 VAL A N 1
ATOM 2767 C CA . VAL A 1 355 ? -0.396 -5.014 -11.576 1.00 98.44 355 VAL A CA 1
ATOM 2768 C C . VAL A 1 355 ? -1.148 -4.062 -12.518 1.00 98.44 355 VAL A C 1
ATOM 2770 O O . VAL A 1 355 ? -1.967 -4.525 -13.319 1.00 98.44 355 VAL A O 1
ATOM 2773 N N . LEU A 1 356 ? -0.815 -2.764 -12.524 1.00 98.62 356 LEU A N 1
ATOM 2774 C CA . LEU A 1 356 ? -1.345 -1.796 -13.503 1.00 98.62 356 LEU A CA 1
ATOM 2775 C C . LEU A 1 356 ? -1.013 -2.174 -14.953 1.00 98.62 356 LEU A C 1
ATOM 2777 O O . LEU A 1 356 ? -1.817 -1.942 -15.857 1.00 98.62 356 LEU A O 1
ATOM 2781 N N . LEU A 1 357 ? 0.159 -2.774 -15.158 1.00 98.38 357 LEU A N 1
ATOM 2782 C CA . LEU A 1 357 ? 0.680 -3.191 -16.459 1.00 98.38 357 LEU A CA 1
ATOM 2783 C C . LEU A 1 357 ? 0.407 -4.670 -16.773 1.00 98.38 357 LEU A C 1
ATOM 2785 O O . LEU A 1 357 ? 0.853 -5.139 -17.815 1.00 98.38 357 LEU A O 1
ATOM 2789 N N . ARG A 1 358 ? -0.306 -5.411 -15.907 1.00 97.31 358 ARG A N 1
ATOM 2790 C CA . ARG A 1 358 ? -0.409 -6.890 -15.899 1.00 97.31 358 ARG A CA 1
ATOM 2791 C C . ARG A 1 358 ? -0.573 -7.507 -17.290 1.00 97.31 358 ARG A C 1
ATOM 2793 O O . ARG A 1 358 ? 0.178 -8.414 -17.645 1.00 97.31 358 ARG A O 1
ATOM 2800 N N . SER A 1 359 ? -1.524 -7.006 -18.079 1.00 95.06 359 SER A N 1
ATOM 2801 C CA . SER A 1 359 ? -1.849 -7.511 -19.423 1.00 95.06 359 SER A CA 1
ATOM 2802 C C . SER A 1 359 ? -0.774 -7.240 -20.481 1.00 95.06 359 SER A C 1
ATOM 2804 O O . SER A 1 359 ? -0.767 -7.892 -21.517 1.00 95.06 359 SER A O 1
ATOM 2806 N N . GLU A 1 360 ? 0.128 -6.295 -20.232 1.00 96.00 360 GLU A N 1
ATOM 2807 C CA . GLU A 1 360 ? 1.110 -5.779 -21.192 1.00 96.00 360 GLU A CA 1
ATOM 2808 C C . GLU A 1 360 ? 2.563 -6.029 -20.769 1.00 96.00 360 GLU A C 1
ATOM 2810 O O . GLU A 1 360 ? 3.496 -5.648 -21.480 1.00 96.00 360 GLU A O 1
ATOM 2815 N N . LEU A 1 361 ? 2.782 -6.661 -19.613 1.00 97.94 361 LEU A N 1
ATOM 2816 C CA . LEU A 1 361 ? 4.101 -7.142 -19.222 1.00 97.94 361 LEU A CA 1
ATOM 2817 C C . LEU A 1 361 ? 4.563 -8.213 -20.214 1.00 97.94 361 LEU A C 1
ATOM 2819 O O . LEU A 1 361 ? 3.835 -9.162 -20.502 1.00 97.94 361 LEU A O 1
ATOM 2823 N N . THR A 1 362 ? 5.800 -8.118 -20.682 1.00 97.69 362 THR A N 1
ATOM 2824 C CA . THR A 1 362 ? 6.499 -9.222 -21.350 1.00 97.69 362 THR A CA 1
ATOM 2825 C C . THR A 1 362 ? 6.698 -10.389 -20.380 1.00 97.69 362 THR A C 1
ATOM 2827 O O . THR A 1 362 ? 6.633 -10.221 -19.161 1.00 97.69 362 THR A O 1
ATOM 2830 N N . SER A 1 363 ? 7.000 -11.588 -20.886 1.00 96.12 363 SER A N 1
ATOM 2831 C CA . SER A 1 363 ? 7.273 -12.750 -20.022 1.00 96.12 363 SER A CA 1
ATOM 2832 C C . SER A 1 363 ? 8.432 -12.504 -19.048 1.00 96.12 363 SER A C 1
ATOM 2834 O O . SER A 1 363 ? 8.371 -12.942 -17.903 1.00 96.12 363 SER A O 1
ATOM 2836 N N . LYS A 1 364 ? 9.462 -11.755 -19.473 1.00 95.88 364 LYS A N 1
ATOM 2837 C CA . LYS A 1 364 ? 10.594 -11.381 -18.613 1.00 95.88 364 LYS A CA 1
ATOM 2838 C C . LYS A 1 364 ? 10.182 -10.376 -17.537 1.00 95.88 364 LYS A C 1
ATOM 2840 O O . LYS A 1 364 ? 10.544 -10.561 -16.380 1.00 95.88 364 LYS A O 1
ATOM 2845 N N . GLU A 1 365 ? 9.435 -9.331 -17.898 1.00 98.25 365 GLU A N 1
ATOM 2846 C CA . GLU A 1 365 ? 8.950 -8.357 -16.912 1.00 98.25 365 GLU A CA 1
ATOM 2847 C C . GLU A 1 365 ? 8.019 -9.028 -15.896 1.00 98.25 365 GLU A C 1
ATOM 2849 O O . GLU A 1 365 ? 8.191 -8.812 -14.702 1.00 98.25 365 GLU A O 1
ATOM 2854 N N . LEU A 1 366 ? 7.099 -9.894 -16.344 1.00 98.06 366 LEU A N 1
ATOM 2855 C CA . LEU A 1 366 ? 6.221 -10.643 -15.446 1.00 98.06 366 LEU A CA 1
ATOM 2856 C C . LEU A 1 366 ? 7.026 -11.502 -14.468 1.00 98.06 366 LEU A C 1
ATOM 2858 O O . LEU A 1 366 ? 6.794 -11.418 -13.268 1.00 98.06 366 LEU A O 1
ATOM 2862 N N . ALA A 1 367 ? 7.996 -12.277 -14.962 1.00 96.06 367 ALA A N 1
ATOM 2863 C CA . ALA A 1 367 ? 8.826 -13.127 -14.113 1.00 96.06 367 ALA A CA 1
ATOM 2864 C C . ALA A 1 367 ? 9.570 -12.319 -13.037 1.00 96.06 367 ALA A C 1
ATOM 2866 O O . ALA A 1 367 ? 9.588 -12.723 -11.876 1.00 96.06 367 ALA A O 1
ATOM 2867 N N . MET A 1 368 ? 10.127 -11.157 -13.391 1.00 96.81 368 MET A N 1
ATOM 2868 C CA . MET A 1 368 ? 10.819 -10.288 -12.432 1.00 96.81 368 MET A CA 1
ATOM 2869 C C . MET A 1 368 ? 9.853 -9.619 -11.444 1.00 96.81 368 MET A C 1
ATOM 2871 O O . MET A 1 368 ? 10.130 -9.590 -10.247 1.00 96.81 368 MET A O 1
ATOM 2875 N N . CYS A 1 369 ? 8.697 -9.136 -11.907 1.00 97.50 369 CYS A N 1
ATOM 2876 C CA . CYS A 1 369 ? 7.640 -8.594 -11.049 1.00 97.50 369 CYS A CA 1
ATOM 2877 C C . CYS A 1 369 ? 7.153 -9.629 -10.020 1.00 97.50 369 CYS A C 1
ATOM 2879 O O . CYS A 1 369 ? 7.062 -9.335 -8.824 1.00 97.50 369 CYS A O 1
ATOM 2881 N N . THR A 1 370 ? 6.871 -10.854 -10.473 1.00 95.88 370 THR A N 1
ATOM 2882 C CA . THR A 1 370 ? 6.482 -11.973 -9.608 1.00 95.88 370 THR A CA 1
ATOM 2883 C C . THR A 1 370 ? 7.609 -12.338 -8.648 1.00 95.88 370 THR A C 1
ATOM 2885 O O . THR A 1 370 ? 7.352 -12.491 -7.460 1.00 95.88 370 THR A O 1
ATOM 2888 N N . LEU A 1 371 ? 8.863 -12.405 -9.109 1.00 94.62 371 LEU A N 1
ATOM 2889 C CA . LEU A 1 371 ? 10.013 -12.684 -8.247 1.00 94.62 371 LEU A CA 1
ATOM 2890 C C . LEU A 1 371 ? 10.137 -11.659 -7.114 1.00 94.62 371 LEU A C 1
ATOM 2892 O O . LEU A 1 371 ? 10.252 -12.049 -5.956 1.00 94.62 371 LEU A O 1
ATOM 2896 N N . MET A 1 372 ? 10.098 -10.361 -7.423 1.00 95.25 372 MET A N 1
ATOM 2897 C CA . MET A 1 372 ? 10.271 -9.302 -6.422 1.00 95.25 372 MET A CA 1
ATOM 2898 C C . MET A 1 372 ? 9.166 -9.320 -5.359 1.00 95.25 372 MET A C 1
ATOM 2900 O O . MET A 1 372 ? 9.450 -9.193 -4.167 1.00 95.25 372 MET A O 1
ATOM 2904 N N . THR A 1 373 ? 7.914 -9.495 -5.783 1.00 96.75 373 THR A N 1
ATOM 2905 C CA . THR A 1 373 ? 6.749 -9.506 -4.887 1.00 96.75 373 THR A CA 1
ATOM 2906 C C . THR A 1 373 ? 6.642 -10.811 -4.089 1.00 96.75 373 THR A C 1
ATOM 2908 O O . THR A 1 373 ? 6.433 -10.772 -2.878 1.00 96.75 373 THR A O 1
ATOM 2911 N N . ALA A 1 374 ? 6.891 -11.970 -4.703 1.00 93.31 374 ALA A N 1
ATOM 2912 C CA . ALA A 1 374 ? 6.929 -13.249 -3.991 1.00 93.31 374 ALA A CA 1
ATOM 2913 C C . ALA A 1 374 ? 8.103 -13.322 -3.001 1.00 93.31 374 ALA A C 1
ATOM 2915 O O . ALA A 1 374 ? 7.933 -13.816 -1.885 1.00 93.31 374 ALA A O 1
ATOM 2916 N N . ARG A 1 375 ? 9.276 -12.778 -3.370 1.00 93.31 375 ARG A N 1
ATOM 2917 C CA . ARG A 1 375 ? 10.436 -12.650 -2.474 1.00 93.31 375 ARG A CA 1
ATOM 2918 C C . ARG A 1 375 ? 10.065 -11.865 -1.224 1.00 93.31 375 ARG A C 1
ATOM 2920 O O . ARG A 1 375 ? 10.346 -12.339 -0.133 1.00 93.31 375 ARG A O 1
ATOM 2927 N N . ALA A 1 376 ? 9.394 -10.725 -1.378 1.00 94.31 376 ALA A N 1
ATOM 2928 C CA . ALA A 1 376 ? 8.929 -9.882 -0.276 1.00 94.31 376 ALA A CA 1
ATOM 2929 C C . ALA A 1 376 ? 7.951 -10.581 0.680 1.00 94.31 376 ALA A C 1
ATOM 2931 O O . ALA A 1 376 ? 7.952 -10.288 1.869 1.00 94.31 376 ALA A O 1
ATOM 2932 N N . TYR A 1 377 ? 7.163 -11.530 0.173 1.00 94.62 377 TYR A N 1
ATOM 2933 C CA . TYR A 1 377 ? 6.203 -12.302 0.962 1.00 94.62 377 TYR A CA 1
ATOM 2934 C C . TYR A 1 377 ? 6.820 -13.508 1.690 1.00 94.62 377 TYR A C 1
ATOM 2936 O O . TYR A 1 377 ? 6.280 -13.999 2.679 1.00 94.62 377 TYR A O 1
ATOM 2944 N N . ALA A 1 378 ? 7.979 -13.985 1.226 1.00 91.69 378 ALA A N 1
ATOM 2945 C CA . ALA A 1 378 ? 8.662 -15.155 1.773 1.00 91.69 378 ALA A CA 1
ATOM 2946 C C . ALA A 1 378 ? 8.953 -15.133 3.294 1.00 91.69 378 ALA A C 1
ATOM 2948 O O . ALA A 1 378 ? 8.999 -16.220 3.874 1.00 91.69 378 ALA A O 1
ATOM 2949 N N . PRO A 1 379 ? 9.151 -13.980 3.975 1.00 91.06 379 PRO A N 1
ATOM 2950 C CA . PRO A 1 379 ? 9.369 -13.937 5.419 1.00 91.06 379 PRO A CA 1
ATOM 2951 C C . PRO A 1 379 ? 8.299 -14.645 6.253 1.00 91.06 379 PRO A C 1
ATOM 2953 O O . PRO A 1 379 ? 8.654 -15.246 7.265 1.00 91.06 379 PRO A O 1
ATOM 2956 N N . PHE A 1 380 ? 7.033 -14.654 5.819 1.00 92.44 380 PHE A N 1
ATOM 2957 C CA . PHE A 1 380 ? 5.950 -15.344 6.532 1.00 92.44 380 PHE A CA 1
ATOM 2958 C C . PHE A 1 380 ? 6.160 -16.856 6.668 1.00 92.44 380 PHE A C 1
ATOM 2960 O O . PHE A 1 380 ? 5.654 -17.465 7.610 1.00 92.44 380 PHE A O 1
ATOM 2967 N N . TYR A 1 381 ? 6.925 -17.460 5.759 1.00 89.12 381 TYR A N 1
ATOM 2968 C CA . TYR A 1 381 ? 7.169 -18.903 5.727 1.00 89.12 381 TYR A CA 1
ATOM 2969 C C . TYR A 1 381 ? 8.468 -19.321 6.421 1.00 89.12 381 TYR A C 1
ATOM 2971 O O . TYR A 1 381 ? 8.855 -20.488 6.355 1.00 89.12 381 TYR A O 1
ATOM 2979 N N . ARG A 1 382 ? 9.187 -18.382 7.040 1.00 85.56 382 ARG A N 1
ATOM 2980 C CA . ARG A 1 382 ? 10.465 -18.670 7.696 1.00 85.56 382 ARG A CA 1
ATOM 2981 C C . ARG A 1 382 ? 10.258 -19.174 9.114 1.00 85.56 382 ARG A C 1
ATOM 2983 O O . ARG A 1 382 ? 9.317 -18.774 9.790 1.00 85.56 382 ARG A O 1
ATOM 2990 N N . ASP A 1 383 ? 11.190 -20.008 9.556 1.00 83.38 383 ASP A N 1
ATOM 2991 C CA . ASP A 1 383 ? 11.231 -20.546 10.911 1.00 83.38 383 ASP A CA 1
ATOM 2992 C C . ASP A 1 383 ? 12.652 -20.381 11.498 1.00 83.38 383 ASP A C 1
ATOM 2994 O O . ASP A 1 383 ? 13.601 -20.940 10.934 1.00 83.38 383 ASP A O 1
ATOM 2998 N N . PRO A 1 384 ? 12.837 -19.581 12.569 1.00 83.81 384 PRO A N 1
ATOM 2999 C CA . PRO A 1 384 ? 11.830 -18.709 13.174 1.00 83.81 384 PRO A CA 1
ATOM 3000 C C . PRO A 1 384 ? 11.456 -17.539 12.249 1.00 83.81 384 PRO A C 1
ATOM 3002 O O . PRO A 1 384 ? 12.247 -17.101 11.405 1.00 83.81 384 PRO A O 1
ATOM 3005 N N . GLN A 1 385 ? 10.246 -17.009 12.425 1.00 86.75 385 GLN A N 1
ATOM 3006 C CA . GLN A 1 385 ? 9.812 -15.799 11.729 1.00 86.75 385 GLN A CA 1
ATOM 3007 C C . GLN A 1 385 ? 10.640 -14.577 12.178 1.00 86.75 385 GLN A C 1
ATOM 3009 O O . GLN A 1 385 ? 10.983 -14.467 13.359 1.00 86.75 385 GLN A O 1
ATOM 3014 N N . PRO A 1 386 ? 10.973 -13.638 11.269 1.00 87.69 386 PRO A N 1
ATOM 3015 C CA . PRO A 1 386 ? 11.628 -12.390 11.647 1.00 87.69 386 PRO A CA 1
ATOM 3016 C C . PRO A 1 386 ? 10.787 -11.564 12.626 1.00 87.69 386 PRO A C 1
ATOM 3018 O O . PRO A 1 386 ? 9.588 -11.389 12.427 1.00 87.69 386 PRO A O 1
ATOM 3021 N N . GLY A 1 387 ? 11.432 -10.975 13.637 1.00 86.06 387 GLY A N 1
ATOM 3022 C CA . GLY A 1 387 ? 10.746 -10.229 14.702 1.00 86.06 387 GLY A CA 1
ATOM 3023 C C . GLY A 1 387 ? 10.014 -8.956 14.258 1.00 86.06 387 GLY A C 1
ATOM 3024 O O . GLY A 1 387 ? 9.287 -8.377 15.052 1.00 86.06 387 GLY A O 1
ATOM 3025 N N . TYR A 1 388 ? 10.187 -8.511 13.008 1.00 88.31 388 TYR A N 1
ATOM 3026 C CA . TYR A 1 388 ? 9.429 -7.390 12.451 1.00 88.31 388 TYR A CA 1
ATOM 3027 C C . TYR A 1 388 ? 8.041 -7.793 11.920 1.00 88.31 388 TYR A C 1
ATOM 3029 O O . TYR A 1 388 ? 7.274 -6.906 11.542 1.00 88.31 388 TYR A O 1
ATOM 3037 N N . LEU A 1 389 ? 7.713 -9.090 11.833 1.00 90.19 389 LEU A N 1
ATOM 3038 C CA . LEU A 1 389 ? 6.425 -9.586 11.331 1.00 90.19 389 LEU A CA 1
ATOM 3039 C C . LEU A 1 389 ? 5.310 -9.449 12.379 1.00 90.19 389 LEU A C 1
ATOM 3041 O O . LEU A 1 389 ? 4.803 -10.437 12.902 1.00 90.19 389 LEU A O 1
ATOM 3045 N N . SER A 1 390 ? 4.917 -8.210 12.666 1.00 88.69 390 SER A N 1
ATOM 3046 C CA . SER A 1 390 ? 3.806 -7.875 13.562 1.00 88.69 390 SER A CA 1
ATOM 3047 C C . SER A 1 390 ? 3.086 -6.590 13.137 1.00 88.69 390 SER A C 1
ATOM 3049 O O . SER A 1 390 ? 3.672 -5.688 12.520 1.00 88.69 390 SER A O 1
ATOM 3051 N N . GLY A 1 391 ? 1.798 -6.492 13.474 1.00 88.06 391 GLY A N 1
ATOM 3052 C CA . GLY A 1 391 ? 0.992 -5.282 13.319 1.00 88.06 391 GLY A CA 1
ATOM 3053 C C . GLY A 1 391 ? 1.021 -4.722 11.896 1.00 88.06 391 GLY A C 1
ATOM 3054 O O . GLY A 1 391 ? 0.775 -5.435 10.922 1.00 88.06 391 GLY A O 1
ATOM 3055 N N . ALA A 1 392 ? 1.346 -3.434 11.757 1.00 87.81 392 ALA A N 1
ATOM 3056 C CA . ALA A 1 392 ? 1.338 -2.741 10.463 1.00 87.81 392 ALA A CA 1
ATOM 3057 C C . ALA A 1 392 ? 2.252 -3.386 9.404 1.00 87.81 392 ALA A C 1
ATOM 3059 O O . ALA A 1 392 ? 1.925 -3.378 8.220 1.00 87.81 392 ALA A O 1
ATOM 3060 N N . ASN A 1 393 ? 3.373 -3.993 9.809 1.00 91.06 393 ASN A N 1
ATOM 3061 C CA . ASN A 1 393 ? 4.290 -4.622 8.858 1.00 91.06 393 ASN A CA 1
ATOM 3062 C C . ASN A 1 393 ? 3.651 -5.850 8.194 1.00 91.06 393 ASN A C 1
ATOM 3064 O O . ASN A 1 393 ? 3.894 -6.104 7.016 1.00 91.06 393 ASN A O 1
ATOM 3068 N N . VAL A 1 394 ? 2.814 -6.597 8.925 1.00 94.56 394 VAL A N 1
ATOM 3069 C CA . VAL A 1 394 ? 2.061 -7.722 8.353 1.00 94.56 394 VAL A CA 1
ATOM 3070 C C . VAL A 1 394 ? 1.074 -7.216 7.307 1.00 94.56 394 VAL A C 1
ATOM 3072 O O . VAL A 1 394 ? 0.996 -7.823 6.243 1.00 94.56 394 VAL A O 1
ATOM 3075 N N . MET A 1 395 ? 0.393 -6.086 7.554 1.00 93.69 395 MET A N 1
ATOM 3076 C CA . MET A 1 395 ? -0.502 -5.466 6.564 1.00 93.69 395 MET A CA 1
ATOM 3077 C C . MET A 1 395 ? 0.240 -5.138 5.270 1.00 93.69 395 MET A C 1
ATOM 3079 O O . MET A 1 395 ? -0.169 -5.558 4.190 1.00 93.69 395 MET A O 1
ATOM 3083 N N . ASP A 1 396 ? 1.360 -4.425 5.379 1.00 93.44 396 ASP A N 1
ATOM 3084 C CA . ASP A 1 396 ? 2.120 -3.969 4.217 1.00 93.44 396 ASP A CA 1
ATOM 3085 C C . ASP A 1 396 ? 2.656 -5.143 3.381 1.00 93.44 396 ASP A C 1
ATOM 3087 O O . ASP A 1 396 ? 2.610 -5.112 2.147 1.00 93.44 396 ASP A O 1
ATOM 3091 N N . ILE A 1 397 ? 3.131 -6.207 4.037 1.00 96.81 397 ILE A N 1
ATOM 3092 C CA . ILE A 1 397 ? 3.608 -7.416 3.353 1.00 96.81 397 ILE A CA 1
ATOM 3093 C C . ILE A 1 397 ? 2.429 -8.207 2.769 1.00 96.81 397 ILE A C 1
ATOM 3095 O O . ILE A 1 397 ? 2.545 -8.742 1.666 1.00 96.81 397 ILE A O 1
ATOM 3099 N N . ALA A 1 398 ? 1.275 -8.239 3.441 1.00 97.12 398 ALA A N 1
ATOM 3100 C CA . ALA A 1 398 ? 0.063 -8.865 2.923 1.00 97.12 398 ALA A CA 1
ATOM 3101 C C . ALA A 1 398 ? -0.439 -8.203 1.635 1.00 97.12 398 ALA A C 1
ATOM 3103 O O . ALA A 1 398 ? -0.716 -8.913 0.667 1.00 97.12 398 ALA A O 1
ATOM 3104 N N . VAL A 1 399 ? -0.437 -6.866 1.565 1.00 96.88 399 VAL A N 1
ATOM 3105 C CA . VAL A 1 399 ? -0.727 -6.122 0.325 1.00 96.88 399 VAL A CA 1
ATOM 3106 C C . VAL A 1 399 ? 0.196 -6.589 -0.805 1.00 96.88 399 VAL A C 1
ATOM 3108 O O . VAL A 1 399 ? -0.262 -6.872 -1.912 1.00 96.88 399 VAL A O 1
ATOM 3111 N N . ILE A 1 400 ? 1.498 -6.739 -0.537 1.00 98.12 400 ILE A N 1
ATOM 3112 C CA . ILE A 1 400 ? 2.459 -7.237 -1.533 1.00 98.12 400 ILE A CA 1
ATOM 3113 C C . ILE A 1 400 ? 2.152 -8.685 -1.938 1.00 98.12 400 ILE A C 1
ATOM 3115 O O . ILE A 1 400 ? 2.273 -9.026 -3.115 1.00 98.12 400 ILE A O 1
ATOM 3119 N N . GLY A 1 401 ? 1.712 -9.524 -1.000 1.00 97.69 401 GLY A N 1
ATOM 3120 C CA . GLY A 1 401 ? 1.258 -10.890 -1.263 1.00 97.69 401 GLY A CA 1
ATOM 3121 C C . GLY A 1 401 ? 0.050 -10.959 -2.188 1.00 97.69 401 GLY A C 1
ATOM 3122 O O . GLY A 1 401 ? 0.040 -11.766 -3.115 1.00 97.69 401 GLY A O 1
ATOM 3123 N N . ILE A 1 402 ? -0.931 -10.077 -1.996 1.00 98.38 402 ILE A N 1
ATOM 3124 C CA . ILE A 1 402 ? -2.102 -9.973 -2.875 1.00 98.38 402 ILE A CA 1
ATOM 3125 C C . ILE A 1 402 ? -1.665 -9.541 -4.278 1.00 98.38 402 ILE A C 1
ATOM 3127 O O . ILE A 1 402 ? -2.043 -10.172 -5.264 1.00 98.38 402 ILE A O 1
ATOM 3131 N N . LEU A 1 403 ? -0.792 -8.532 -4.383 1.00 98.44 403 LEU A N 1
ATOM 3132 C CA . LEU A 1 403 ? -0.231 -8.090 -5.666 1.00 98.44 403 LEU A CA 1
ATOM 3133 C C . LEU A 1 403 ? 0.557 -9.211 -6.365 1.00 98.44 403 LEU A C 1
ATOM 3135 O O . LEU A 1 403 ? 0.408 -9.395 -7.572 1.00 98.44 403 LEU A O 1
ATOM 3139 N N . ALA A 1 404 ? 1.348 -9.994 -5.622 1.00 97.81 404 ALA A N 1
ATOM 3140 C CA . ALA A 1 404 ? 2.016 -11.186 -6.145 1.00 97.81 404 ALA A CA 1
ATOM 3141 C C . ALA A 1 404 ? 0.990 -12.200 -6.665 1.00 97.81 404 ALA A C 1
ATOM 3143 O O . ALA A 1 404 ? 1.107 -12.674 -7.794 1.00 97.81 404 ALA A O 1
ATOM 3144 N N . GLY A 1 405 ? -0.052 -12.473 -5.877 1.00 97.12 405 GLY A N 1
ATOM 3145 C CA . GLY A 1 405 ? -1.122 -13.396 -6.231 1.00 97.12 405 GLY A CA 1
ATOM 3146 C C . GLY A 1 405 ? -1.821 -12.997 -7.526 1.00 97.12 405 GLY A C 1
ATOM 3147 O O . GLY A 1 405 ? -2.106 -13.859 -8.341 1.00 97.12 405 GLY A O 1
ATOM 3148 N N . LEU A 1 406 ? -2.012 -11.704 -7.790 1.00 97.62 406 LEU A N 1
ATOM 3149 C CA . LEU A 1 406 ? -2.587 -11.211 -9.049 1.00 97.62 406 LEU A CA 1
ATOM 3150 C C . LEU A 1 406 ? -1.656 -11.376 -10.268 1.00 97.62 406 LEU A C 1
ATOM 3152 O O . LEU A 1 406 ? -2.126 -11.417 -11.408 1.00 97.62 406 LEU A O 1
ATOM 3156 N N . LEU A 1 407 ? -0.340 -11.460 -10.060 1.00 97.38 407 LEU A N 1
ATOM 3157 C CA . LEU A 1 407 ? 0.664 -11.605 -11.125 1.00 97.38 407 LEU A CA 1
ATOM 3158 C C . LEU A 1 407 ? 1.016 -13.073 -11.421 1.00 97.38 407 LEU A C 1
ATOM 3160 O O . LEU A 1 407 ? 1.429 -13.402 -12.534 1.00 97.38 407 LEU A O 1
ATOM 3164 N N . GLU A 1 408 ? 0.868 -13.953 -10.435 1.00 93.12 408 GLU A N 1
ATOM 3165 C CA . GLU A 1 408 ? 1.222 -15.371 -10.512 1.00 93.12 408 GLU A CA 1
ATOM 3166 C C . GLU A 1 408 ? 0.396 -16.169 -11.539 1.00 93.12 408 GLU A C 1
ATOM 3168 O O . GLU A 1 408 ? -0.579 -15.689 -12.124 1.00 93.12 408 GLU A O 1
ATOM 3173 N N . ASN A 1 409 ? 0.827 -17.411 -11.793 1.00 92.75 409 ASN A N 1
ATOM 3174 C CA . ASN A 1 409 ? 0.188 -18.341 -12.730 1.00 92.75 409 ASN A CA 1
ATOM 3175 C C . ASN A 1 409 ? 0.013 -17.742 -14.133 1.00 92.75 409 ASN A C 1
ATOM 3177 O O . ASN A 1 409 ? -1.061 -17.793 -14.723 1.00 92.75 409 ASN A O 1
ATOM 3181 N N . ASN A 1 410 ? 1.075 -17.121 -14.659 1.00 89.94 410 ASN A N 1
ATOM 3182 C CA . ASN A 1 410 ? 1.074 -16.457 -15.965 1.00 89.94 410 ASN A CA 1
ATOM 3183 C C . ASN A 1 410 ? -0.065 -15.427 -16.117 1.00 89.94 410 ASN A C 1
ATOM 3185 O O . ASN A 1 410 ? -0.719 -15.360 -17.158 1.00 89.94 410 ASN A O 1
ATOM 3189 N N . ARG A 1 411 ? -0.279 -14.598 -15.085 1.00 92.19 411 ARG A N 1
ATOM 3190 C CA . ARG A 1 411 ? -1.369 -13.613 -14.986 1.00 92.19 411 ARG A CA 1
ATOM 3191 C C . ARG A 1 411 ? -2.755 -14.217 -14.789 1.00 92.19 411 ARG A C 1
ATOM 3193 O O . ARG A 1 411 ? -3.690 -13.435 -14.759 1.00 92.19 411 ARG A O 1
ATOM 3200 N N . VAL A 1 412 ? -2.942 -15.527 -14.637 1.00 90.62 412 VAL A N 1
ATOM 3201 C CA . VAL A 1 412 ? -4.259 -16.079 -14.253 1.00 90.62 412 VAL A CA 1
ATOM 3202 C C . VAL A 1 412 ? -4.578 -15.724 -12.800 1.00 90.62 412 VAL A C 1
ATOM 3204 O O . VAL A 1 412 ? -5.715 -15.408 -12.465 1.00 90.62 412 VAL A O 1
ATOM 3207 N N . GLY A 1 413 ? -3.544 -15.653 -11.966 1.00 91.00 413 GLY A N 1
ATOM 3208 C CA . GLY A 1 413 ? -3.637 -15.327 -10.557 1.00 91.00 413 GLY A CA 1
ATOM 3209 C C . GLY A 1 413 ? -3.624 -16.559 -9.645 1.00 91.00 413 GLY A C 1
ATOM 3210 O O . GLY A 1 413 ? -3.868 -17.688 -10.074 1.00 91.00 413 GLY A O 1
ATOM 3211 N N . ASN A 1 414 ? -3.288 -16.343 -8.376 1.00 93.50 414 ASN A N 1
ATOM 3212 C CA . ASN A 1 414 ? -3.151 -17.355 -7.336 1.00 93.50 414 ASN A CA 1
ATOM 3213 C C . ASN A 1 414 ? -4.082 -17.029 -6.165 1.00 93.50 414 ASN A C 1
ATOM 3215 O O . ASN A 1 414 ? -3.742 -16.259 -5.264 1.00 93.50 414 ASN A O 1
ATOM 3219 N N . VAL A 1 415 ? -5.265 -17.642 -6.194 1.00 94.06 415 VAL A N 1
ATOM 3220 C CA . VAL A 1 415 ? -6.307 -17.469 -5.174 1.00 94.06 415 VAL A CA 1
ATOM 3221 C C . VAL A 1 415 ? -5.810 -17.891 -3.792 1.00 94.06 415 VAL A C 1
ATOM 3223 O O . VAL A 1 415 ? -6.074 -17.185 -2.827 1.00 94.06 415 VAL A O 1
ATOM 3226 N N . SER A 1 416 ? -5.035 -18.974 -3.684 1.00 93.75 416 SER A N 1
ATOM 3227 C CA . SER A 1 416 ? -4.516 -19.450 -2.395 1.00 93.75 416 SER A CA 1
ATOM 3228 C C . SER A 1 416 ? -3.564 -18.449 -1.742 1.00 93.75 416 SER A C 1
ATOM 3230 O O . SER A 1 416 ? -3.619 -18.265 -0.532 1.00 93.75 416 SER A O 1
ATOM 3232 N N . ARG A 1 417 ? -2.725 -17.754 -2.524 1.00 94.88 417 ARG A N 1
ATOM 3233 C CA . ARG A 1 417 ? -1.872 -16.681 -1.987 1.00 94.88 417 ARG A CA 1
ATOM 3234 C C . ARG A 1 417 ? -2.688 -15.482 -1.514 1.00 94.88 417 ARG A C 1
ATOM 3236 O O . ARG A 1 417 ? -2.366 -14.899 -0.484 1.00 94.88 417 ARG A O 1
ATOM 3243 N N . ILE A 1 418 ? -3.707 -15.094 -2.279 1.00 97.38 418 ILE A N 1
ATOM 3244 C CA . ILE A 1 418 ? -4.589 -13.983 -1.905 1.00 97.38 418 ILE A CA 1
ATOM 3245 C C . ILE A 1 418 ? -5.343 -14.341 -0.617 1.00 97.38 418 ILE A C 1
ATOM 3247 O O . ILE A 1 418 ? -5.355 -13.537 0.308 1.00 97.38 418 ILE A O 1
ATOM 3251 N N . ALA A 1 419 ? -5.873 -15.563 -0.515 1.00 96.81 419 ALA A N 1
ATOM 3252 C CA . ALA A 1 419 ? -6.535 -16.067 0.685 1.00 96.81 419 ALA A CA 1
ATOM 3253 C C . ALA A 1 419 ? -5.606 -16.067 1.912 1.00 96.81 419 ALA A C 1
ATOM 3255 O O . ALA A 1 419 ? -5.984 -15.513 2.937 1.00 96.81 419 ALA A O 1
ATOM 3256 N N . ASP A 1 420 ? -4.382 -16.603 1.797 1.00 97.31 420 ASP A N 1
ATOM 3257 C CA . ASP A 1 420 ? -3.388 -16.598 2.891 1.00 97.31 420 ASP A CA 1
ATOM 3258 C C . ASP A 1 420 ? -3.040 -15.165 3.329 1.00 97.31 420 ASP A C 1
ATOM 3260 O O . ASP A 1 420 ? -2.917 -14.881 4.519 1.00 97.31 420 ASP A O 1
ATOM 3264 N N . ALA A 1 421 ? -2.943 -14.220 2.388 1.00 98.00 421 ALA A N 1
ATOM 3265 C CA . ALA A 1 421 ? -2.730 -12.817 2.723 1.00 98.00 421 ALA A CA 1
ATOM 3266 C C . ALA A 1 421 ? -3.920 -12.203 3.473 1.00 98.00 421 ALA A C 1
ATOM 3268 O O . ALA A 1 421 ? -3.691 -11.502 4.457 1.00 98.00 421 ALA A O 1
ATOM 3269 N N . TYR A 1 422 ? -5.157 -12.485 3.054 1.00 98.12 422 TYR A N 1
ATOM 3270 C CA . TYR A 1 422 ? -6.354 -12.014 3.754 1.00 98.12 422 TYR A CA 1
ATOM 3271 C C . TYR A 1 422 ? -6.496 -12.631 5.155 1.00 98.12 422 TYR A C 1
ATOM 3273 O O . TYR A 1 422 ? -6.732 -11.912 6.123 1.00 98.12 422 TYR A O 1
ATOM 3281 N N . GLU A 1 423 ? -6.238 -13.932 5.301 1.00 97.69 423 GLU A N 1
ATOM 3282 C CA . GLU A 1 423 ? -6.253 -14.613 6.602 1.00 97.69 423 GLU A CA 1
ATOM 3283 C C . GLU A 1 423 ? -5.256 -13.967 7.574 1.00 97.69 423 GLU A C 1
ATOM 3285 O O . GLU A 1 423 ? -5.618 -13.599 8.693 1.00 97.69 423 GLU A O 1
ATOM 3290 N N . ARG A 1 424 ? -4.023 -13.705 7.122 1.00 96.56 424 ARG A N 1
ATOM 3291 C CA . ARG A 1 424 ? -3.007 -13.023 7.939 1.00 96.56 424 ARG A CA 1
ATOM 3292 C C . ARG A 1 424 ? -3.432 -11.628 8.366 1.00 96.56 424 ARG A C 1
ATOM 3294 O O . ARG A 1 424 ? -3.127 -11.233 9.491 1.00 96.56 424 ARG A O 1
ATOM 3301 N N . VAL A 1 425 ? -4.089 -10.852 7.495 1.00 96.69 425 VAL A N 1
ATOM 3302 C CA . VAL A 1 425 ? -4.520 -9.508 7.904 1.00 96.69 425 VAL A CA 1
ATOM 3303 C C . VAL A 1 425 ? -5.670 -9.555 8.898 1.00 96.69 425 VAL A C 1
ATOM 3305 O O . VAL A 1 425 ? -5.668 -8.794 9.867 1.00 96.69 425 VAL A O 1
ATOM 3308 N N . HIS A 1 426 ? -6.605 -10.485 8.712 1.00 98.06 426 HIS A N 1
ATOM 3309 C CA . HIS A 1 426 ? -7.715 -10.712 9.633 1.00 98.06 426 HIS A CA 1
ATOM 3310 C C . HIS A 1 426 ? -7.219 -11.127 11.016 1.00 98.06 426 HIS A C 1
ATOM 3312 O O . HIS A 1 426 ? -7.690 -10.581 12.012 1.00 98.06 426 HIS A O 1
ATOM 3318 N N . GLU A 1 427 ? -6.215 -12.005 11.095 1.00 96.00 427 GLU A N 1
ATOM 3319 C CA . GLU A 1 427 ? -5.594 -12.407 12.363 1.00 96.00 427 GLU A CA 1
ATOM 3320 C C . GLU A 1 427 ? -4.988 -11.224 13.131 1.00 96.00 427 GLU A C 1
ATOM 3322 O O . GLU A 1 427 ? -5.124 -11.146 14.352 1.00 96.00 427 GLU A O 1
ATOM 3327 N N . GLN A 1 428 ? -4.350 -10.274 12.441 1.00 94.62 428 GLN A N 1
ATOM 3328 C CA . GLN A 1 428 ? -3.764 -9.096 13.095 1.00 94.62 428 GLN A CA 1
ATOM 3329 C C . GLN A 1 428 ? -4.805 -8.051 13.515 1.00 94.62 428 GLN A C 1
ATOM 3331 O O . GLN A 1 428 ? -4.533 -7.249 14.407 1.00 94.62 428 GLN A O 1
ATOM 3336 N N . ALA A 1 429 ? -5.981 -8.035 12.882 1.00 96.88 429 ALA A N 1
ATOM 3337 C CA . ALA A 1 429 ? -7.087 -7.149 13.247 1.00 96.88 429 ALA A CA 1
ATOM 3338 C C . ALA A 1 429 ? -7.884 -7.645 14.464 1.00 96.88 429 ALA A C 1
ATOM 3340 O O . ALA A 1 429 ? -8.715 -6.907 15.002 1.00 96.88 429 ALA A O 1
ATOM 3341 N N . LEU A 1 430 ? -7.620 -8.870 14.931 1.00 97.62 430 LEU A N 1
ATOM 3342 C CA . LEU A 1 430 ? -8.153 -9.372 16.192 1.00 97.62 430 LEU A CA 1
ATOM 3343 C C . LEU A 1 430 ? -7.525 -8.650 17.396 1.00 97.62 430 LEU A C 1
ATOM 3345 O O . LEU A 1 430 ? -6.327 -8.368 17.404 1.00 97.62 430 LEU A O 1
ATOM 3349 N N . VAL A 1 431 ? -8.330 -8.395 18.432 1.00 97.06 431 VAL A N 1
ATOM 3350 C CA . VAL A 1 431 ? -7.880 -7.804 19.698 1.00 97.06 431 VAL A CA 1
ATOM 3351 C C . VAL A 1 431 ? -6.792 -8.680 20.320 1.00 97.06 431 VAL A C 1
ATOM 3353 O O . VAL A 1 431 ? -6.985 -9.869 20.570 1.00 97.06 431 VAL A O 1
ATOM 3356 N N . GLN A 1 432 ? -5.663 -8.051 20.627 1.00 95.44 432 GLN A N 1
ATOM 3357 C CA . GLN A 1 432 ? -4.485 -8.636 21.250 1.00 95.44 432 GLN A CA 1
ATOM 3358 C C . GLN A 1 432 ? -4.425 -8.210 22.718 1.00 95.44 432 GLN A C 1
ATOM 3360 O O . GLN A 1 432 ? -3.811 -7.199 23.053 1.00 95.44 432 GLN A O 1
ATOM 3365 N N . SER A 1 433 ? -5.052 -8.966 23.619 1.00 94.19 433 SER A N 1
ATOM 3366 C CA . SER A 1 433 ? -5.117 -8.619 25.050 1.00 94.19 433 SER A CA 1
ATOM 3367 C C . SER A 1 433 ? -3.795 -8.781 25.808 1.00 94.19 433 SER A C 1
ATOM 3369 O O . SER A 1 433 ? -3.672 -8.269 26.915 1.00 94.19 433 SER A O 1
ATOM 3371 N N . GLY A 1 434 ? -2.813 -9.481 25.234 1.00 93.50 434 GLY A N 1
ATOM 3372 C CA . GLY A 1 434 ? -1.527 -9.726 25.882 1.00 93.50 434 GLY A CA 1
ATOM 3373 C C . GLY A 1 434 ? -0.687 -8.461 26.071 1.00 93.50 434 GLY A C 1
ATOM 3374 O O . GLY A 1 434 ? -0.661 -7.568 25.212 1.00 93.50 434 GLY A O 1
ATOM 3375 N N . ASP A 1 435 ? 0.056 -8.421 27.174 1.00 90.75 435 ASP A N 1
ATOM 3376 C CA . ASP A 1 435 ? 0.994 -7.345 27.479 1.00 90.75 435 ASP A CA 1
ATOM 3377 C C . ASP A 1 435 ? 2.105 -7.274 26.438 1.00 90.75 435 ASP A C 1
ATOM 3379 O O . ASP A 1 435 ? 2.709 -8.284 26.074 1.00 90.75 435 ASP A O 1
ATOM 3383 N N . ARG A 1 436 ? 2.403 -6.054 25.974 1.00 89.75 436 ARG A N 1
ATOM 3384 C CA . ARG A 1 436 ? 3.501 -5.769 25.033 1.00 89.75 436 ARG A CA 1
ATOM 3385 C C . ARG A 1 436 ? 3.421 -6.526 23.700 1.00 89.75 436 ARG A C 1
ATOM 3387 O O . ARG A 1 436 ? 4.395 -6.527 22.951 1.00 89.75 436 ARG A O 1
ATOM 3394 N N . VAL A 1 437 ? 2.275 -7.133 23.394 1.00 91.56 437 VAL A N 1
ATOM 3395 C CA . VAL A 1 437 ? 1.970 -7.708 22.082 1.00 91.56 437 VAL A CA 1
ATOM 3396 C C . VAL A 1 437 ? 1.527 -6.582 21.155 1.00 91.56 437 VAL A C 1
ATOM 3398 O O . VAL A 1 437 ? 0.684 -5.768 21.526 1.00 91.56 437 VAL A O 1
ATOM 3401 N N . ASP A 1 438 ? 2.086 -6.523 19.958 1.00 93.38 438 ASP A N 1
ATOM 3402 C CA . ASP A 1 438 ? 1.694 -5.538 18.953 1.00 93.38 438 ASP A CA 1
ATOM 3403 C C . ASP A 1 438 ? 0.247 -5.785 18.472 1.00 93.38 438 ASP A C 1
ATOM 3405 O O . ASP A 1 438 ? -0.154 -6.934 18.294 1.00 93.38 438 ASP A O 1
ATOM 3409 N N . GLY A 1 439 ? -0.536 -4.724 18.254 1.00 95.06 439 GLY A N 1
ATOM 3410 C CA . GLY A 1 439 ? -1.914 -4.798 17.750 1.00 95.06 439 GLY A CA 1
ATOM 3411 C C . GLY A 1 439 ? -2.939 -3.978 18.540 1.00 95.06 439 GLY A C 1
ATOM 3412 O O . GLY A 1 439 ? -2.595 -3.189 19.426 1.00 95.06 439 GLY A O 1
ATOM 3413 N N . ILE A 1 440 ? -4.216 -4.171 18.192 1.00 97.31 440 ILE A N 1
ATOM 3414 C CA . ILE A 1 440 ? -5.377 -3.512 18.815 1.00 97.31 440 ILE A CA 1
ATOM 3415 C C . ILE A 1 440 ? -5.613 -4.092 20.212 1.00 97.31 440 ILE A C 1
ATOM 3417 O O . ILE A 1 440 ? -5.600 -5.307 20.393 1.00 97.31 440 ILE A O 1
ATOM 3421 N N . LYS A 1 441 ? -5.859 -3.237 21.199 1.00 97.19 441 LYS A N 1
ATOM 3422 C CA . LYS A 1 441 ? -6.133 -3.612 22.590 1.00 97.19 441 LYS A CA 1
ATOM 3423 C C . LYS A 1 441 ? -7.627 -3.564 22.915 1.00 97.19 441 LYS A C 1
ATOM 3425 O O . LYS A 1 441 ? -8.390 -2.956 22.164 1.00 97.19 441 LYS A O 1
ATOM 3430 N N . PRO A 1 442 ? -8.066 -4.198 24.022 1.00 96.81 442 PRO A N 1
ATOM 3431 C CA . PRO A 1 442 ? -9.479 -4.212 24.407 1.00 96.81 442 PRO A CA 1
ATOM 3432 C C . PRO A 1 442 ? -10.107 -2.820 24.581 1.00 96.81 442 PRO A C 1
ATOM 3434 O O . PRO A 1 442 ? -11.307 -2.675 24.375 1.00 96.81 442 PRO A O 1
ATOM 3437 N N . ASP A 1 443 ? -9.302 -1.812 24.930 1.00 95.75 443 ASP A N 1
ATOM 3438 C CA . ASP A 1 443 ? -9.704 -0.408 25.097 1.00 95.75 443 ASP A CA 1
ATOM 3439 C C . ASP A 1 443 ? -9.601 0.427 23.804 1.00 95.75 443 ASP A C 1
ATOM 3441 O O . ASP A 1 443 ? -9.821 1.637 23.818 1.00 95.75 443 ASP A O 1
ATOM 3445 N N . GLY A 1 444 ? -9.237 -0.197 22.680 1.00 96.81 444 GLY A N 1
ATOM 3446 C CA . GLY A 1 444 ? -9.036 0.475 21.398 1.00 96.81 444 GLY A CA 1
ATOM 3447 C C . GLY A 1 444 ? -7.692 1.192 21.245 1.00 96.81 444 GLY A C 1
ATOM 3448 O O . GLY A 1 444 ? -7.420 1.765 20.184 1.00 96.81 444 GLY A O 1
ATOM 3449 N N . SER A 1 445 ? -6.805 1.137 22.246 1.00 96.75 445 SER A N 1
ATOM 3450 C CA . SER A 1 445 ? -5.408 1.524 22.044 1.00 96.75 445 SER A CA 1
ATOM 3451 C C . SER A 1 445 ? -4.728 0.573 21.050 1.00 96.75 445 SER A C 1
ATOM 3453 O O . SER A 1 445 ? -5.114 -0.583 20.884 1.00 96.75 445 SER A O 1
ATOM 3455 N N . PHE A 1 446 ? -3.722 1.065 20.334 1.00 97.19 446 PHE A N 1
ATOM 3456 C CA . PHE A 1 446 ? -2.917 0.272 19.412 1.00 97.19 446 PHE A CA 1
ATOM 3457 C C . PHE A 1 446 ? -1.467 0.322 19.859 1.00 97.19 446 PHE A C 1
ATOM 3459 O O . PHE A 1 446 ? -0.898 1.408 19.996 1.00 97.19 446 PHE A O 1
ATOM 3466 N N . GLN A 1 447 ? -0.857 -0.843 20.046 1.00 95.62 447 GLN A N 1
ATOM 3467 C CA . GLN A 1 447 ? 0.537 -0.952 20.457 1.00 95.62 447 GLN A CA 1
ATOM 3468 C C . GLN A 1 447 ? 1.405 -1.488 19.318 1.00 95.62 447 GLN A C 1
ATOM 3470 O O . GLN A 1 447 ? 0.977 -2.356 18.566 1.00 95.62 447 GLN A O 1
ATOM 3475 N N . GLN A 1 448 ? 2.630 -0.981 19.198 1.00 92.94 448 GLN A N 1
ATOM 3476 C CA . GLN A 1 448 ? 3.647 -1.500 18.277 1.00 92.94 448 GLN A CA 1
ATOM 3477 C C . GLN A 1 448 ? 5.030 -1.435 18.942 1.00 92.94 448 GLN A C 1
ATOM 3479 O O . GLN A 1 448 ? 5.248 -0.621 19.841 1.00 92.94 448 GLN A O 1
ATOM 3484 N N . HIS A 1 449 ? 5.991 -2.229 18.464 1.00 91.38 449 HIS A N 1
ATOM 3485 C CA . HIS A 1 449 ? 7.374 -2.250 18.957 1.00 91.38 449 HIS A CA 1
ATOM 3486 C C . HIS A 1 449 ? 7.474 -2.645 20.437 1.00 91.38 449 HIS A C 1
ATOM 3488 O O . HIS A 1 449 ? 8.211 -2.032 21.214 1.00 91.38 449 HIS A O 1
ATOM 3494 N N . GLY A 1 450 ? 6.741 -3.686 20.832 1.00 88.12 450 GLY A N 1
ATOM 3495 C CA . GLY A 1 450 ? 6.851 -4.248 22.176 1.00 88.12 450 GLY A CA 1
ATOM 3496 C C . GLY A 1 450 ? 6.131 -3.414 23.234 1.00 88.12 450 GLY A C 1
ATOM 3497 O O . GLY A 1 450 ? 6.651 -3.264 24.347 1.00 88.12 450 GLY A O 1
ATOM 3498 N N . GLY A 1 451 ? 4.959 -2.874 22.879 1.00 87.44 451 GLY A N 1
ATOM 3499 C CA . GLY A 1 451 ? 4.023 -2.231 23.808 1.00 87.44 451 GLY A CA 1
ATOM 3500 C C . GLY A 1 451 ? 3.928 -0.704 23.749 1.00 87.44 451 GLY A C 1
ATOM 3501 O O . GLY A 1 451 ? 3.300 -0.115 24.623 1.00 87.44 451 GLY A O 1
ATOM 3502 N N . ILE A 1 452 ? 4.540 -0.035 22.765 1.00 93.81 452 ILE A N 1
ATOM 3503 C CA . ILE A 1 452 ? 4.463 1.431 22.654 1.00 93.81 452 ILE A CA 1
ATOM 3504 C C . ILE A 1 452 ? 3.119 1.819 22.040 1.00 93.81 452 ILE A C 1
ATOM 3506 O O . ILE A 1 452 ? 2.797 1.355 20.945 1.00 93.81 452 ILE A O 1
ATOM 3510 N N . ILE A 1 453 ? 2.365 2.697 22.707 1.00 95.12 453 ILE A N 1
ATOM 3511 C CA . ILE A 1 453 ? 1.115 3.239 22.165 1.00 95.12 453 ILE A CA 1
ATOM 3512 C C . ILE A 1 453 ? 1.386 4.068 20.901 1.00 95.12 453 ILE A C 1
ATOM 3514 O O . ILE A 1 453 ? 2.233 4.963 20.880 1.00 95.12 453 ILE A O 1
ATOM 3518 N N . TYR A 1 454 ? 0.700 3.721 19.815 1.00 96.44 454 TYR A N 1
ATOM 3519 C CA . TYR A 1 454 ? 1.025 4.195 18.471 1.00 96.44 454 TYR A CA 1
ATOM 3520 C C . TYR A 1 454 ? -0.205 4.373 17.567 1.00 96.44 454 TYR A C 1
ATOM 3522 O O . TYR A 1 454 ? -0.081 4.286 16.340 1.00 96.44 454 TYR A O 1
ATOM 3530 N N . ASN A 1 455 ? -1.384 4.648 18.141 1.00 97.62 455 ASN A N 1
ATOM 3531 C CA . ASN A 1 455 ? -2.636 4.835 17.395 1.00 97.62 455 ASN A CA 1
ATOM 3532 C C . ASN A 1 455 ? -2.479 5.767 16.185 1.00 97.62 455 ASN A C 1
ATOM 3534 O O . ASN A 1 455 ? -2.885 5.397 15.091 1.00 97.62 455 ASN A O 1
ATOM 3538 N N . GLY A 1 456 ? -1.815 6.915 16.337 1.00 96.50 456 GLY A N 1
ATOM 3539 C CA . GLY A 1 456 ? -1.672 7.919 15.277 1.00 96.50 456 GLY A CA 1
ATOM 3540 C C . GLY A 1 456 ? -0.490 7.693 14.331 1.00 96.50 456 GLY A C 1
ATOM 3541 O O . GLY A 1 456 ? -0.276 8.475 13.407 1.00 96.50 456 GLY A O 1
ATOM 3542 N N . ASN A 1 457 ? 0.293 6.632 14.542 1.00 94.69 457 ASN A N 1
ATOM 3543 C CA . ASN A 1 457 ? 1.453 6.276 13.723 1.00 94.69 457 ASN A CA 1
ATOM 3544 C C . ASN A 1 457 ? 1.249 4.891 13.092 1.00 94.69 457 ASN A C 1
ATOM 3546 O O . ASN A 1 457 ? 0.517 4.782 12.110 1.00 94.69 457 ASN A O 1
ATOM 3550 N N . TYR A 1 458 ? 1.820 3.835 13.682 1.00 94.62 458 TYR A N 1
ATOM 3551 C CA . TYR A 1 458 ? 1.671 2.471 13.180 1.00 94.62 458 TYR A CA 1
ATOM 3552 C C . TYR A 1 458 ? 0.222 1.989 13.205 1.00 94.62 458 TYR A C 1
ATOM 3554 O O . TYR A 1 458 ? -0.177 1.312 12.269 1.00 94.62 458 TYR A O 1
ATOM 3562 N N . GLY A 1 459 ? -0.577 2.362 14.212 1.00 96.38 459 GLY A N 1
ATOM 3563 C CA . GLY A 1 459 ? -1.997 1.999 14.267 1.00 96.38 459 GLY A CA 1
ATOM 3564 C C . GLY A 1 459 ? -2.803 2.621 13.129 1.00 96.38 459 GLY A C 1
ATOM 3565 O O . GLY A 1 459 ? -3.648 1.972 12.523 1.00 96.38 459 GLY A O 1
ATOM 3566 N N . LYS A 1 460 ? -2.476 3.860 12.767 1.00 95.62 460 LYS A N 1
ATOM 3567 C CA . LYS A 1 460 ? -3.064 4.575 11.639 1.00 95.62 460 LYS A CA 1
ATOM 3568 C C . LYS A 1 460 ? -2.598 4.013 10.291 1.00 95.62 460 LYS A C 1
ATOM 3570 O O . LYS A 1 460 ? -3.376 3.954 9.347 1.00 95.62 460 LYS A O 1
ATOM 3575 N N . ASP A 1 461 ? -1.325 3.650 10.144 1.00 92.69 461 ASP A N 1
ATOM 3576 C CA . ASP A 1 461 ? -0.850 2.960 8.931 1.00 92.69 461 ASP A CA 1
ATOM 3577 C C . ASP A 1 461 ? -1.505 1.574 8.798 1.00 92.69 461 ASP A C 1
ATOM 3579 O O . ASP A 1 461 ? -2.022 1.242 7.734 1.00 92.69 461 ASP A O 1
ATOM 3583 N N . PHE A 1 462 ? -1.589 0.823 9.901 1.00 95.56 462 PHE A N 1
ATOM 3584 C CA . PHE A 1 462 ? -2.310 -0.445 9.998 1.00 95.56 462 PHE A CA 1
ATOM 3585 C C . PHE A 1 462 ? -3.772 -0.299 9.564 1.00 95.56 462 PHE A C 1
ATOM 3587 O O . PHE A 1 462 ? -4.226 -1.035 8.690 1.00 95.56 462 PHE A O 1
ATOM 3594 N N . SER A 1 463 ? -4.503 0.666 10.130 1.00 96.50 463 SER A N 1
ATOM 3595 C CA . SER A 1 463 ? -5.925 0.843 9.840 1.00 96.50 463 SER A CA 1
ATOM 3596 C C . SER A 1 463 ? -6.172 1.318 8.412 1.00 96.50 463 SER A C 1
ATOM 3598 O O . SER A 1 463 ? -7.091 0.818 7.773 1.00 96.50 463 SER A O 1
ATOM 3600 N N . ASN A 1 464 ? -5.332 2.201 7.864 1.00 95.06 464 ASN A N 1
ATOM 3601 C CA . ASN A 1 464 ? -5.420 2.596 6.457 1.00 95.06 464 ASN A CA 1
ATOM 3602 C C . ASN A 1 464 ? -5.248 1.397 5.512 1.00 95.06 464 ASN A C 1
ATOM 3604 O O . ASN A 1 464 ? -6.070 1.221 4.613 1.00 95.06 464 ASN A O 1
ATOM 3608 N N . SER A 1 465 ? -4.219 0.569 5.725 1.00 94.75 465 SER A N 1
ATOM 3609 C CA . SER A 1 465 ? -3.972 -0.618 4.896 1.00 94.75 465 SER A CA 1
ATOM 3610 C C . SER A 1 465 ? -5.086 -1.657 5.052 1.00 94.75 465 SER A C 1
ATOM 3612 O O . SER A 1 465 ? -5.552 -2.211 4.060 1.00 94.75 465 SER A O 1
ATOM 3614 N N . PHE A 1 466 ? -5.572 -1.887 6.273 1.00 97.06 466 PHE A N 1
ATOM 3615 C CA . PHE A 1 466 ? -6.673 -2.819 6.513 1.00 97.06 466 PHE A CA 1
ATOM 3616 C C . PHE A 1 466 ? -7.977 -2.352 5.849 1.00 97.06 466 PHE A C 1
ATOM 3618 O O . PHE A 1 466 ? -8.626 -3.124 5.149 1.00 97.06 466 PHE A O 1
ATOM 3625 N N . MET A 1 467 ? -8.332 -1.067 5.979 1.00 95.56 467 MET A N 1
ATOM 3626 C CA . MET A 1 467 ? -9.510 -0.507 5.309 1.00 95.56 467 MET A CA 1
ATOM 3627 C C . MET A 1 467 ? -9.410 -0.586 3.785 1.00 95.56 467 MET A C 1
ATOM 3629 O O . MET A 1 467 ? -10.410 -0.883 3.136 1.00 95.56 467 MET A O 1
ATOM 3633 N N . GLU A 1 468 ? -8.231 -0.323 3.209 1.00 94.00 468 GLU A N 1
ATOM 3634 C CA . GLU A 1 468 ? -7.990 -0.505 1.771 1.00 94.00 468 GLU A CA 1
ATOM 3635 C C . GLU A 1 468 ? -8.338 -1.938 1.348 1.00 94.00 468 GLU A C 1
ATOM 3637 O O . GLU A 1 468 ? -9.132 -2.134 0.423 1.00 94.00 468 GLU A O 1
ATOM 3642 N N . LEU A 1 469 ? -7.775 -2.932 2.039 1.00 96.69 469 LEU A N 1
ATOM 3643 C CA . LEU A 1 469 ? -7.964 -4.343 1.710 1.00 96.69 469 LEU A CA 1
ATOM 3644 C C . LEU A 1 469 ? -9.415 -4.796 1.868 1.00 96.69 469 LEU A C 1
ATOM 3646 O O . LEU A 1 469 ? -9.921 -5.537 1.023 1.00 96.69 469 LEU A O 1
ATOM 3650 N N . GLU A 1 470 ? -10.102 -4.327 2.902 1.00 97.94 470 GLU A N 1
ATOM 3651 C CA . GLU A 1 470 ? -11.482 -4.719 3.169 1.00 97.94 470 GLU A CA 1
ATOM 3652 C C . GLU A 1 470 ? -12.485 -4.046 2.236 1.00 97.94 470 GLU A C 1
ATOM 3654 O O . GLU A 1 470 ? -13.417 -4.697 1.766 1.00 97.94 470 GLU A O 1
ATOM 3659 N N . LEU A 1 471 ? -12.257 -2.783 1.858 1.00 97.00 471 LEU A N 1
ATOM 3660 C CA . LEU A 1 471 ? -13.019 -2.137 0.786 1.00 97.00 471 LEU A CA 1
ATOM 3661 C C . LEU A 1 471 ? -12.847 -2.880 -0.546 1.00 97.00 471 LEU A C 1
ATOM 3663 O O . LEU A 1 471 ? -13.803 -2.997 -1.318 1.00 97.00 471 LEU A O 1
ATOM 3667 N N . GLN A 1 472 ? -11.647 -3.402 -0.813 1.00 95.88 472 GLN A N 1
ATOM 3668 C CA . GLN A 1 472 ? -11.383 -4.240 -1.982 1.00 95.88 472 GLN A CA 1
ATOM 3669 C C . GLN A 1 472 ? -12.085 -5.599 -1.880 1.00 95.88 472 GLN A C 1
ATOM 3671 O O . GLN A 1 472 ? -12.580 -6.086 -2.894 1.00 95.88 472 GLN A O 1
ATOM 3676 N N . ALA A 1 473 ? -12.204 -6.172 -0.683 1.00 97.25 473 ALA A N 1
ATOM 3677 C CA . ALA A 1 473 ? -12.788 -7.491 -0.459 1.00 97.25 473 ALA A CA 1
ATOM 3678 C C . ALA A 1 473 ? -14.323 -7.525 -0.376 1.00 97.25 473 ALA A C 1
ATOM 3680 O O . ALA A 1 473 ? -14.894 -8.611 -0.444 1.00 97.25 473 ALA A O 1
ATOM 3681 N N . LEU A 1 474 ? -15.011 -6.380 -0.270 1.00 96.75 474 LEU A N 1
ATOM 3682 C CA . LEU A 1 474 ? -16.470 -6.325 -0.078 1.00 96.75 474 LEU A CA 1
ATOM 3683 C C . LEU A 1 474 ? -17.266 -7.213 -1.054 1.00 96.75 474 LEU A C 1
ATOM 3685 O O . LEU A 1 474 ? -17.232 -7.011 -2.271 1.00 96.75 474 LEU A O 1
ATOM 3689 N N . GLY A 1 475 ? -18.037 -8.158 -0.521 1.00 94.75 475 GLY A N 1
ATOM 3690 C CA . GLY A 1 475 ? -18.862 -9.087 -1.294 1.00 94.75 475 GLY A CA 1
ATOM 3691 C C . GLY A 1 475 ? -18.091 -10.208 -1.999 1.00 94.75 475 GLY A C 1
ATOM 3692 O O . GLY A 1 475 ? -18.687 -10.902 -2.817 1.00 94.75 475 GLY A O 1
ATOM 3693 N N . THR A 1 476 ? -16.800 -10.382 -1.704 1.00 96.62 476 THR A N 1
ATOM 3694 C CA . THR A 1 476 ? -15.977 -11.515 -2.164 1.00 96.62 476 THR A CA 1
ATOM 3695 C C . THR A 1 476 ? -15.769 -12.519 -1.030 1.00 96.62 476 THR A C 1
ATOM 3697 O O . THR A 1 476 ? -15.991 -12.194 0.139 1.00 96.62 476 THR A O 1
ATOM 3700 N N . GLN A 1 477 ? -15.257 -13.712 -1.341 1.00 94.69 477 GLN A N 1
ATOM 3701 C CA . GLN A 1 477 ? -14.871 -14.705 -0.328 1.00 94.69 477 GLN A CA 1
ATOM 3702 C C . GLN A 1 477 ? -13.771 -14.237 0.642 1.00 94.69 477 GLN A C 1
ATOM 3704 O O . GLN A 1 477 ? -13.540 -14.889 1.654 1.00 94.69 477 GLN A O 1
ATOM 3709 N N . PHE A 1 478 ? -13.073 -13.141 0.328 1.00 97.38 478 PHE A N 1
ATOM 3710 C CA . PHE A 1 478 ? -11.962 -12.621 1.124 1.00 97.38 478 PHE A CA 1
ATOM 3711 C C . PHE A 1 478 ? -12.384 -11.590 2.176 1.00 97.38 478 PHE A C 1
ATOM 3713 O O . PHE A 1 478 ? -11.536 -11.100 2.916 1.00 97.38 478 PHE A O 1
ATOM 3720 N N . GLN A 1 479 ? -13.662 -11.208 2.218 1.00 97.38 479 GLN A N 1
ATOM 3721 C CA . GLN A 1 479 ? -14.143 -10.207 3.167 1.00 97.38 479 GLN A CA 1
ATOM 3722 C C . GLN A 1 479 ? -14.005 -10.701 4.614 1.00 97.38 479 GLN A C 1
ATOM 3724 O O . GLN A 1 479 ? -14.306 -11.858 4.910 1.00 97.38 479 GLN A O 1
ATOM 3729 N N . ALA A 1 480 ? -13.633 -9.799 5.523 1.00 98.00 480 ALA A N 1
ATOM 3730 C CA . ALA A 1 480 ? -13.639 -10.048 6.958 1.00 98.00 480 ALA A CA 1
ATOM 3731 C C . ALA A 1 480 ? -15.005 -10.536 7.463 1.00 98.00 480 ALA A C 1
ATOM 3733 O O . ALA A 1 480 ? -16.058 -9.977 7.128 1.00 98.00 480 ALA A O 1
ATOM 3734 N N . ASP A 1 481 ? -14.978 -11.534 8.345 1.00 97.81 481 ASP A N 1
ATOM 3735 C CA . ASP A 1 481 ? -16.160 -11.969 9.083 1.00 97.81 481 ASP A CA 1
ATOM 3736 C C . ASP A 1 481 ? -16.563 -10.955 10.171 1.00 97.81 481 ASP A C 1
ATOM 3738 O O . ASP A 1 481 ? -15.854 -9.990 10.471 1.00 97.81 481 ASP A O 1
ATOM 3742 N N . LYS A 1 482 ? -17.722 -11.173 10.803 1.00 97.62 482 LYS A N 1
ATOM 3743 C CA . LYS A 1 482 ? -18.246 -10.250 11.818 1.00 97.62 482 LYS A CA 1
ATOM 3744 C C . LYS A 1 482 ? -17.313 -10.099 13.026 1.00 97.62 482 LYS A C 1
ATOM 3746 O O . LYS A 1 482 ? -17.191 -8.999 13.557 1.00 97.62 482 LYS A O 1
ATOM 3751 N N . LYS A 1 483 ? -16.610 -11.164 13.425 1.00 98.00 483 LYS A N 1
ATOM 3752 C CA . LYS A 1 483 ? -15.675 -11.137 14.558 1.00 98.00 483 LYS A CA 1
ATOM 3753 C C . LYS A 1 483 ? -14.505 -10.198 14.270 1.00 98.00 483 LYS A C 1
ATOM 3755 O O . LYS A 1 483 ? -14.138 -9.397 15.127 1.00 98.00 483 LYS A O 1
ATOM 3760 N N . VAL A 1 484 ? -13.930 -10.288 13.075 1.00 98.44 484 VAL A N 1
ATOM 3761 C CA . VAL A 1 484 ? -12.840 -9.413 12.634 1.00 98.44 484 VAL A CA 1
ATOM 3762 C C . VAL A 1 484 ? -13.329 -7.970 12.511 1.00 98.44 484 VAL A C 1
ATOM 3764 O O . VAL A 1 484 ? -12.659 -7.062 12.998 1.00 98.44 484 VAL A O 1
ATOM 3767 N N . GLN A 1 485 ? -14.515 -7.749 11.937 1.00 98.50 485 GLN A N 1
ATOM 3768 C CA . GLN A 1 485 ? -15.098 -6.410 11.812 1.00 98.50 485 GLN A CA 1
ATOM 3769 C C . GLN A 1 485 ? -15.331 -5.743 13.180 1.00 98.50 485 GLN A C 1
ATOM 3771 O O . GLN A 1 485 ? -14.946 -4.590 13.368 1.00 98.50 485 GLN A O 1
ATOM 3776 N N . ASP A 1 486 ? -15.932 -6.460 14.136 1.00 98.00 486 ASP A N 1
ATOM 3777 C CA . ASP A 1 486 ? -16.200 -5.956 15.493 1.00 98.00 486 ASP A CA 1
ATOM 3778 C C . ASP A 1 486 ? -14.898 -5.684 16.257 1.00 98.00 486 ASP A C 1
ATOM 3780 O O . ASP A 1 486 ? -14.775 -4.695 16.977 1.00 98.00 486 ASP A O 1
ATOM 3784 N N . SER A 1 487 ? -13.895 -6.541 16.064 1.00 98.00 487 SER A N 1
ATOM 3785 C CA . SER A 1 487 ? -12.571 -6.355 16.645 1.00 98.00 487 SER A CA 1
ATOM 3786 C C . SER A 1 487 ? -11.857 -5.125 16.082 1.00 98.00 487 SER A C 1
ATOM 3788 O O . SER A 1 487 ? -11.317 -4.317 16.834 1.00 98.00 487 SER A O 1
ATOM 3790 N N . PHE A 1 488 ? -11.888 -4.939 14.762 1.00 98.38 488 PHE A N 1
ATOM 3791 C CA . PHE A 1 488 ? -11.297 -3.769 14.121 1.00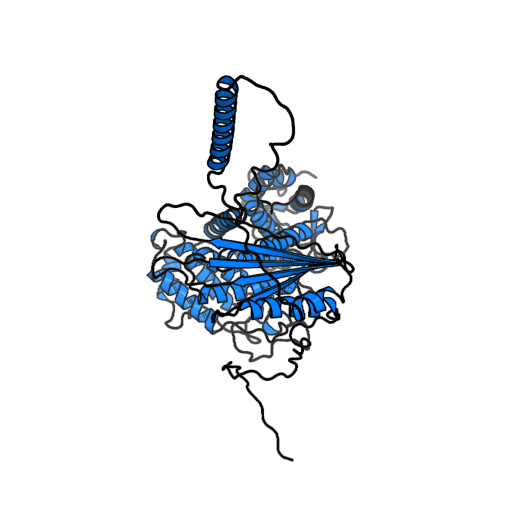 98.38 488 PHE A CA 1
ATOM 3792 C C . PHE A 1 488 ? -12.008 -2.471 14.526 1.00 98.38 488 PHE A C 1
ATOM 3794 O O . PHE A 1 488 ? -11.354 -1.445 14.709 1.00 98.38 488 PHE A O 1
ATOM 3801 N N . ALA A 1 489 ? -13.328 -2.513 14.741 1.00 98.31 489 ALA A N 1
ATOM 3802 C CA . ALA A 1 489 ? -14.103 -1.365 15.211 1.00 98.31 489 ALA A CA 1
ATOM 3803 C C . ALA A 1 489 ? -13.594 -0.803 16.551 1.00 98.31 489 ALA A C 1
ATOM 3805 O O . ALA A 1 489 ? -13.619 0.417 16.736 1.00 98.31 489 ALA A O 1
ATOM 3806 N N . LYS A 1 490 ? -13.014 -1.644 17.424 1.00 98.19 490 LYS A N 1
ATOM 3807 C CA . LYS A 1 490 ? -12.383 -1.203 18.682 1.00 98.19 490 LYS A CA 1
ATOM 3808 C C . LYS A 1 490 ? -11.295 -0.154 18.471 1.00 98.19 490 LYS A C 1
ATOM 3810 O O . LYS A 1 490 ? -11.199 0.779 19.263 1.00 98.19 490 LYS A O 1
ATOM 3815 N N . PHE A 1 491 ? -10.520 -0.242 17.385 1.00 97.94 491 PHE A N 1
ATOM 3816 C CA . PHE A 1 491 ? -9.508 0.771 17.062 1.00 97.94 491 PHE A CA 1
ATOM 3817 C C . PHE A 1 491 ? -10.119 2.174 16.921 1.00 97.94 491 PHE A C 1
ATOM 3819 O O . PHE A 1 491 ? -9.541 3.148 17.397 1.00 97.94 491 PHE A O 1
ATOM 3826 N N . PHE A 1 492 ? -11.292 2.287 16.292 1.00 97.88 492 PHE A N 1
ATOM 3827 C CA . PHE A 1 492 ? -11.980 3.568 16.104 1.00 97.88 492 PHE A CA 1
ATOM 3828 C C . PHE A 1 492 ? -12.747 4.000 17.352 1.00 97.88 492 PHE A C 1
ATOM 3830 O O . PHE A 1 492 ? -12.762 5.190 17.671 1.00 97.88 492 PHE A O 1
ATOM 3837 N N . GLU A 1 493 ? -13.335 3.043 18.075 1.00 97.12 493 GLU A N 1
ATOM 3838 C CA . GLU A 1 493 ? -14.025 3.292 19.342 1.00 97.12 493 GLU A CA 1
ATOM 3839 C C . GLU A 1 493 ? -13.097 3.958 20.366 1.00 97.12 493 GLU A C 1
ATOM 3841 O O . GLU A 1 493 ? -13.473 4.973 20.951 1.00 97.12 493 GLU A O 1
ATOM 3846 N N . GLY A 1 494 ? -11.883 3.426 20.550 1.00 96.38 494 GLY A N 1
ATOM 3847 C CA . GLY A 1 494 ? -10.882 4.013 21.443 1.00 96.38 494 GLY A CA 1
ATOM 3848 C C . GLY A 1 494 ? -10.135 5.183 20.803 1.00 96.38 494 GLY A C 1
ATOM 3849 O O . GLY A 1 494 ? -9.943 6.225 21.427 1.00 96.38 494 GLY A O 1
ATOM 3850 N N . GLY A 1 495 ? -9.758 5.050 19.528 1.00 95.94 495 GLY A N 1
ATOM 3851 C CA . GLY A 1 495 ? -8.955 6.040 18.814 1.00 95.94 495 GLY A CA 1
ATOM 3852 C C . GLY A 1 495 ? -9.598 7.425 18.739 1.00 95.94 495 GLY A C 1
ATOM 3853 O O . GLY A 1 495 ? -8.873 8.415 18.794 1.00 95.94 495 GLY A O 1
ATOM 3854 N N . LYS A 1 496 ? -10.935 7.529 18.683 1.00 95.69 496 LYS A N 1
ATOM 3855 C CA . LYS A 1 496 ? -11.629 8.832 18.637 1.00 95.69 496 LYS A CA 1
ATOM 3856 C C . LYS A 1 496 ? -11.309 9.729 19.838 1.00 95.69 496 LYS A C 1
ATOM 3858 O O . LYS A 1 496 ? -11.168 10.939 19.668 1.00 95.69 496 LYS A O 1
ATOM 3863 N N . TRP A 1 497 ? -11.101 9.132 21.013 1.00 95.69 497 TRP A N 1
ATOM 3864 C CA . TRP A 1 497 ? -10.730 9.829 22.251 1.00 95.69 497 TRP A CA 1
ATOM 3865 C C . TRP A 1 497 ? -9.279 10.312 22.272 1.00 95.69 497 TRP A C 1
ATOM 3867 O O . TRP A 1 497 ? -8.904 11.102 23.130 1.00 95.69 497 TRP A O 1
ATOM 3877 N N . MET A 1 498 ? -8.461 9.861 21.320 1.00 96.38 498 MET A N 1
ATOM 3878 C CA . MET A 1 498 ? -7.054 10.239 21.185 1.00 96.38 498 MET A CA 1
ATOM 3879 C C . MET A 1 498 ? -6.851 11.276 20.074 1.00 96.38 498 MET A C 1
ATOM 3881 O O . MET A 1 498 ? -5.815 11.296 19.402 1.00 96.38 498 MET A O 1
ATOM 3885 N N . THR A 1 499 ? -7.867 12.107 19.839 1.00 96.38 499 THR A N 1
ATOM 3886 C CA . THR A 1 499 ? -7.856 13.154 18.817 1.00 96.38 499 THR A CA 1
ATOM 3887 C C . THR A 1 499 ? -8.181 14.507 19.425 1.00 96.38 499 THR A C 1
ATOM 3889 O O . THR A 1 499 ? -8.919 14.596 20.403 1.00 96.38 499 THR A O 1
ATOM 3892 N N . TYR A 1 500 ? -7.675 15.568 18.807 1.00 95.88 500 TYR A N 1
ATOM 3893 C CA . TYR A 1 500 ? -8.053 16.937 19.140 1.00 95.88 500 TYR A CA 1
ATOM 3894 C C . TYR A 1 500 ? -8.238 17.767 17.873 1.00 95.88 500 TYR A C 1
ATOM 3896 O O . TYR A 1 500 ? -7.602 17.518 16.844 1.00 95.88 500 TYR A O 1
ATOM 3904 N N . THR A 1 501 ? -9.088 18.786 17.950 1.00 97.06 501 THR A N 1
ATOM 3905 C CA . THR A 1 501 ? -9.319 19.709 16.840 1.00 97.06 501 THR A CA 1
ATOM 3906 C C . THR A 1 501 ? -8.557 21.004 17.046 1.00 97.06 501 THR A C 1
ATOM 3908 O O . THR A 1 501 ? -8.669 21.672 18.075 1.00 97.06 501 THR A O 1
ATOM 3911 N N . ASN A 1 502 ? -7.798 21.406 16.030 1.00 95.75 502 ASN A N 1
ATOM 3912 C CA . ASN A 1 502 ? -7.304 22.768 15.957 1.00 95.75 502 ASN A CA 1
ATOM 3913 C C . ASN A 1 502 ? -8.473 23.686 15.579 1.00 95.75 502 ASN A C 1
ATOM 3915 O O . ASN A 1 502 ? -8.895 23.741 14.425 1.00 95.75 502 ASN A O 1
ATOM 3919 N N . VAL A 1 503 ? -8.994 24.426 16.558 1.00 95.06 503 VAL A N 1
ATOM 3920 C CA . VAL A 1 503 ? -10.189 25.269 16.392 1.00 95.06 503 VAL A CA 1
ATOM 3921 C C . VAL A 1 503 ? -10.034 26.382 15.354 1.00 95.06 503 VAL A C 1
ATOM 3923 O O . VAL A 1 503 ? -11.050 26.855 14.842 1.00 95.06 503 VAL A O 1
ATOM 3926 N N . MET A 1 504 ? -8.800 26.790 15.036 1.00 94.62 504 MET A N 1
ATOM 3927 C CA . MET A 1 504 ? -8.516 27.828 14.042 1.00 94.62 504 MET A CA 1
ATOM 3928 C C . MET A 1 504 ? -8.519 27.259 12.625 1.00 94.62 504 MET A C 1
ATOM 3930 O O . MET A 1 504 ? -9.148 27.828 11.739 1.00 94.62 504 MET A O 1
ATOM 3934 N N . SER A 1 505 ? -7.831 26.136 12.405 1.00 94.88 505 SER A N 1
ATOM 3935 C CA . SER A 1 505 ? -7.734 25.513 11.078 1.00 94.88 505 SER A CA 1
ATOM 3936 C C . SER A 1 505 ? -8.872 24.538 10.772 1.00 94.88 505 SER A C 1
ATOM 3938 O O . SER A 1 505 ? -9.009 24.121 9.625 1.00 94.88 505 SER A O 1
ATOM 3940 N N . LYS A 1 506 ? -9.665 24.159 11.784 1.00 95.56 506 LYS A N 1
ATOM 3941 C CA . LYS A 1 506 ? -10.676 23.087 11.736 1.00 95.56 506 LYS A CA 1
ATOM 3942 C C . LYS A 1 506 ? -10.103 21.727 11.332 1.00 95.56 506 LYS A C 1
ATOM 3944 O O . LYS A 1 506 ? -10.818 20.867 10.834 1.00 95.56 506 LYS A O 1
ATOM 3949 N N . VAL A 1 507 ? -8.805 21.522 11.549 1.00 95.94 507 VAL A N 1
ATOM 3950 C CA . VAL A 1 507 ? -8.131 20.252 11.272 1.00 95.94 507 VAL A CA 1
ATOM 3951 C C . VAL A 1 507 ? -8.162 19.379 12.520 1.00 95.94 507 VAL A C 1
ATOM 3953 O O . VAL A 1 507 ? -7.799 19.833 13.606 1.00 95.94 507 VAL A O 1
ATOM 3956 N N . VAL A 1 508 ? -8.550 18.115 12.349 1.00 97.25 508 VAL A N 1
ATOM 3957 C CA . VAL A 1 508 ? -8.464 17.096 13.400 1.00 97.25 508 VAL A CA 1
ATOM 3958 C C . VAL A 1 508 ? -7.090 16.435 13.370 1.00 97.25 508 VAL A C 1
ATOM 3960 O O . VAL A 1 508 ? -6.608 15.987 12.323 1.00 97.25 508 VAL A O 1
ATOM 3963 N N . HIS A 1 509 ? -6.465 16.368 14.537 1.00 96.75 509 HIS A N 1
ATOM 3964 C CA . HIS A 1 509 ? -5.153 15.789 14.760 1.00 96.75 509 HIS A CA 1
ATOM 3965 C C . HIS A 1 509 ? -5.256 14.572 15.671 1.00 96.75 509 HIS A C 1
ATOM 3967 O O . HIS A 1 509 ? -6.094 14.509 16.568 1.00 96.75 509 HIS A O 1
ATOM 3973 N N . TRP A 1 510 ? -4.350 13.627 15.456 1.00 97.06 510 TRP A N 1
ATOM 3974 C CA . TRP A 1 510 ? -3.970 12.671 16.486 1.00 97.06 510 TRP A CA 1
ATOM 3975 C C . TRP A 1 510 ? -3.270 13.402 17.634 1.00 97.06 510 TRP A C 1
ATOM 3977 O O . TRP A 1 510 ? -2.467 14.303 17.384 1.00 97.06 510 TRP A O 1
ATOM 3987 N N . ASP A 1 511 ? -3.535 12.996 18.874 1.00 95.44 511 ASP A N 1
ATOM 3988 C CA . ASP A 1 511 ? -2.814 13.518 20.033 1.00 95.44 511 ASP A CA 1
ATOM 3989 C C . ASP A 1 511 ? -1.301 13.230 19.930 1.00 95.44 511 ASP A C 1
ATOM 3991 O O . ASP A 1 511 ? -0.866 12.175 19.450 1.00 95.44 511 ASP A O 1
ATOM 3995 N N . LEU A 1 512 ? -0.471 14.178 20.376 1.00 94.06 512 LEU A N 1
ATOM 3996 C CA . LEU A 1 512 ? 0.987 14.076 20.255 1.00 94.06 512 LEU A CA 1
ATOM 3997 C C . LEU A 1 512 ? 1.572 12.895 21.050 1.00 94.06 512 LEU A C 1
ATOM 3999 O O . LEU A 1 512 ? 2.634 12.379 20.693 1.00 94.06 512 LEU A O 1
ATOM 4003 N N . THR A 1 513 ? 0.880 12.431 22.092 1.00 94.94 513 THR A N 1
ATOM 4004 C CA . THR A 1 513 ? 1.308 11.300 22.927 1.00 94.94 513 THR A CA 1
ATOM 4005 C C . THR A 1 513 ? 1.225 9.950 22.209 1.00 94.94 513 THR A C 1
ATOM 4007 O O . THR A 1 513 ? 1.923 9.015 22.598 1.00 94.94 513 THR A O 1
ATOM 4010 N N . ILE A 1 514 ? 0.453 9.844 21.117 1.00 96.50 514 ILE A N 1
ATOM 4011 C CA . ILE A 1 514 ? 0.186 8.574 20.413 1.00 96.50 514 ILE A CA 1
ATOM 4012 C C . ILE A 1 514 ? 0.737 8.514 18.980 1.00 96.50 514 ILE A C 1
ATOM 4014 O O . ILE A 1 514 ? 0.498 7.548 18.249 1.00 96.50 514 ILE A O 1
ATOM 4018 N N . ILE A 1 515 ? 1.523 9.517 18.569 1.00 96.06 515 ILE A N 1
ATOM 4019 C CA . ILE A 1 515 ? 2.262 9.524 17.288 1.00 96.06 515 ILE A CA 1
ATOM 4020 C C . ILE A 1 515 ? 3.739 9.103 17.442 1.00 96.06 515 ILE A C 1
ATOM 4022 O O . ILE A 1 515 ? 4.454 8.918 16.445 1.00 96.06 515 ILE A O 1
ATOM 4026 N N . GLY A 1 516 ? 4.195 8.926 18.689 1.00 94.50 516 GLY A N 1
ATOM 4027 C CA . GLY A 1 516 ? 5.549 8.539 19.101 1.00 94.50 516 GLY A CA 1
ATOM 4028 C C . GLY A 1 516 ? 6.649 9.287 18.351 1.00 94.50 516 GLY A C 1
ATOM 4029 O O . GLY A 1 516 ? 6.667 10.514 18.339 1.00 94.50 516 GLY A O 1
ATOM 4030 N N . ARG A 1 517 ? 7.573 8.575 17.685 1.00 92.19 517 ARG A N 1
ATOM 4031 C CA . ARG A 1 517 ? 8.746 9.215 17.045 1.00 92.19 517 ARG A CA 1
ATOM 4032 C C . ARG A 1 517 ? 8.414 10.269 15.981 1.00 92.19 517 ARG A C 1
ATOM 4034 O O . ARG A 1 517 ? 9.320 10.965 15.547 1.00 92.19 517 ARG A O 1
ATOM 4041 N N . PHE A 1 518 ? 7.168 10.366 15.510 1.00 91.19 518 PHE A N 1
ATOM 4042 C CA . PHE A 1 518 ? 6.778 11.390 14.537 1.00 91.19 518 PHE A CA 1
ATOM 4043 C C . PHE A 1 518 ? 6.531 12.771 15.154 1.00 91.19 518 PHE A C 1
ATOM 4045 O O . PHE A 1 518 ? 6.386 13.729 14.402 1.00 91.19 518 PHE A O 1
ATOM 4052 N N . ILE A 1 519 ? 6.603 12.902 16.483 1.00 92.69 519 ILE A N 1
ATOM 4053 C CA . ILE A 1 519 ? 6.641 14.205 17.161 1.00 92.69 519 ILE A CA 1
ATOM 4054 C C . ILE A 1 519 ? 7.846 15.065 16.740 1.00 92.69 519 ILE A C 1
ATOM 4056 O O . ILE A 1 519 ? 7.794 16.285 16.828 1.00 92.69 519 ILE A O 1
ATOM 4060 N N . SER A 1 520 ? 8.924 14.450 16.240 1.00 92.25 520 SER A N 1
ATOM 4061 C CA . SER A 1 520 ? 10.127 15.161 15.791 1.00 92.25 520 SER A CA 1
ATOM 4062 C C . SER A 1 520 ? 10.034 15.739 14.374 1.00 92.25 520 SER A C 1
ATOM 4064 O O . SER A 1 520 ? 10.985 16.379 13.928 1.00 92.25 520 SER A O 1
ATOM 4066 N N . TYR A 1 521 ? 8.926 15.520 13.654 1.00 87.75 521 TYR A N 1
ATOM 4067 C CA . TYR A 1 521 ? 8.734 16.042 12.299 1.00 87.75 521 TYR A CA 1
ATOM 4068 C C . TYR A 1 521 ? 7.860 17.302 12.312 1.00 87.75 521 TYR A C 1
ATOM 4070 O O . TYR A 1 521 ? 6.784 17.288 12.925 1.00 87.75 521 TYR A O 1
ATOM 4078 N N . PRO A 1 522 ? 8.255 18.362 11.581 1.00 89.88 522 PRO A N 1
ATOM 4079 C CA . PRO A 1 522 ? 7.395 19.511 11.340 1.00 89.88 522 PRO A CA 1
ATOM 4080 C C . PRO A 1 522 ? 6.041 19.095 10.756 1.00 89.88 522 PRO A C 1
ATOM 4082 O O . PRO A 1 522 ? 5.960 18.212 9.904 1.00 89.88 522 PRO A O 1
ATOM 4085 N N . VAL A 1 523 ? 4.973 19.795 11.147 1.00 88.94 523 VAL A N 1
ATOM 4086 C CA . VAL A 1 523 ? 3.622 19.608 10.579 1.00 88.94 523 VAL A CA 1
ATOM 4087 C C . VAL A 1 523 ? 3.630 19.724 9.047 1.00 88.94 523 VAL A C 1
ATOM 4089 O O . VAL A 1 523 ? 2.942 18.965 8.363 1.00 88.94 523 VAL A O 1
ATOM 4092 N N . ALA A 1 524 ? 4.462 20.620 8.503 1.00 90.75 524 ALA A N 1
ATOM 4093 C CA . ALA A 1 524 ? 4.621 20.844 7.065 1.00 90.75 524 ALA A CA 1
ATOM 4094 C C . ALA A 1 524 ? 5.085 19.598 6.283 1.00 90.75 524 ALA A C 1
ATOM 4096 O O . ALA A 1 524 ? 4.829 19.505 5.084 1.00 90.75 524 ALA A O 1
ATOM 4097 N N . ASP A 1 525 ? 5.692 18.612 6.951 1.00 89.06 525 ASP A N 1
ATOM 4098 C CA . ASP A 1 525 ? 6.145 17.370 6.316 1.00 89.06 525 ASP A CA 1
ATOM 4099 C C . ASP A 1 525 ? 4.993 16.390 6.033 1.00 89.06 525 ASP A C 1
ATOM 4101 O O . ASP A 1 525 ? 5.209 15.322 5.451 1.00 89.06 525 ASP A O 1
ATOM 4105 N N . GLY A 1 526 ? 3.763 16.703 6.465 1.00 90.38 526 GLY A N 1
ATOM 4106 C CA . GLY A 1 526 ? 2.584 15.886 6.175 1.00 90.38 526 GLY A CA 1
ATOM 4107 C C . GLY A 1 526 ? 2.632 14.492 6.812 1.00 90.38 526 GLY A C 1
ATOM 4108 O O . GLY A 1 526 ? 2.112 13.530 6.243 1.00 90.38 526 GLY A O 1
ATOM 4109 N N . ARG A 1 527 ? 3.303 14.358 7.965 1.00 89.88 527 ARG A N 1
ATOM 4110 C CA . ARG A 1 527 ? 3.407 13.114 8.752 1.00 89.88 527 ARG A CA 1
ATOM 4111 C C . ARG A 1 527 ? 2.250 12.998 9.756 1.00 89.88 527 ARG A C 1
ATOM 4113 O O . ARG A 1 527 ? 1.246 13.688 9.619 1.00 89.88 527 ARG A O 1
ATOM 4120 N N . ALA A 1 528 ? 2.366 12.110 10.745 1.00 92.38 528 ALA A N 1
ATOM 4121 C CA . ALA A 1 528 ? 1.312 11.877 11.741 1.00 92.38 528 ALA A CA 1
ATOM 4122 C C . ALA A 1 528 ? 0.939 13.119 12.570 1.00 92.38 528 ALA A C 1
ATOM 4124 O O . ALA A 1 528 ? -0.188 13.209 13.035 1.00 92.38 528 ALA A O 1
ATOM 4125 N N . SER A 1 529 ? 1.846 14.088 12.724 1.00 92.12 529 SER A N 1
ATOM 4126 C CA . SER A 1 529 ? 1.555 15.363 13.394 1.00 92.12 529 SER A CA 1
ATOM 4127 C C . SER A 1 529 ? 0.631 16.281 12.581 1.00 92.12 529 SER A C 1
ATOM 4129 O O . SER A 1 529 ? 0.029 17.199 13.133 1.00 92.12 529 SER A O 1
ATOM 4131 N N . ALA A 1 530 ? 0.497 16.058 11.268 1.00 94.25 530 ALA A N 1
ATOM 4132 C CA . ALA A 1 530 ? -0.157 17.012 10.378 1.00 94.25 530 ALA A CA 1
ATOM 4133 C C . ALA A 1 530 ? -1.688 17.002 10.454 1.00 94.25 530 ALA A C 1
ATOM 4135 O O . ALA A 1 530 ? -2.306 18.044 10.265 1.00 94.25 530 ALA A O 1
ATOM 4136 N N . ASN A 1 531 ? -2.285 15.829 10.670 1.00 95.62 531 ASN A N 1
ATOM 4137 C CA . ASN A 1 531 ? -3.718 15.580 10.848 1.00 95.62 531 ASN A CA 1
ATOM 4138 C C . ASN A 1 531 ? -3.917 14.075 11.112 1.00 95.62 531 ASN A C 1
ATOM 4140 O O . ASN A 1 531 ? -2.943 13.344 11.297 1.00 95.62 531 ASN A O 1
ATOM 4144 N N . LEU A 1 532 ? -5.158 13.585 11.057 1.00 96.44 532 LEU A N 1
ATOM 4145 C CA . LEU A 1 532 ? -5.452 12.152 11.165 1.00 96.44 532 LEU A CA 1
ATOM 4146 C C . LEU A 1 532 ? -4.721 11.282 10.130 1.00 96.44 532 LEU A C 1
ATOM 4148 O O . LEU A 1 532 ? -4.476 10.111 10.394 1.00 96.44 532 LEU A O 1
ATOM 4152 N N . ARG A 1 533 ? -4.352 11.822 8.960 1.00 95.31 533 ARG A N 1
ATOM 4153 C CA . ARG A 1 533 ? -3.719 11.097 7.841 1.00 95.31 533 ARG A CA 1
ATOM 4154 C C . ARG A 1 533 ? -4.504 9.829 7.452 1.00 95.31 533 ARG A C 1
ATOM 4156 O O . ARG A 1 533 ? -3.910 8.816 7.071 1.00 95.31 533 ARG A O 1
ATOM 4163 N N . MET A 1 534 ? -5.830 9.917 7.546 1.00 95.06 534 MET A N 1
ATOM 4164 C CA . MET A 1 534 ? -6.819 8.909 7.157 1.00 95.06 534 MET A CA 1
ATOM 4165 C C . MET A 1 534 ? -7.839 9.546 6.213 1.00 95.06 534 MET A C 1
ATOM 4167 O O . MET A 1 534 ? -8.159 10.727 6.355 1.00 95.06 534 MET A O 1
ATOM 4171 N N . ASP A 1 535 ? -8.361 8.764 5.271 1.00 93.88 535 ASP A N 1
ATOM 4172 C CA . ASP A 1 535 ? -9.478 9.186 4.427 1.00 93.88 535 ASP A CA 1
ATOM 4173 C C . ASP A 1 535 ? -10.799 8.846 5.127 1.00 93.88 535 ASP A C 1
ATOM 4175 O O . ASP A 1 535 ? -11.238 7.694 5.139 1.00 93.88 535 ASP A O 1
ATOM 4179 N N . LEU A 1 536 ? -11.433 9.851 5.735 1.00 96.25 536 LEU A N 1
ATOM 4180 C CA . LEU A 1 536 ? -12.684 9.666 6.477 1.00 96.25 536 LEU A CA 1
ATOM 4181 C C . LEU A 1 536 ? -13.835 9.175 5.590 1.00 96.25 536 LEU A C 1
ATOM 4183 O O . LEU A 1 536 ? -14.738 8.501 6.086 1.00 96.25 536 LEU A O 1
ATOM 4187 N N . SER A 1 537 ? -13.788 9.438 4.279 1.00 95.56 537 SER A N 1
ATOM 4188 C CA . SER A 1 537 ? -14.787 8.915 3.346 1.00 95.56 537 SER A CA 1
ATOM 4189 C C . SER A 1 537 ? -14.667 7.397 3.192 1.00 95.56 537 SER A C 1
ATOM 4191 O O . SER A 1 537 ? -15.681 6.702 3.132 1.00 95.56 537 SER A O 1
ATOM 4193 N N . HIS A 1 538 ? -13.443 6.858 3.218 1.00 95.50 538 HIS A N 1
ATOM 4194 C CA . HIS A 1 538 ? -13.200 5.416 3.220 1.00 95.50 538 HIS A CA 1
ATOM 4195 C C . HIS A 1 538 ? -13.627 4.770 4.540 1.00 95.50 538 HIS A C 1
ATOM 4197 O O . HIS A 1 538 ? -14.268 3.719 4.506 1.00 95.50 538 HIS A O 1
ATOM 4203 N N . VAL A 1 539 ? -13.350 5.421 5.680 1.00 97.75 539 VAL A N 1
ATOM 4204 C CA . VAL A 1 539 ? -13.821 4.962 7.001 1.00 97.75 539 VAL A CA 1
ATOM 4205 C C . VAL A 1 539 ? -15.349 4.852 7.001 1.00 97.75 539 VAL A C 1
ATOM 4207 O O . VAL A 1 539 ? -15.899 3.805 7.340 1.00 97.75 539 VAL A O 1
ATOM 4210 N N . LEU A 1 540 ? -16.041 5.905 6.551 1.00 97.69 540 LEU A N 1
ATOM 4211 C CA . LEU A 1 540 ? -17.501 5.940 6.483 1.00 97.69 540 LEU A CA 1
ATOM 4212 C C . LEU A 1 540 ? -18.059 4.906 5.495 1.00 97.69 540 LEU A C 1
ATOM 4214 O O . LEU A 1 540 ? -19.034 4.222 5.801 1.00 97.69 540 LEU A O 1
ATOM 4218 N N . LYS A 1 541 ? -17.439 4.757 4.318 1.00 97.75 541 LYS A N 1
ATOM 4219 C CA . LYS A 1 541 ? -17.839 3.768 3.307 1.00 97.75 541 LYS A CA 1
ATOM 4220 C C . LYS A 1 541 ? -17.757 2.346 3.857 1.00 97.75 541 LYS A C 1
ATOM 4222 O O . LYS A 1 541 ? -18.712 1.588 3.695 1.00 97.75 541 LYS A O 1
ATOM 4227 N N . LEU A 1 542 ? -16.654 1.997 4.519 1.00 98.12 542 LEU A N 1
ATOM 4228 C CA . LEU A 1 542 ? -16.484 0.675 5.118 1.00 98.12 542 LEU A CA 1
ATOM 4229 C C . LEU A 1 542 ? -17.435 0.473 6.303 1.00 98.12 542 LEU A C 1
ATOM 4231 O O . LEU A 1 542 ? -18.092 -0.560 6.391 1.00 98.12 542 LEU A O 1
ATOM 4235 N N . GLY A 1 543 ? -17.575 1.489 7.159 1.00 98.25 543 GLY A N 1
ATOM 4236 C CA . GLY A 1 543 ? -18.514 1.478 8.277 1.00 98.25 543 GLY A CA 1
ATOM 4237 C C . GLY A 1 543 ? -19.949 1.206 7.831 1.00 98.25 543 GLY A C 1
ATOM 4238 O O . GLY A 1 543 ? -20.604 0.329 8.387 1.00 98.25 543 GLY A O 1
ATOM 4239 N N . ASN A 1 544 ? -20.418 1.881 6.779 1.00 98.44 544 ASN A N 1
ATOM 4240 C CA . ASN A 1 544 ? -21.740 1.634 6.200 1.00 98.44 544 ASN A CA 1
ATOM 4241 C C . ASN A 1 544 ? -21.855 0.226 5.601 1.00 98.44 544 ASN A C 1
ATOM 4243 O O . ASN A 1 544 ? -22.841 -0.462 5.855 1.00 98.44 544 ASN A O 1
ATOM 4247 N N . ALA A 1 545 ? -20.847 -0.228 4.848 1.00 98.06 545 ALA A N 1
ATOM 4248 C CA . ALA A 1 545 ? -20.853 -1.558 4.237 1.00 98.06 545 ALA A CA 1
ATOM 4249 C C . ALA A 1 545 ? -20.931 -2.690 5.277 1.00 98.06 545 ALA A C 1
ATOM 4251 O O . ALA A 1 545 ? -21.552 -3.720 5.028 1.00 98.06 545 ALA A O 1
ATOM 4252 N N . TRP A 1 546 ? -20.330 -2.492 6.449 1.00 98.19 546 TRP A N 1
ATOM 4253 C CA . TRP A 1 546 ? -20.339 -3.457 7.549 1.00 98.19 546 TRP A CA 1
ATOM 4254 C C . TRP A 1 546 ? -21.426 -3.212 8.598 1.00 98.19 546 TRP A C 1
ATOM 4256 O O . TRP A 1 546 ? -21.544 -3.983 9.550 1.00 98.19 546 TRP A O 1
ATOM 4266 N N . SER A 1 547 ? -22.203 -2.132 8.462 1.00 97.94 547 SER A N 1
ATOM 4267 C CA . SER A 1 547 ? -23.095 -1.644 9.522 1.00 97.94 547 SER A CA 1
ATOM 4268 C C . SER A 1 547 ? -22.369 -1.484 10.873 1.00 97.94 547 SER A C 1
ATOM 4270 O O . SER A 1 547 ? -22.893 -1.846 11.926 1.00 97.94 547 SER A O 1
ATOM 4272 N N . GLN A 1 548 ? -21.135 -0.968 10.842 1.00 98.00 548 GLN A N 1
ATOM 4273 C CA . GLN A 1 548 ? -20.280 -0.769 12.014 1.00 98.00 548 GLN A CA 1
ATOM 4274 C C . GLN A 1 548 ? -20.386 0.656 12.542 1.00 98.00 548 GLN A C 1
ATOM 4276 O O . GLN A 1 548 ? -19.837 1.597 11.964 1.00 98.00 548 GLN A O 1
ATOM 4281 N N . LYS A 1 549 ? -21.079 0.799 13.674 1.00 97.50 549 LYS A N 1
ATOM 4282 C CA . LYS A 1 549 ? -21.387 2.092 14.292 1.00 97.50 549 LYS A CA 1
ATOM 4283 C C . LYS A 1 549 ? -20.137 2.928 14.570 1.00 97.50 549 LYS A C 1
ATOM 4285 O O . LYS A 1 549 ? -20.151 4.114 14.260 1.00 97.50 549 LYS A O 1
ATOM 4290 N N . ASP A 1 550 ? -19.073 2.336 15.112 1.00 97.62 550 ASP A N 1
ATOM 4291 C CA . ASP A 1 550 ? -17.882 3.097 15.513 1.00 97.62 550 ASP A CA 1
ATOM 4292 C C . ASP A 1 550 ? -17.118 3.669 14.317 1.00 97.62 550 ASP A C 1
ATOM 4294 O O . ASP A 1 550 ? -16.666 4.810 14.368 1.00 97.62 550 ASP A O 1
ATOM 4298 N N . LEU A 1 551 ? -17.046 2.931 13.203 1.00 98.31 551 LEU A N 1
ATOM 4299 C CA . LEU A 1 551 ? -16.471 3.443 11.955 1.00 98.31 551 LEU A CA 1
ATOM 4300 C C . LEU A 1 551 ? -17.333 4.575 11.382 1.00 98.31 551 LEU A C 1
ATOM 4302 O O . LEU A 1 551 ? -16.806 5.615 10.993 1.00 98.31 551 LEU A O 1
ATOM 4306 N N . ILE A 1 552 ? -18.659 4.393 11.345 1.00 98.38 552 ILE A N 1
ATOM 4307 C CA . ILE A 1 552 ? -19.592 5.420 10.857 1.00 98.38 552 ILE A CA 1
ATOM 4308 C C . ILE A 1 552 ? -19.462 6.691 11.699 1.00 98.38 552 ILE A C 1
ATOM 4310 O O . ILE A 1 552 ? -19.349 7.786 11.151 1.00 98.38 552 ILE A O 1
ATOM 4314 N N . GLU A 1 553 ? -19.448 6.562 13.026 1.00 96.12 553 GLU A N 1
ATOM 4315 C CA . GLU A 1 553 ? -19.297 7.689 13.941 1.00 96.12 553 GLU A CA 1
ATOM 4316 C C . GLU A 1 553 ? -17.949 8.390 13.743 1.00 96.12 553 GLU A C 1
ATOM 4318 O O . GLU A 1 553 ? -17.921 9.603 13.549 1.00 96.12 553 GLU A O 1
ATOM 4323 N N . PHE A 1 554 ? -16.847 7.638 13.714 1.00 97.12 554 PHE A N 1
ATOM 4324 C CA . PHE A 1 554 ? -15.514 8.193 13.494 1.00 97.12 554 PHE A CA 1
ATOM 4325 C C . PHE A 1 554 ? -15.422 8.950 12.162 1.00 97.12 554 PHE A C 1
ATOM 4327 O O . PHE A 1 554 ? -14.977 10.096 12.130 1.00 97.12 554 PHE A O 1
ATOM 4334 N N . GLY A 1 555 ? -15.878 8.335 11.064 1.00 96.75 555 GLY A N 1
ATOM 4335 C CA . GLY A 1 555 ? -15.820 8.920 9.722 1.00 96.75 555 GLY A CA 1
ATOM 4336 C C . GLY A 1 555 ? -16.726 10.141 9.539 1.00 96.75 555 GLY A C 1
ATOM 4337 O O . GLY A 1 555 ? -16.393 11.043 8.775 1.00 96.75 555 GLY A O 1
ATOM 4338 N N . SER A 1 556 ? -17.862 10.185 10.240 1.00 95.88 556 SER A N 1
ATOM 4339 C CA . SER A 1 556 ? -18.853 11.263 10.117 1.00 95.88 556 SER A CA 1
ATOM 4340 C C . SER A 1 556 ? -18.604 12.445 11.056 1.00 95.88 556 SER A C 1
ATOM 4342 O O . SER A 1 556 ? -18.869 13.585 10.674 1.00 95.88 556 SER A O 1
ATOM 4344 N N . LYS A 1 557 ? -18.097 12.199 12.271 1.00 94.56 557 LYS A N 1
ATOM 4345 C CA . LYS A 1 557 ? -17.975 13.229 13.314 1.00 94.56 557 LYS A CA 1
ATOM 4346 C C . LYS A 1 557 ? -16.599 13.876 13.390 1.00 94.56 557 LYS A C 1
ATOM 4348 O O . LYS A 1 557 ? -16.522 15.074 13.637 1.00 94.56 557 LYS A O 1
ATOM 4353 N N . LEU A 1 558 ? -15.511 13.142 13.151 1.00 95.75 558 LEU A N 1
ATOM 4354 C CA . LEU A 1 558 ? -14.143 13.662 13.319 1.00 95.75 558 LEU A CA 1
ATOM 4355 C C . LEU A 1 558 ? -13.654 14.467 12.108 1.00 95.75 558 LEU A C 1
ATOM 4357 O O . LEU A 1 558 ? -12.537 14.289 11.627 1.00 95.75 558 LEU A O 1
ATOM 4361 N N . THR A 1 559 ? -14.498 15.364 11.605 1.00 95.19 559 THR A N 1
ATOM 4362 C CA . THR A 1 559 ? -14.201 16.206 10.438 1.00 95.19 559 THR A CA 1
ATOM 4363 C C . THR A 1 559 ? -13.640 17.575 10.820 1.00 95.19 559 THR A C 1
ATOM 4365 O O . THR A 1 559 ? -13.181 18.301 9.942 1.00 95.19 559 THR A O 1
ATOM 4368 N N . GLY A 1 560 ? -13.723 17.959 12.102 1.00 94.88 560 GLY A N 1
ATOM 4369 C CA . GLY A 1 560 ? -13.404 19.305 12.593 1.00 94.88 560 GLY A CA 1
ATOM 4370 C C . GLY A 1 560 ? -14.460 20.355 12.226 1.00 94.88 560 GLY A C 1
ATOM 4371 O O . GLY A 1 560 ? -14.422 21.492 12.705 1.00 94.88 560 GLY A O 1
ATOM 4372 N N . SER A 1 561 ? -15.427 19.991 11.377 1.00 92.81 561 SER A N 1
ATOM 4373 C CA . SER A 1 561 ? -16.516 20.867 10.958 1.00 92.81 561 SER A CA 1
ATOM 4374 C C . SER A 1 561 ? -17.532 20.997 12.086 1.00 92.81 561 SER A C 1
ATOM 4376 O O . SER A 1 561 ? -18.111 20.010 12.523 1.00 92.81 561 SER A O 1
ATOM 4378 N N . GLY A 1 562 ? -17.761 22.226 12.545 1.00 90.38 562 GLY A N 1
ATOM 4379 C CA . GLY A 1 562 ? -18.659 22.507 13.670 1.00 90.38 562 GLY A CA 1
ATOM 4380 C C . GLY A 1 562 ? -17.987 22.461 15.045 1.00 90.38 562 GLY A C 1
ATOM 4381 O O . GLY A 1 562 ? -18.584 22.929 16.012 1.00 90.38 562 GLY A O 1
ATOM 4382 N N . ASP A 1 563 ? -16.734 22.009 15.136 1.00 94.88 563 ASP A N 1
ATOM 4383 C CA . ASP A 1 563 ? -16.004 21.980 16.402 1.00 94.88 563 ASP A CA 1
ATOM 4384 C C . ASP A 1 563 ? -15.592 23.402 16.821 1.00 94.88 563 ASP A C 1
ATOM 4386 O O . ASP A 1 563 ? -14.912 24.141 16.094 1.00 94.88 563 ASP A O 1
ATOM 4390 N N . ASN A 1 564 ? -16.025 23.805 18.016 1.00 93.88 564 ASN A N 1
ATOM 4391 C CA . ASN A 1 564 ? -15.745 25.102 18.644 1.00 93.88 564 ASN A CA 1
ATOM 4392 C C . ASN A 1 564 ? -14.806 24.992 19.862 1.00 93.88 564 ASN A C 1
ATOM 4394 O O . ASN A 1 564 ? -14.512 25.999 20.502 1.00 93.88 564 ASN A O 1
ATOM 4398 N N . SER A 1 565 ? -14.318 23.786 20.157 1.00 94.12 565 SER A N 1
ATOM 4399 C CA . SER A 1 565 ? -13.357 23.486 21.218 1.00 94.12 565 SER A CA 1
ATOM 4400 C C . SER A 1 565 ? -12.320 22.471 20.721 1.00 94.12 565 SER A C 1
ATOM 4402 O O . SER A 1 565 ? -12.410 21.992 19.590 1.00 94.12 565 SER A O 1
ATOM 4404 N N . ALA A 1 566 ? -11.330 22.143 21.554 1.00 93.12 566 ALA A N 1
ATOM 4405 C CA . ALA A 1 566 ? -10.353 21.104 21.228 1.00 93.12 566 ALA A CA 1
ATOM 4406 C C . ALA A 1 566 ? -10.972 19.694 21.160 1.00 93.12 566 ALA A C 1
ATOM 4408 O O . ALA A 1 566 ? -10.370 18.811 20.551 1.00 93.12 566 ALA A O 1
ATOM 4409 N N . ASN A 1 567 ? -12.164 19.484 21.735 1.00 93.94 567 ASN A N 1
ATOM 4410 C CA . ASN A 1 567 ? -12.869 18.208 21.661 1.00 93.94 567 ASN A CA 1
ATOM 4411 C C . ASN A 1 567 ? -13.404 17.997 20.243 1.00 93.94 567 ASN A C 1
ATOM 4413 O O . ASN A 1 567 ? -14.308 18.706 19.798 1.00 93.94 567 ASN A O 1
ATOM 4417 N N . SER A 1 568 ? -12.849 17.009 19.549 1.00 94.19 568 SER A N 1
ATOM 4418 C CA . SER A 1 568 ? -13.232 16.677 18.179 1.00 94.19 568 SER A CA 1
ATOM 4419 C C . SER A 1 568 ? -14.610 16.020 18.112 1.00 94.19 568 SER A C 1
ATOM 4421 O O . SER A 1 568 ? -14.927 15.150 18.924 1.00 94.19 568 SER A O 1
ATOM 4423 N N . GLY A 1 569 ? -15.413 16.381 17.113 1.00 91.88 569 GLY A N 1
ATOM 4424 C CA . GLY A 1 569 ? -16.669 15.704 16.776 1.00 91.88 569 GLY A CA 1
ATOM 4425 C C . GLY A 1 569 ? -17.733 15.719 17.876 1.00 91.88 569 GLY A C 1
ATOM 4426 O O . GLY A 1 569 ? -18.563 14.808 17.935 1.00 91.88 569 GLY A O 1
ATOM 4427 N N . GLY A 1 570 ? -17.694 16.713 18.770 1.00 88.12 570 GLY A N 1
ATOM 4428 C CA . GLY A 1 570 ? -18.621 16.828 19.900 1.00 88.12 570 GLY A CA 1
ATOM 4429 C C . GLY A 1 570 ? -18.485 15.720 20.952 1.00 88.12 570 GLY A C 1
ATOM 4430 O O . GLY A 1 570 ? -19.456 15.429 21.649 1.00 88.12 570 GLY A O 1
ATOM 4431 N N . LEU A 1 571 ? -17.315 15.077 21.056 1.00 88.38 571 LEU A N 1
ATOM 4432 C CA . LEU A 1 571 ? -17.045 14.089 22.101 1.00 88.38 571 LEU A CA 1
ATOM 4433 C C . LEU A 1 571 ? -17.069 14.748 23.493 1.00 88.38 571 LEU A C 1
ATOM 4435 O O . LEU A 1 571 ? -16.390 15.747 23.744 1.00 88.38 571 LEU A O 1
ATOM 4439 N N . ILE A 1 572 ? -17.858 14.165 24.396 1.00 82.62 572 ILE A N 1
ATOM 4440 C CA . ILE A 1 572 ? -17.964 14.535 25.813 1.00 82.62 572 ILE A CA 1
ATOM 4441 C C . ILE A 1 572 ? -17.803 13.234 26.599 1.00 82.62 572 ILE A C 1
ATOM 4443 O O . ILE A 1 572 ? -18.547 12.283 26.351 1.00 82.62 572 ILE A O 1
ATOM 4447 N N . GLY A 1 573 ? -16.786 13.184 27.458 1.00 71.44 573 GLY A N 1
ATOM 4448 C CA . GLY A 1 573 ? -16.408 12.013 28.253 1.00 71.44 573 GLY A CA 1
ATOM 4449 C C . GLY A 1 573 ? -16.722 12.176 29.726 1.00 71.44 573 GLY A C 1
ATOM 4450 O O . GLY A 1 573 ? -16.805 13.343 30.176 1.00 71.44 573 GLY A O 1
#

Organism: NCBI:txid456999

pLDDT: mean 72.51, std 29.57, range [21.56, 98.88]

Secondary structure (DSSP, 8-state):
-PPPPP---------------------SSSS---S---HHHHHHHHHHHHHHHHH-SS----EEEEEEEEETTTTEEEEEEEEEEEE--SGGG--EEEEEEEEEEEETTEEEEEEEEEEE---SSS-----EEEEE----S-THHHHHHHHHS--------TTSTTSTTS-SS-------HHHHHHHHHHHHHHHHHHHHHHHTTS-PPPHHHHHHHHHHHHHHHHS---HHHHHHHHHTB-TTS-BTTS----GGGS-SSS-GGGHHHHHHHHHHHIIIIISGGGTT-HHHHHHHHHHHHHHHHTPPPPPTTTHHHH-TTSTTSPPPTT--SS--SSHHIIIIIHHHHHHHHHHHTGGG--HHHHHHHHHHHHHHHGGGG-SSPPTT-STHHHHHHHHHHHHHHHHTTTTT--HHHHHHHHHHHHHHHS---STT-SEE-TTS-EEETTTEE-IIIIIHHHHHHHHHHHHHHTTSTTSPPHHHHHHHHHHHHHHGGGEEEETTTTEEEE-GGGSGGGGGS-GGG-STTTS--S-HHHHHHHHHHHT-HHHHHHHHHTT-TT--SSSGGG---